Protein AF-A0A951N8J8-F1 (afdb_monomer)

Solvent-accessible surface area (backbone atoms only — not comparable to full-atom values): 27375 Å² total; per-residue (Å²): 126,59,82,72,48,49,43,48,33,58,54,64,23,37,66,74,44,54,70,71,58,37,61,46,38,42,56,28,39,54,52,36,52,40,22,69,39,29,88,88,44,70,65,50,82,37,54,64,36,30,44,45,44,85,24,53,39,34,51,39,41,39,31,43,36,29,41,50,53,42,40,62,42,36,43,91,79,78,55,55,78,62,47,24,60,42,37,82,68,40,83,57,74,88,42,54,49,52,88,62,60,23,30,59,71,38,16,52,12,35,42,14,47,45,28,62,72,37,48,82,67,36,45,62,50,37,34,74,71,74,40,73,82,64,57,61,74,52,67,76,58,68,58,77,31,88,39,71,33,82,80,66,74,79,65,51,57,51,37,59,66,73,58,35,32,48,39,58,66,37,96,69,74,52,63,29,31,52,56,43,26,50,37,37,53,72,57,35,16,31,40,35,17,24,39,90,91,62,45,46,70,57,24,53,54,43,18,36,39,31,18,45,25,22,21,42,34,33,25,64,71,29,35,61,82,59,62,85,72,67,89,69,90,64,78,73,60,44,91,63,76,85,80,74,89,81,78,74,70,95,62,84,81,79,54,76,71,35,50,51,38,26,52,55,53,46,49,80,68,47,58,39,53,41,29,38,88,45,56,90,77,61,73,82,73,92,74,64,51,34,31,38,36,31,44,53,48,84,72,49,50,71,68,42,34,48,49,48,43,54,52,37,51,76,56,73,54,44,24,42,37,39,29,24,57,60,33,27,74,68,52,42,53,52,50,33,64,54,54,64,60,60,86,51,47,68,22,18,51,57,82,70,68,80,49,36,65,49,56,41,65,34,89,35,75,69,51,42,52,52,51,51,48,49,53,42,70,75,30,62,36,18,38,35,37,20,69,35,60,71,53,11,46,53,49,19,52,52,32,36,75,71,73,41,48,39,35,46,36,58,88,62,94,86,56,66,65,59,30,50,49,36,52,50,34,46,63,66,65,68,37,39,30,44,19,17,20,59,98,59,81,76,92,71,68,95,65,51,34,44,20,33,36,33,46,39,48,89,40,62,65,60,47,54,53,48,52,71,71,54,52,25,66,28,30,37,38,37,21,40,81,84,32,42,68,70,43,36,55,42,21,70,38,63,93,47,26,56,52,53,52,29,33,54,46,21,28,66,42,94,85,60,132

Mean predicted aligned error: 8.65 Å

pLDDT: mean 87.98, std 10.36, range [35.69, 98.44]

Structure (mmCIF, N/CA/C/O backbone):
data_AF-A0A951N8J8-F1
#
_entry.id   AF-A0A951N8J8-F1
#
loop_
_atom_site.group_PDB
_atom_site.id
_atom_site.type_symbol
_atom_site.label_atom_id
_atom_site.label_alt_id
_atom_site.label_comp_id
_atom_site.label_asym_id
_atom_site.label_entity_id
_atom_site.label_seq_id
_atom_site.pdbx_PDB_ins_code
_atom_site.Cartn_x
_atom_site.Cartn_y
_atom_site.Cartn_z
_atom_site.occupancy
_atom_site.B_iso_or_equiv
_atom_site.auth_seq_id
_atom_site.auth_comp_id
_atom_site.auth_asym_id
_atom_site.auth_atom_id
_atom_site.pdbx_PDB_model_num
ATOM 1 N N . MET A 1 1 ? 11.802 -16.649 -16.547 1.00 81.75 1 MET A N 1
ATOM 2 C CA . MET A 1 1 ? 11.330 -15.282 -16.800 1.00 81.75 1 MET A CA 1
ATOM 3 C C . MET A 1 1 ? 11.396 -14.520 -15.490 1.00 81.75 1 MET A C 1
ATOM 5 O O . MET A 1 1 ? 10.644 -14.844 -14.585 1.00 81.75 1 MET A O 1
ATOM 9 N N . GLN A 1 2 ? 12.324 -13.582 -15.339 1.00 91.62 2 GLN A N 1
ATOM 10 C CA . GLN A 1 2 ? 12.467 -12.747 -14.141 1.00 91.62 2 GLN A CA 1
ATOM 11 C C . GLN A 1 2 ? 13.123 -11.418 -14.530 1.00 91.62 2 GLN A C 1
ATOM 13 O O . GLN A 1 2 ? 13.825 -11.369 -15.540 1.00 91.62 2 GLN A O 1
ATOM 18 N N . THR A 1 3 ? 12.936 -10.384 -13.714 1.00 95.25 3 THR A N 1
ATOM 19 C CA . THR A 1 3 ? 13.745 -9.159 -13.766 1.00 95.25 3 THR A CA 1
ATOM 20 C C . THR A 1 3 ? 14.680 -9.071 -12.566 1.00 95.25 3 THR A C 1
ATOM 22 O O . THR A 1 3 ? 14.345 -9.562 -11.486 1.00 95.25 3 THR A O 1
ATOM 25 N N . PHE A 1 4 ? 15.846 -8.444 -12.728 1.00 95.94 4 PHE A N 1
ATOM 26 C CA . PHE A 1 4 ? 16.748 -8.134 -11.615 1.00 95.94 4 PHE A CA 1
ATOM 27 C C . PHE A 1 4 ? 16.808 -6.625 -11.381 1.00 95.94 4 PHE A C 1
ATOM 29 O O . PHE A 1 4 ? 17.313 -5.888 -12.223 1.00 95.94 4 PHE A O 1
ATOM 36 N N . LEU A 1 5 ? 16.283 -6.190 -10.232 1.00 94.12 5 LEU A N 1
ATOM 37 C CA . LEU A 1 5 ? 16.201 -4.791 -9.811 1.00 94.12 5 LEU A CA 1
ATOM 38 C C . LEU A 1 5 ? 16.826 -4.622 -8.417 1.00 94.12 5 LEU A C 1
ATOM 40 O O . LEU A 1 5 ? 16.115 -4.343 -7.456 1.00 94.12 5 LEU A O 1
ATOM 44 N N . PRO A 1 6 ? 18.133 -4.867 -8.261 1.00 92.94 6 PRO A N 1
ATOM 45 C CA . PRO A 1 6 ? 18.825 -4.724 -6.980 1.00 92.94 6 PRO A CA 1
ATOM 46 C C . PRO A 1 6 ? 18.867 -3.286 -6.435 1.00 92.94 6 PRO A C 1
ATOM 48 O O . PRO A 1 6 ? 19.178 -3.121 -5.260 1.00 92.94 6 PRO A O 1
ATOM 51 N N . TYR A 1 7 ? 18.558 -2.266 -7.248 1.00 90.00 7 TYR A N 1
ATOM 52 C CA . TYR A 1 7 ? 18.546 -0.856 -6.836 1.00 90.00 7 TYR A CA 1
ATOM 53 C C . TYR A 1 7 ? 17.370 -0.087 -7.463 1.00 90.00 7 TYR A C 1
ATOM 55 O O . TYR A 1 7 ? 16.871 -0.496 -8.519 1.00 90.00 7 TYR A O 1
ATOM 63 N N . PRO A 1 8 ? 16.948 1.044 -6.865 1.00 88.44 8 PRO A N 1
ATOM 64 C CA . PRO A 1 8 ? 15.894 1.921 -7.386 1.00 88.44 8 PRO A CA 1
ATOM 65 C C . PRO A 1 8 ? 16.388 2.806 -8.543 1.00 88.44 8 PRO A C 1
ATOM 67 O O . PRO A 1 8 ? 16.133 4.008 -8.596 1.00 88.44 8 PRO A O 1
ATOM 70 N N . ASP A 1 9 ? 17.124 2.199 -9.471 1.00 89.38 9 ASP A N 1
ATOM 71 C CA . ASP A 1 9 ? 17.640 2.809 -10.689 1.00 89.38 9 ASP A CA 1
ATOM 72 C C . ASP A 1 9 ? 17.808 1.714 -11.756 1.00 89.38 9 ASP A C 1
ATOM 74 O O . ASP A 1 9 ? 18.380 0.645 -11.498 1.00 89.38 9 ASP A O 1
ATOM 78 N N . LEU A 1 10 ? 17.252 1.953 -12.949 1.00 91.56 10 LEU A N 1
ATOM 79 C CA . LEU A 1 10 ? 17.234 0.961 -14.028 1.00 91.56 10 LEU A CA 1
ATOM 80 C C . LEU A 1 10 ? 18.646 0.670 -14.537 1.00 91.56 10 LEU A C 1
ATOM 82 O O . LEU A 1 10 ? 18.995 -0.494 -14.739 1.00 91.56 10 LEU A O 1
ATOM 86 N N . ARG A 1 11 ? 19.468 1.709 -14.695 1.00 90.81 11 ARG A N 1
ATOM 87 C CA . ARG A 1 11 ? 20.834 1.600 -15.202 1.00 90.81 11 ARG A CA 1
ATOM 88 C C . ARG A 1 11 ? 21.731 0.910 -14.186 1.00 90.81 11 ARG A C 1
ATOM 90 O O . ARG A 1 11 ? 22.385 -0.074 -14.521 1.00 90.81 11 ARG A O 1
ATOM 97 N N . ALA A 1 12 ? 21.714 1.362 -12.938 1.00 89.38 12 ALA A N 1
ATOM 98 C CA . ALA A 1 12 ? 22.452 0.775 -11.827 1.00 89.38 12 ALA A CA 1
ATOM 99 C C . ALA A 1 12 ? 22.172 -0.718 -11.703 1.00 89.38 12 ALA A C 1
ATOM 101 O O . ALA A 1 12 ? 23.101 -1.522 -11.656 1.00 89.38 12 ALA A O 1
ATOM 102 N N . SER A 1 13 ? 20.888 -1.086 -11.746 1.00 92.62 13 SER A N 1
ATOM 103 C CA . SER A 1 13 ? 20.448 -2.477 -11.700 1.00 92.62 13 SER A CA 1
ATOM 104 C C . SER A 1 13 ? 21.059 -3.332 -12.810 1.00 92.62 13 SER A C 1
ATOM 106 O O . SER A 1 13 ? 21.337 -4.504 -12.571 1.00 92.62 13 SER A O 1
ATOM 108 N N . CYS A 1 14 ? 21.307 -2.764 -13.994 1.00 92.44 14 CYS A N 1
ATOM 109 C CA . CYS A 1 14 ? 21.956 -3.455 -15.110 1.00 92.44 14 CYS A CA 1
ATOM 110 C C . CYS A 1 14 ? 23.483 -3.539 -14.944 1.00 92.44 14 CYS A C 1
ATOM 112 O O . CYS A 1 14 ? 24.065 -4.597 -15.192 1.00 92.44 14 CYS A O 1
ATOM 114 N N . LEU A 1 15 ? 24.134 -2.455 -14.499 1.00 90.25 15 LEU A N 1
ATOM 115 C CA . LEU A 1 15 ? 25.600 -2.344 -14.407 1.00 90.25 15 LEU A CA 1
ATOM 116 C C . LEU A 1 15 ? 26.248 -3.448 -13.556 1.00 90.25 15 LEU A C 1
ATOM 118 O O . LEU A 1 15 ? 27.342 -3.910 -13.867 1.00 90.25 15 LEU A O 1
ATOM 122 N N . MET A 1 16 ? 25.569 -3.894 -12.505 1.00 89.12 16 MET A N 1
ATOM 123 C CA . MET A 1 16 ? 26.074 -4.891 -11.550 1.00 89.12 16 MET A CA 1
ATOM 124 C C . MET A 1 16 ? 25.822 -6.351 -11.916 1.00 89.12 16 MET A C 1
ATOM 126 O O . MET A 1 16 ? 26.342 -7.254 -11.255 1.00 89.12 16 MET A O 1
ATOM 130 N N . LEU A 1 17 ? 25.002 -6.617 -12.932 1.00 93.44 17 LEU A N 1
ATOM 131 C CA . LEU A 1 17 ? 24.747 -7.992 -13.343 1.00 93.44 17 LEU A CA 1
ATOM 132 C C . LEU A 1 17 ? 26.021 -8.596 -13.931 1.00 93.44 17 LEU A C 1
ATOM 134 O O . LEU A 1 17 ? 26.706 -7.942 -14.717 1.00 93.44 17 LEU A O 1
ATOM 138 N N . ASP A 1 18 ? 26.332 -9.851 -13.613 1.00 93.25 18 ASP A N 1
ATOM 139 C CA . ASP A 1 18 ? 27.325 -10.583 -14.398 1.00 93.25 18 ASP A CA 1
ATOM 140 C C . ASP A 1 18 ? 26.808 -10.837 -15.825 1.00 93.25 18 ASP A C 1
ATOM 142 O O . ASP A 1 18 ? 25.608 -10.748 -16.111 1.00 93.25 18 ASP A O 1
ATOM 146 N N . ASP A 1 19 ? 27.724 -11.174 -16.733 1.00 92.38 19 ASP A N 1
ATOM 147 C CA . ASP A 1 19 ? 27.430 -11.343 -18.160 1.00 92.38 19 ASP A CA 1
ATOM 148 C C . ASP A 1 19 ? 26.305 -12.356 -18.427 1.00 92.38 19 ASP A C 1
ATOM 150 O O . ASP A 1 19 ? 25.488 -12.159 -19.331 1.00 92.38 19 ASP A O 1
ATOM 154 N N . ARG A 1 20 ? 26.213 -13.429 -17.627 1.00 93.75 20 ARG A N 1
ATOM 155 C CA . ARG A 1 20 ? 25.197 -14.471 -17.811 1.00 93.75 20 ARG A CA 1
ATOM 156 C C . ARG A 1 20 ? 23.808 -13.941 -17.475 1.00 93.75 20 ARG A C 1
ATOM 158 O O . ARG A 1 20 ? 22.870 -14.184 -18.241 1.00 93.75 20 ARG A O 1
ATOM 165 N N . ARG A 1 21 ? 23.639 -13.252 -16.338 1.00 95.94 21 ARG A N 1
ATOM 166 C CA . ARG A 1 21 ? 22.327 -12.679 -15.980 1.00 95.94 21 ARG A CA 1
ATOM 167 C C . ARG A 1 21 ? 21.988 -11.488 -16.877 1.00 95.94 21 ARG A C 1
ATOM 169 O O . ARG A 1 21 ? 20.854 -11.446 -17.346 1.00 95.94 21 ARG A O 1
ATOM 176 N N . LEU A 1 22 ? 22.942 -10.615 -17.204 1.00 95.12 22 LEU A N 1
ATOM 177 C CA . LEU A 1 22 ? 22.738 -9.480 -18.115 1.00 95.12 22 LEU A CA 1
ATOM 178 C C . LEU A 1 22 ? 22.261 -9.931 -19.505 1.00 95.12 22 LEU A C 1
ATOM 180 O O . LEU A 1 22 ? 21.227 -9.475 -19.998 1.00 95.12 22 LEU A O 1
ATOM 184 N N . GLY A 1 23 ? 22.959 -10.891 -20.121 1.00 93.12 23 GLY A N 1
ATOM 185 C CA . GLY A 1 23 ? 22.579 -11.425 -21.429 1.00 93.12 23 GLY A CA 1
ATOM 186 C C . GLY A 1 23 ? 21.170 -12.029 -21.423 1.00 93.12 23 GLY A C 1
ATOM 187 O O . GLY A 1 23 ? 20.410 -11.847 -22.379 1.00 93.12 23 GLY A O 1
ATOM 188 N N . LYS A 1 24 ? 20.792 -12.684 -20.315 1.00 94.56 24 LYS A N 1
ATOM 189 C CA . LYS A 1 24 ? 19.453 -13.246 -20.108 1.00 94.56 24 LYS A CA 1
ATOM 190 C C . LYS A 1 24 ? 18.380 -12.172 -19.897 1.00 94.56 24 LYS A C 1
ATOM 192 O O . LYS A 1 24 ? 17.275 -12.346 -20.406 1.00 94.56 24 LYS A O 1
ATOM 197 N N . GLN A 1 25 ? 18.689 -11.068 -19.210 1.00 96.62 25 GLN A N 1
ATOM 198 C CA . GLN A 1 25 ? 17.737 -9.979 -18.966 1.00 96.62 25 GLN A CA 1
ATOM 199 C C . GLN A 1 25 ? 17.222 -9.334 -20.254 1.00 96.62 25 GLN A C 1
ATOM 201 O O . GLN A 1 25 ? 16.037 -9.014 -20.321 1.00 96.62 25 GLN A O 1
ATOM 206 N N . ARG A 1 26 ? 18.035 -9.242 -21.315 1.00 94.44 26 ARG A N 1
ATOM 207 C CA . ARG A 1 26 ? 17.566 -8.769 -22.634 1.00 94.44 26 ARG A CA 1
ATOM 208 C C . ARG A 1 26 ? 16.419 -9.628 -23.181 1.00 94.44 26 ARG A C 1
ATOM 210 O O . ARG A 1 26 ? 15.376 -9.115 -23.580 1.00 94.44 26 ARG A O 1
ATOM 217 N N . VAL A 1 27 ? 16.597 -10.952 -23.157 1.00 91.75 27 VAL A N 1
ATOM 218 C CA . VAL A 1 27 ? 15.611 -11.914 -23.677 1.00 91.75 27 VAL A CA 1
ATOM 219 C C . VAL A 1 27 ? 14.394 -12.010 -22.755 1.00 91.75 27 VAL A C 1
ATOM 221 O O . VAL A 1 27 ? 13.264 -12.008 -23.236 1.00 91.75 27 VAL A O 1
ATOM 224 N N . GLU A 1 28 ? 14.592 -12.071 -21.436 1.00 95.81 28 GLU A N 1
ATOM 225 C CA . GLU A 1 28 ? 13.482 -12.149 -20.479 1.00 95.81 28 GLU A CA 1
ATOM 226 C C . GLU A 1 28 ? 12.638 -10.868 -20.478 1.00 95.81 28 GLU A C 1
ATOM 228 O O . GLU A 1 28 ? 11.415 -10.972 -20.428 1.00 95.81 28 GLU A O 1
ATOM 233 N N . THR A 1 29 ? 13.247 -9.688 -20.635 1.00 96.81 29 THR A N 1
ATOM 234 C CA . THR A 1 29 ? 12.519 -8.415 -20.792 1.00 96.81 29 THR A CA 1
ATOM 235 C C . THR A 1 29 ? 11.613 -8.444 -22.018 1.00 96.81 29 THR A C 1
ATOM 237 O O . THR A 1 29 ? 10.419 -8.165 -21.917 1.00 96.81 29 THR A O 1
ATOM 240 N N . PHE A 1 30 ? 12.141 -8.874 -23.166 1.00 94.75 30 PHE A N 1
ATOM 241 C CA . PHE A 1 30 ? 11.359 -9.027 -24.392 1.00 94.75 30 PHE A CA 1
ATOM 242 C C . PHE A 1 30 ? 10.196 -10.023 -24.230 1.00 94.75 30 PHE A C 1
ATOM 244 O O . PHE A 1 30 ? 9.076 -9.771 -24.677 1.00 94.75 30 PHE A O 1
ATOM 251 N N . GLN A 1 31 ? 10.421 -11.145 -23.541 1.00 94.75 31 GLN A N 1
ATOM 252 C CA . GLN A 1 31 ? 9.361 -12.114 -23.253 1.00 94.75 31 GLN A CA 1
ATOM 253 C C . GLN A 1 31 ? 8.296 -11.566 -22.292 1.00 94.75 31 GLN A C 1
ATOM 255 O O . GLN A 1 31 ? 7.118 -11.874 -22.472 1.00 94.75 31 GLN A O 1
ATOM 260 N N . ILE A 1 32 ? 8.683 -10.764 -21.292 1.00 95.88 32 ILE A N 1
ATOM 261 C CA . ILE A 1 32 ? 7.736 -10.107 -20.382 1.00 95.88 32 ILE A CA 1
ATOM 262 C C . ILE A 1 32 ? 6.897 -9.083 -21.150 1.00 95.88 32 ILE A C 1
ATOM 264 O O . ILE A 1 32 ? 5.681 -9.085 -20.995 1.00 95.88 32 ILE A O 1
ATOM 268 N N . LEU A 1 33 ? 7.495 -8.269 -22.026 1.00 94.69 33 LEU A N 1
ATOM 269 C CA . LEU A 1 33 ? 6.757 -7.309 -22.862 1.00 94.69 33 LEU A CA 1
ATOM 270 C C . LEU A 1 33 ? 5.698 -7.996 -23.735 1.00 94.69 33 LEU A C 1
ATOM 272 O O . LEU A 1 33 ? 4.564 -7.521 -23.834 1.00 94.69 33 LEU A O 1
ATOM 276 N N . ARG A 1 34 ? 6.018 -9.165 -24.301 1.00 93.69 34 ARG A N 1
ATOM 277 C CA . ARG A 1 34 ? 5.032 -10.007 -24.998 1.00 93.69 34 ARG A CA 1
ATOM 278 C C . ARG A 1 34 ? 3.947 -10.528 -24.065 1.00 93.69 34 ARG A C 1
ATOM 280 O O . ARG A 1 34 ? 2.776 -10.423 -24.397 1.00 93.69 34 ARG A O 1
ATOM 287 N N . ALA A 1 35 ? 4.311 -11.051 -22.896 1.00 93.44 35 ALA A N 1
ATOM 288 C CA . ALA A 1 35 ? 3.339 -11.551 -21.922 1.00 93.44 35 ALA A CA 1
ATOM 289 C C . ALA A 1 35 ? 2.404 -10.459 -21.387 1.00 93.44 35 ALA A C 1
ATOM 291 O O . ALA A 1 35 ? 1.246 -10.747 -21.081 1.00 93.44 35 ALA A O 1
ATOM 292 N N . LEU A 1 36 ? 2.891 -9.221 -21.298 1.00 91.56 36 LEU A N 1
ATOM 293 C CA . LEU A 1 36 ? 2.074 -8.053 -21.007 1.00 91.56 36 LEU A CA 1
ATOM 294 C C . LEU A 1 36 ? 1.121 -7.784 -22.170 1.00 91.56 36 LEU A C 1
ATOM 296 O O . LEU A 1 36 ? -0.083 -7.849 -21.985 1.00 91.56 36 LEU A O 1
ATOM 300 N N . THR A 1 37 ? 1.648 -7.559 -23.372 1.00 90.56 37 THR A N 1
ATOM 301 C CA . THR A 1 37 ? 0.882 -6.931 -24.462 1.00 90.56 37 THR A CA 1
ATOM 302 C C . THR A 1 37 ? 0.140 -7.874 -25.399 1.00 90.56 37 THR A C 1
ATOM 304 O O . THR A 1 37 ? -0.958 -7.550 -25.843 1.00 90.56 37 THR A O 1
ATOM 307 N N . TRP A 1 38 ? 0.695 -9.038 -25.723 1.00 91.44 38 TRP A N 1
ATOM 308 C CA . TRP A 1 38 ? 0.137 -9.907 -26.757 1.00 91.44 38 TRP A CA 1
ATOM 309 C C . TRP A 1 38 ? -1.063 -10.697 -26.204 1.00 91.44 38 TRP A C 1
ATOM 311 O O . TRP A 1 38 ? -0.909 -11.376 -25.183 1.00 91.44 38 TRP A O 1
ATOM 321 N N . PRO A 1 39 ? -2.260 -10.640 -26.828 1.00 87.12 39 PRO A N 1
ATOM 322 C CA . PRO A 1 39 ? -3.488 -11.248 -26.295 1.00 87.12 39 PRO A CA 1
ATOM 323 C C . PRO A 1 39 ? -3.380 -12.738 -25.942 1.00 87.12 39 PRO A C 1
ATOM 325 O O . PRO A 1 39 ? -3.782 -13.116 -24.841 1.00 87.12 39 PRO A O 1
ATOM 328 N N . ASP A 1 40 ? -2.726 -13.536 -26.786 1.00 86.56 40 ASP A N 1
ATOM 329 C CA . ASP A 1 40 ? -2.677 -15.001 -26.651 1.00 86.56 40 ASP A CA 1
ATOM 330 C C . ASP A 1 40 ? -1.301 -15.536 -26.217 1.00 86.56 40 ASP A C 1
ATOM 332 O O . ASP A 1 40 ? -0.973 -16.707 -26.406 1.00 86.56 40 ASP A O 1
ATOM 336 N N . TYR A 1 41 ? -0.452 -14.685 -25.632 1.00 89.81 41 TYR A N 1
ATOM 337 C CA . TYR A 1 41 ? 0.867 -15.111 -25.164 1.00 89.81 41 TYR A CA 1
ATOM 338 C C . TYR A 1 41 ? 0.803 -15.792 -23.790 1.00 89.81 41 TYR A C 1
ATOM 340 O O . TYR A 1 41 ? 0.046 -15.388 -22.908 1.00 89.81 41 TYR A O 1
ATOM 348 N N . ALA A 1 42 ? 1.632 -16.819 -23.590 1.00 88.94 42 ALA A N 1
ATOM 349 C CA . ALA A 1 42 ? 1.728 -17.550 -22.327 1.00 88.94 42 ALA A CA 1
ATOM 350 C C . ALA A 1 42 ? 2.304 -16.687 -21.178 1.00 88.94 42 ALA A C 1
ATOM 352 O O . ALA A 1 42 ? 2.803 -15.584 -21.382 1.00 88.94 42 ALA A O 1
ATOM 353 N N . TRP A 1 43 ? 2.283 -17.208 -19.945 1.00 90.06 43 TRP A N 1
ATOM 354 C CA . TRP A 1 43 ? 2.936 -16.606 -18.762 1.00 90.06 43 TRP A CA 1
ATOM 355 C C . TRP A 1 43 ? 2.354 -15.281 -18.248 1.00 90.06 43 TRP A C 1
ATOM 357 O O . TRP A 1 43 ? 2.943 -14.667 -17.360 1.00 90.06 43 TRP A O 1
ATOM 367 N N . LYS A 1 44 ? 1.161 -14.870 -18.697 1.00 89.62 44 LYS A N 1
ATOM 368 C CA . LYS A 1 44 ? 0.510 -13.620 -18.254 1.00 89.62 44 LYS A CA 1
ATOM 369 C C . LYS A 1 44 ? 0.370 -13.473 -16.739 1.00 89.62 44 LYS A C 1
ATOM 371 O O . LYS A 1 44 ? 0.366 -12.355 -16.230 1.00 89.62 44 LYS A O 1
ATOM 376 N N . ASN A 1 45 ? 0.233 -14.588 -16.020 1.00 89.81 45 ASN A N 1
ATOM 377 C CA . ASN A 1 45 ? 0.049 -14.625 -14.565 1.00 89.81 45 ASN A CA 1
ATOM 378 C C . ASN A 1 45 ? 1.354 -14.813 -13.778 1.00 89.81 45 ASN A C 1
ATOM 380 O O . ASN A 1 45 ? 1.313 -14.885 -12.549 1.00 89.81 45 ASN A O 1
ATOM 384 N N . HIS A 1 46 ? 2.504 -14.873 -14.455 1.00 93.00 46 HIS A N 1
ATOM 385 C CA . HIS A 1 46 ? 3.799 -14.990 -13.795 1.00 93.00 46 HIS A CA 1
ATOM 386 C C . HIS A 1 46 ? 4.058 -13.763 -12.893 1.00 93.00 46 HIS A C 1
ATOM 388 O O . HIS A 1 46 ? 3.813 -12.641 -13.342 1.00 93.00 46 HIS A O 1
ATOM 394 N N . PRO A 1 47 ? 4.573 -13.915 -11.655 1.00 93.62 47 PRO A N 1
ATOM 395 C CA . PRO A 1 47 ? 4.783 -12.790 -10.732 1.00 93.62 47 PRO A CA 1
ATOM 396 C C . PRO A 1 47 ? 5.617 -11.646 -11.328 1.00 93.62 47 PRO A C 1
ATOM 398 O O . PRO A 1 47 ? 5.185 -10.496 -11.304 1.00 93.62 47 PRO A O 1
ATOM 401 N N . ALA A 1 48 ? 6.735 -11.978 -11.985 1.00 93.00 48 ALA A N 1
ATOM 402 C CA . ALA A 1 48 ? 7.565 -10.996 -12.686 1.00 93.00 48 ALA A CA 1
ATOM 403 C C . ALA A 1 48 ? 6.852 -10.308 -13.865 1.00 93.00 48 ALA A C 1
ATOM 405 O O . ALA A 1 48 ? 7.239 -9.215 -14.230 1.00 93.00 48 ALA A O 1
ATOM 406 N N . VAL A 1 49 ? 5.812 -10.901 -14.465 1.00 93.94 49 VAL A N 1
ATOM 407 C CA . VAL A 1 49 ? 4.996 -10.216 -15.489 1.00 93.94 49 VAL A CA 1
ATOM 408 C C . VAL A 1 49 ? 3.992 -9.288 -14.815 1.00 93.94 49 VAL A C 1
ATOM 410 O O . VAL A 1 49 ? 3.840 -8.134 -15.203 1.00 93.94 49 VAL A O 1
ATOM 413 N N . ARG A 1 50 ? 3.318 -9.777 -13.769 1.00 92.81 50 ARG A N 1
ATOM 414 C CA . ARG A 1 50 ? 2.271 -9.041 -13.051 1.00 92.81 50 ARG A CA 1
ATOM 415 C C . ARG A 1 50 ? 2.773 -7.714 -12.486 1.00 92.81 50 ARG A C 1
ATOM 417 O O . ARG A 1 50 ? 2.066 -6.723 -12.629 1.00 92.81 50 ARG A O 1
ATOM 424 N N . MET A 1 51 ? 3.974 -7.675 -11.906 1.00 92.50 51 MET A N 1
ATOM 425 C CA . MET A 1 51 ? 4.512 -6.449 -11.298 1.00 92.50 51 MET A CA 1
ATOM 426 C C . MET A 1 51 ? 4.678 -5.288 -12.299 1.00 92.50 51 MET A C 1
ATOM 428 O O . MET A 1 51 ? 4.593 -4.134 -11.895 1.00 92.50 51 MET A O 1
ATOM 432 N N . TRP A 1 52 ? 4.868 -5.576 -13.594 1.00 93.00 52 TRP A N 1
ATOM 433 C CA . TRP A 1 52 ? 5.086 -4.571 -14.647 1.00 93.00 52 TRP A CA 1
ATOM 434 C C . TRP A 1 52 ? 3.809 -4.145 -15.391 1.00 93.00 52 TRP A C 1
ATOM 436 O O . TRP A 1 52 ? 3.871 -3.307 -16.292 1.00 93.00 52 TRP A O 1
ATOM 446 N N . ARG A 1 53 ? 2.637 -4.701 -15.054 1.00 89.81 53 ARG A N 1
ATOM 447 C CA . ARG A 1 53 ? 1.374 -4.354 -15.732 1.00 89.81 53 ARG A CA 1
ATOM 448 C C . ARG A 1 53 ? 1.053 -2.866 -15.586 1.00 89.81 53 ARG A C 1
ATOM 450 O O . ARG A 1 53 ? 1.019 -2.354 -14.472 1.00 89.81 53 ARG A O 1
ATOM 457 N N . GLY A 1 54 ? 0.784 -2.203 -16.713 1.00 86.69 54 GLY A N 1
ATOM 458 C CA . GLY A 1 54 ? 0.535 -0.760 -16.784 1.00 86.69 54 GLY A CA 1
ATOM 459 C C . GLY A 1 54 ? 1.801 0.105 -16.857 1.00 86.69 54 GLY A C 1
ATOM 460 O O . GLY A 1 54 ? 1.691 1.330 -16.869 1.00 86.69 54 GLY A O 1
ATOM 461 N N . PHE A 1 55 ? 2.990 -0.504 -16.930 1.00 90.44 55 PHE A N 1
ATOM 462 C CA . PHE A 1 55 ? 4.285 0.190 -16.949 1.00 90.44 55 PHE A CA 1
ATOM 463 C C . PHE A 1 55 ? 5.194 -0.316 -18.079 1.00 90.44 55 PHE A C 1
ATOM 465 O O . PHE A 1 55 ? 6.407 -0.454 -17.913 1.00 90.44 55 PHE A O 1
ATOM 472 N N . VAL A 1 56 ? 4.603 -0.597 -19.247 1.00 92.50 56 VAL A N 1
ATOM 473 C CA . VAL A 1 56 ? 5.321 -1.053 -20.450 1.00 92.50 56 VAL A CA 1
ATOM 474 C C . VAL A 1 56 ? 6.489 -0.124 -20.823 1.00 92.50 56 VAL A C 1
ATOM 476 O O . VAL A 1 56 ? 7.592 -0.649 -20.986 1.00 92.50 56 VAL A O 1
ATOM 479 N N . PRO A 1 57 ? 6.340 1.220 -20.865 1.00 91.75 57 PRO A N 1
ATOM 480 C CA . PRO A 1 57 ? 7.465 2.111 -21.165 1.00 91.75 57 PRO A CA 1
ATOM 481 C C . PRO A 1 57 ? 8.638 1.988 -20.180 1.00 91.75 57 PRO A C 1
ATOM 483 O O . PRO A 1 57 ? 9.793 2.010 -20.596 1.00 91.75 57 PRO A O 1
ATOM 486 N N . ALA A 1 58 ? 8.375 1.785 -18.885 1.00 92.69 58 ALA A N 1
ATOM 487 C CA . ALA A 1 58 ? 9.437 1.592 -17.895 1.00 92.69 58 ALA A CA 1
ATOM 488 C C . ALA A 1 58 ? 10.203 0.280 -18.116 1.00 92.69 58 ALA A C 1
ATOM 490 O O . ALA A 1 58 ? 11.428 0.247 -18.007 1.00 92.69 58 ALA A O 1
ATOM 491 N N . LEU A 1 59 ? 9.498 -0.794 -18.485 1.00 95.38 59 LEU A N 1
ATOM 492 C CA . LEU A 1 59 ? 10.131 -2.068 -18.820 1.00 95.38 59 LEU A CA 1
ATOM 493 C C . LEU A 1 59 ? 10.926 -1.996 -20.137 1.00 95.38 59 LEU A C 1
ATOM 495 O O . LEU A 1 59 ? 11.972 -2.635 -20.252 1.00 95.38 59 LEU A O 1
ATOM 499 N N . VAL A 1 60 ? 10.473 -1.199 -21.112 1.00 95.62 60 VAL A N 1
ATOM 500 C CA . VAL A 1 60 ? 11.268 -0.885 -22.312 1.00 95.62 60 VAL A CA 1
ATOM 501 C C . VAL A 1 60 ? 12.560 -0.172 -21.911 1.00 95.62 60 VAL A C 1
ATOM 503 O O . VAL A 1 60 ? 13.629 -0.631 -22.306 1.00 95.62 60 VAL A O 1
ATOM 506 N N . GLY A 1 61 ? 12.486 0.867 -21.070 1.00 95.44 61 GLY A N 1
ATOM 507 C CA . GLY A 1 61 ? 13.665 1.563 -20.541 1.00 95.44 61 GLY A CA 1
ATOM 508 C C . GLY A 1 61 ? 14.642 0.616 -19.834 1.00 95.44 61 GLY A C 1
ATOM 509 O O . GLY A 1 61 ? 15.834 0.615 -20.134 1.00 95.44 61 GLY A O 1
ATOM 510 N N . TYR A 1 62 ? 14.135 -0.287 -18.987 1.00 96.56 62 TYR A N 1
ATOM 511 C CA . TYR A 1 62 ? 14.945 -1.336 -18.357 1.00 96.56 62 TYR A CA 1
ATOM 512 C C . TYR A 1 62 ? 15.656 -2.219 -19.392 1.00 96.56 62 TYR A C 1
ATOM 514 O O . TYR A 1 62 ? 16.850 -2.499 -19.282 1.00 96.56 62 TYR A O 1
ATOM 522 N N . GLY A 1 63 ? 14.937 -2.667 -20.421 1.00 96.88 63 GLY A N 1
ATOM 523 C CA . GLY A 1 63 ? 15.507 -3.489 -21.486 1.00 96.88 63 GLY A CA 1
ATOM 524 C C . GLY A 1 63 ? 16.581 -2.760 -22.295 1.00 96.88 63 GLY A C 1
ATOM 525 O O . GLY A 1 63 ? 17.600 -3.366 -22.628 1.00 96.88 63 GLY A O 1
ATOM 526 N N . LEU A 1 64 ? 16.390 -1.468 -22.572 1.00 96.81 64 LEU A N 1
ATOM 527 C CA . LEU A 1 64 ? 17.369 -0.639 -23.275 1.00 96.81 64 LEU A CA 1
ATOM 528 C C . LEU A 1 64 ? 18.643 -0.440 -22.442 1.00 96.81 64 LEU A C 1
ATOM 530 O O . LEU A 1 64 ? 19.733 -0.590 -22.991 1.00 96.81 64 LEU A O 1
ATOM 534 N N . GLU A 1 65 ? 18.538 -0.232 -21.126 1.00 96.00 65 GLU A N 1
ATOM 535 C CA . GLU A 1 65 ? 19.705 -0.189 -20.227 1.00 96.00 65 GLU A CA 1
ATOM 536 C C . GLU A 1 65 ? 20.487 -1.512 -20.212 1.00 96.00 65 GLU A C 1
ATOM 538 O O . GLU A 1 65 ? 21.719 -1.514 -20.282 1.00 96.00 65 GLU A O 1
ATOM 543 N N . ASN A 1 66 ? 19.792 -2.656 -20.231 1.00 96.12 66 ASN A N 1
ATOM 544 C CA . ASN A 1 66 ? 20.451 -3.958 -20.367 1.00 96.12 66 ASN A CA 1
ATOM 545 C C . ASN A 1 66 ? 21.205 -4.079 -21.701 1.00 96.12 66 ASN A C 1
ATOM 547 O O . ASN A 1 66 ? 22.323 -4.594 -21.737 1.00 96.12 66 ASN A O 1
ATOM 551 N N . CYS A 1 67 ? 20.609 -3.618 -22.805 1.00 95.75 67 CYS A N 1
ATOM 552 C CA . CYS A 1 67 ? 21.238 -3.663 -24.127 1.00 95.75 67 CYS A CA 1
ATOM 553 C C . CYS A 1 67 ? 22.452 -2.726 -24.212 1.00 95.75 67 CYS A C 1
ATOM 555 O O . CYS A 1 67 ? 23.491 -3.122 -24.738 1.00 95.75 67 CYS A O 1
ATOM 557 N N . ARG A 1 68 ? 22.362 -1.522 -23.633 1.00 94.38 68 ARG A N 1
ATOM 558 C CA . ARG A 1 68 ? 23.485 -0.578 -23.526 1.00 94.38 68 ARG A CA 1
ATOM 559 C C . ARG A 1 68 ? 24.664 -1.186 -22.796 1.00 94.38 68 ARG A C 1
ATOM 561 O O . ARG A 1 68 ? 25.781 -1.149 -23.306 1.00 94.38 68 ARG A O 1
ATOM 568 N N . GLU A 1 69 ? 24.419 -1.756 -21.619 1.00 93.62 69 GLU A N 1
ATOM 569 C CA . GLU A 1 69 ? 25.484 -2.360 -20.825 1.00 93.62 69 GLU A CA 1
ATOM 570 C C . GLU A 1 69 ? 26.081 -3.584 -21.533 1.00 93.62 69 GLU A C 1
ATOM 572 O O . GLU A 1 69 ? 27.297 -3.773 -21.535 1.00 93.62 69 GLU A O 1
ATOM 577 N N . TRP A 1 70 ? 25.252 -4.372 -22.219 1.00 93.44 70 TRP A N 1
ATOM 578 C CA . TRP A 1 70 ? 25.699 -5.497 -23.038 1.00 93.44 70 TRP A CA 1
ATOM 579 C C . TRP A 1 70 ? 26.647 -5.057 -24.165 1.00 93.44 70 TRP A C 1
ATOM 581 O O . TRP A 1 70 ? 27.739 -5.611 -24.311 1.00 93.44 70 TRP A O 1
ATOM 591 N N . THR A 1 71 ? 26.284 -4.014 -24.914 1.00 92.69 71 THR A N 1
ATOM 592 C CA . THR A 1 71 ? 27.142 -3.456 -25.969 1.00 92.69 71 THR A CA 1
ATOM 593 C C . THR A 1 71 ? 28.393 -2.791 -25.405 1.00 92.69 71 THR A C 1
ATOM 595 O O . THR A 1 71 ? 29.479 -3.001 -25.943 1.00 92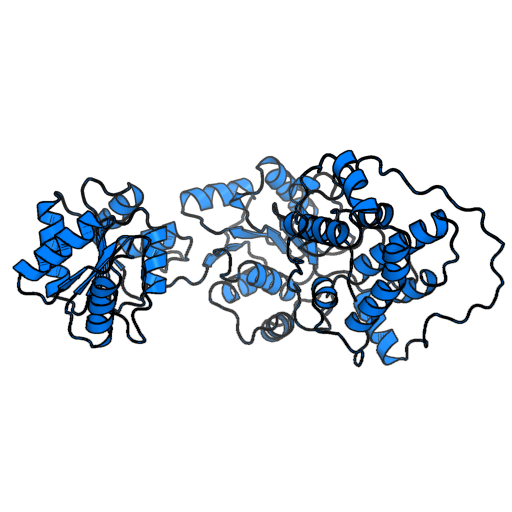.69 71 THR A O 1
ATOM 598 N N . ARG A 1 72 ? 28.297 -2.073 -24.278 1.00 90.94 72 ARG A N 1
ATOM 599 C CA . ARG A 1 72 ? 29.457 -1.472 -23.596 1.00 90.94 72 ARG A CA 1
ATOM 600 C C . ARG A 1 72 ? 30.500 -2.523 -23.197 1.00 90.94 72 ARG A C 1
ATOM 602 O O . ARG A 1 72 ? 31.698 -2.250 -23.251 1.00 90.94 72 ARG A O 1
ATOM 609 N N . ARG A 1 73 ? 30.065 -3.731 -22.819 1.00 89.56 73 ARG A N 1
ATOM 610 C CA . ARG A 1 73 ? 30.953 -4.868 -22.501 1.00 89.56 73 ARG A CA 1
ATOM 611 C C . ARG A 1 73 ? 31.585 -5.530 -23.729 1.00 89.56 73 ARG A C 1
ATOM 613 O O . ARG A 1 73 ? 32.471 -6.367 -23.570 1.00 89.56 73 ARG A O 1
ATOM 620 N N . GLY A 1 74 ? 31.184 -5.125 -24.931 1.00 88.44 74 GLY A N 1
ATOM 621 C CA . GLY A 1 74 ? 31.749 -5.586 -26.194 1.00 88.44 74 GLY A CA 1
ATOM 622 C C . GLY A 1 74 ? 30.949 -6.691 -26.884 1.00 88.44 74 GLY A C 1
ATOM 623 O O . GLY A 1 74 ? 31.471 -7.379 -27.759 1.00 88.44 74 GLY A O 1
ATOM 624 N N . TYR A 1 75 ? 29.689 -6.893 -26.499 1.00 88.88 75 TYR A N 1
ATOM 625 C CA . TYR A 1 75 ? 28.833 -7.892 -27.124 1.00 88.88 75 TYR A CA 1
ATOM 626 C C . TYR A 1 75 ? 27.893 -7.286 -28.177 1.00 88.88 75 TYR A C 1
ATOM 628 O O . TYR A 1 75 ? 27.421 -6.156 -28.052 1.00 88.88 75 TYR A O 1
ATOM 636 N N . ALA A 1 76 ? 27.553 -8.073 -29.200 1.00 87.94 76 ALA A N 1
ATOM 637 C CA . ALA A 1 76 ? 26.578 -7.678 -30.214 1.00 87.94 76 ALA A CA 1
ATOM 638 C C . ALA A 1 76 ? 25.143 -7.664 -29.655 1.00 87.94 76 ALA A C 1
ATOM 640 O O . ALA A 1 76 ? 24.727 -8.586 -28.936 1.00 87.94 76 ALA A O 1
ATOM 641 N N . ASP A 1 77 ? 24.369 -6.643 -30.026 1.00 88.19 77 ASP A N 1
ATOM 642 C CA . ASP A 1 77 ? 22.958 -6.517 -29.668 1.00 88.19 77 ASP A CA 1
ATOM 643 C C . ASP A 1 77 ? 22.042 -6.529 -30.896 1.00 88.19 77 ASP A C 1
ATOM 645 O O . ASP A 1 77 ? 22.314 -5.885 -31.905 1.00 88.19 77 ASP A O 1
ATOM 649 N N . THR A 1 78 ? 20.946 -7.280 -30.791 1.00 88.50 78 THR A N 1
ATOM 650 C CA . THR A 1 78 ? 19.866 -7.340 -31.789 1.00 88.50 78 THR A CA 1
ATOM 651 C C . THR A 1 78 ? 18.491 -7.116 -31.156 1.00 88.50 78 THR A C 1
ATOM 653 O O . THR A 1 78 ? 17.464 -7.233 -31.828 1.00 88.50 78 THR A O 1
ATOM 656 N N . VAL A 1 79 ? 18.444 -6.836 -29.849 1.00 91.69 79 VAL A N 1
ATOM 657 C CA . VAL A 1 79 ? 17.207 -6.799 -29.063 1.00 91.69 79 VAL A CA 1
ATOM 658 C C . VAL A 1 79 ? 16.694 -5.369 -28.931 1.00 91.69 79 VAL A C 1
ATOM 660 O O . VAL A 1 79 ? 15.489 -5.165 -29.066 1.00 91.69 79 VAL A O 1
ATOM 663 N N . ALA A 1 80 ? 17.574 -4.377 -28.761 1.00 92.50 80 ALA A N 1
ATOM 664 C CA . ALA A 1 80 ? 17.189 -2.979 -28.570 1.00 92.50 80 ALA A CA 1
ATOM 665 C C . ALA A 1 80 ? 16.242 -2.439 -29.662 1.00 92.50 80 ALA A C 1
ATOM 667 O O . ALA A 1 80 ? 15.202 -1.888 -29.294 1.00 92.50 80 ALA A O 1
ATOM 668 N N . PRO A 1 81 ? 16.477 -2.666 -30.975 1.00 90.94 81 PRO A N 1
ATOM 669 C CA . PRO A 1 81 ? 15.552 -2.193 -32.009 1.00 90.94 81 PRO A CA 1
ATOM 670 C C . PRO A 1 81 ? 14.150 -2.808 -31.898 1.00 90.94 81 PRO A C 1
ATOM 672 O O . PRO A 1 81 ? 13.161 -2.167 -32.237 1.00 90.94 81 PRO A O 1
ATOM 675 N N . GLN A 1 82 ? 14.048 -4.047 -31.404 1.00 91.31 82 GLN A N 1
ATOM 676 C CA . GLN A 1 82 ? 12.762 -4.725 -31.229 1.00 91.31 82 GLN A CA 1
ATOM 677 C C . GLN A 1 82 ? 11.993 -4.178 -30.018 1.00 91.31 82 GLN A C 1
ATOM 679 O O . GLN A 1 82 ? 10.767 -4.093 -30.066 1.00 91.31 82 GLN A O 1
ATOM 684 N N . LEU A 1 83 ? 12.691 -3.789 -28.943 1.00 93.25 83 LEU A N 1
ATOM 685 C CA . LEU A 1 83 ? 12.075 -3.223 -27.736 1.00 93.25 83 LEU A CA 1
ATOM 686 C C . LEU A 1 83 ? 11.362 -1.895 -28.014 1.00 93.25 83 LEU A C 1
ATOM 688 O O . LEU A 1 83 ? 10.283 -1.662 -27.472 1.00 93.25 83 LEU A O 1
ATOM 692 N N . LEU A 1 84 ? 11.912 -1.070 -28.909 1.00 91.81 84 LEU A N 1
ATOM 693 C CA . LEU A 1 84 ? 11.328 0.221 -29.293 1.00 91.81 84 LEU A CA 1
ATOM 694 C C . LEU A 1 84 ? 9.929 0.095 -29.917 1.00 91.81 84 LEU A C 1
ATOM 696 O O . LEU A 1 84 ? 9.148 1.044 -29.884 1.00 91.81 84 LEU A O 1
ATOM 700 N N . GLY A 1 85 ? 9.554 -1.085 -30.426 1.00 89.44 85 GLY A N 1
ATOM 701 C CA . GLY A 1 85 ? 8.200 -1.338 -30.927 1.00 89.44 85 GLY A CA 1
ATOM 702 C C . GLY A 1 85 ? 7.099 -1.157 -29.870 1.00 89.44 85 GLY A C 1
ATOM 703 O O . GLY A 1 85 ? 5.956 -0.885 -30.228 1.00 89.44 85 GLY A O 1
ATOM 704 N N . TRP A 1 86 ? 7.429 -1.270 -28.579 1.00 90.75 86 TRP A N 1
ATOM 705 C CA . TRP A 1 86 ? 6.502 -1.055 -27.458 1.00 90.75 86 TRP A CA 1
ATOM 706 C C . TRP A 1 86 ? 6.405 0.400 -26.986 1.00 90.75 86 TRP A C 1
ATOM 708 O O . TRP A 1 86 ? 5.600 0.706 -26.110 1.00 90.75 86 TRP A O 1
ATOM 718 N N . SER A 1 87 ? 7.208 1.297 -27.553 1.00 87.94 87 SER A N 1
ATOM 719 C CA . SER A 1 87 ? 7.283 2.711 -27.173 1.00 87.94 87 SER A CA 1
ATOM 720 C C . SER A 1 87 ? 7.153 3.636 -28.386 1.00 87.94 87 SER A C 1
ATOM 722 O O . SER A 1 87 ? 7.772 4.697 -28.450 1.00 87.94 87 SER A O 1
ATOM 724 N N . GLY A 1 88 ? 6.381 3.209 -29.391 1.00 84.62 88 GLY A N 1
ATOM 725 C CA . GLY A 1 88 ? 6.137 3.995 -30.605 1.00 84.62 88 GLY A CA 1
ATOM 726 C C . GLY A 1 88 ? 7.376 4.200 -31.485 1.00 84.62 88 GLY A C 1
ATOM 727 O O . GLY A 1 88 ? 7.388 5.098 -32.318 1.00 84.62 88 GLY A O 1
ATOM 728 N N . GLY A 1 89 ? 8.424 3.391 -31.305 1.00 86.81 89 GLY A N 1
ATOM 729 C CA . GLY A 1 89 ? 9.702 3.534 -32.005 1.00 86.81 89 GLY A CA 1
ATOM 730 C C . GLY A 1 89 ? 10.680 4.503 -31.337 1.00 86.81 89 GLY A C 1
ATOM 731 O O . GLY A 1 89 ? 11.811 4.627 -31.798 1.00 86.81 89 GLY A O 1
ATOM 732 N N . THR A 1 90 ? 10.280 5.161 -30.249 1.00 87.75 90 THR A N 1
ATOM 733 C CA . THR A 1 90 ? 11.105 6.136 -29.523 1.00 87.75 90 THR A CA 1
ATOM 734 C C . THR A 1 90 ? 11.531 5.602 -28.173 1.00 87.75 90 THR A C 1
ATOM 736 O O . THR A 1 90 ? 10.808 4.834 -27.543 1.00 87.75 90 THR A O 1
ATOM 739 N N . GLU A 1 91 ? 12.704 6.000 -27.703 1.00 90.69 91 GLU A N 1
ATOM 740 C CA . GLU A 1 91 ? 13.124 5.652 -26.356 1.00 90.69 91 GLU A CA 1
ATOM 741 C C . GLU A 1 91 ? 12.274 6.384 -25.301 1.00 90.69 91 GLU A C 1
ATOM 743 O O . GLU A 1 91 ? 12.117 7.603 -25.394 1.00 90.69 91 GLU A O 1
ATOM 748 N N . PRO A 1 92 ? 11.746 5.677 -24.284 1.00 87.88 92 PRO A N 1
ATOM 749 C CA . PRO A 1 92 ? 11.057 6.320 -23.174 1.00 87.88 92 PRO A CA 1
ATOM 750 C C . PRO A 1 92 ? 12.023 7.171 -22.342 1.00 87.88 92 PRO A C 1
ATOM 752 O O . PRO A 1 92 ? 12.926 6.638 -21.700 1.00 87.88 92 PRO A O 1
ATOM 755 N N . VAL A 1 93 ? 11.794 8.482 -22.311 1.00 83.00 93 VAL A N 1
ATOM 756 C CA . VAL A 1 93 ? 12.480 9.414 -21.405 1.00 83.00 93 VAL A CA 1
ATOM 757 C C . VAL A 1 93 ? 11.645 9.549 -20.134 1.00 83.00 93 VAL A C 1
ATOM 759 O O . VAL A 1 93 ? 10.445 9.804 -20.224 1.00 83.00 93 VAL A O 1
ATOM 762 N N . ASP A 1 94 ? 12.263 9.319 -18.973 1.00 79.75 94 ASP A N 1
ATOM 763 C CA . ASP A 1 94 ? 11.630 9.355 -17.644 1.00 79.75 94 ASP A CA 1
ATOM 764 C C . ASP A 1 94 ? 10.246 8.676 -17.581 1.00 79.75 94 ASP A C 1
ATOM 766 O O . ASP A 1 94 ? 9.250 9.287 -17.170 1.00 79.75 94 ASP A O 1
ATOM 770 N N . PRO A 1 95 ? 10.142 7.396 -17.999 1.00 87.12 95 PRO A N 1
ATOM 771 C CA . PRO A 1 95 ? 8.860 6.716 -18.057 1.00 87.12 95 PRO A CA 1
ATOM 772 C C . PRO A 1 95 ? 8.216 6.629 -16.664 1.00 87.12 95 PRO A C 1
ATOM 774 O O . PRO A 1 95 ? 8.918 6.444 -15.667 1.00 87.12 95 PRO A O 1
ATOM 777 N N . PRO A 1 96 ? 6.874 6.674 -16.572 1.00 86.19 96 PRO A N 1
ATOM 778 C CA . PRO A 1 96 ? 6.163 6.411 -15.329 1.00 86.19 96 PRO A CA 1
ATOM 779 C C . PRO A 1 96 ? 6.597 5.073 -14.735 1.00 86.19 96 PRO A C 1
ATOM 781 O O . PRO A 1 96 ? 6.512 4.033 -15.394 1.00 86.19 96 PRO A O 1
ATOM 784 N N . LEU A 1 97 ? 7.074 5.113 -13.494 1.00 89.00 97 LEU A N 1
ATOM 785 C CA . LEU A 1 97 ? 7.579 3.942 -12.793 1.00 89.00 97 LEU A CA 1
ATOM 786 C C . LEU A 1 97 ? 6.468 3.288 -11.958 1.00 89.00 97 LEU A C 1
ATOM 788 O O . LEU A 1 97 ? 5.571 3.983 -11.471 1.00 89.00 97 LEU A O 1
ATOM 792 N N . PRO A 1 98 ? 6.518 1.958 -11.776 1.00 89.75 98 PRO A N 1
ATOM 793 C CA . PRO A 1 98 ? 5.594 1.253 -10.901 1.00 89.75 98 PRO A CA 1
ATOM 794 C C . PRO A 1 98 ? 5.632 1.752 -9.455 1.00 89.75 98 PRO A C 1
ATOM 796 O O . PRO A 1 98 ? 6.692 2.090 -8.940 1.00 89.75 98 PRO A O 1
ATOM 799 N N . GLN A 1 99 ? 4.500 1.654 -8.756 1.00 85.94 99 GLN A N 1
ATOM 800 C CA . GLN A 1 99 ? 4.338 2.029 -7.339 1.00 85.94 99 GLN A CA 1
ATOM 801 C C . GLN A 1 99 ? 5.194 1.229 -6.331 1.00 85.94 99 GLN A C 1
ATOM 803 O O . GLN A 1 99 ? 5.054 1.387 -5.126 1.00 85.94 99 GLN A O 1
ATOM 808 N N . TRP A 1 100 ? 6.006 0.286 -6.801 1.00 88.25 100 TRP A N 1
ATOM 809 C CA . TRP A 1 100 ? 6.935 -0.491 -5.978 1.00 88.25 100 TRP A CA 1
ATOM 810 C C . TRP A 1 100 ? 8.396 -0.127 -6.254 1.00 88.25 100 TRP A C 1
ATOM 812 O O . TRP A 1 100 ? 9.289 -0.627 -5.575 1.00 88.25 100 TRP A O 1
ATOM 822 N N . PHE A 1 101 ? 8.662 0.694 -7.269 1.00 88.81 101 PHE A N 1
ATOM 823 C CA . PHE A 1 101 ? 10.011 1.103 -7.626 1.00 88.81 101 PHE A CA 1
ATOM 824 C C . PHE A 1 101 ? 10.516 2.105 -6.583 1.00 88.81 101 PHE A C 1
ATOM 826 O O . PHE A 1 101 ? 9.869 3.126 -6.371 1.00 88.81 101 PHE A O 1
ATOM 833 N N . GLY A 1 102 ? 11.623 1.798 -5.902 1.00 86.12 102 GLY A N 1
ATOM 834 C CA . GLY A 1 102 ? 12.029 2.517 -4.687 1.00 86.12 102 GLY A CA 1
ATOM 835 C C . GLY A 1 102 ? 11.783 1.738 -3.394 1.00 86.12 102 GLY A C 1
ATOM 836 O O . GLY A 1 102 ? 12.331 2.105 -2.361 1.00 86.12 102 GLY A O 1
ATOM 837 N N . LEU A 1 103 ? 10.989 0.660 -3.415 1.00 87.56 103 LEU A N 1
ATOM 838 C CA . LEU A 1 103 ? 10.713 -0.122 -2.210 1.00 87.56 103 LEU A CA 1
ATOM 839 C C . LEU A 1 103 ? 11.937 -0.961 -1.826 1.00 87.56 103 LEU A C 1
ATOM 841 O O . LEU A 1 103 ? 12.224 -1.980 -2.454 1.00 87.56 103 LEU A O 1
ATOM 845 N N . GLU A 1 104 ? 12.618 -0.580 -0.749 1.00 89.06 104 GLU A N 1
ATOM 846 C CA . GLU A 1 104 ? 13.871 -1.224 -0.337 1.00 89.06 104 GLU A CA 1
ATOM 847 C C . GLU A 1 104 ? 13.730 -2.737 -0.107 1.00 89.06 104 GLU A C 1
ATOM 849 O O . GLU A 1 104 ? 14.566 -3.513 -0.556 1.00 89.06 104 GLU A O 1
ATOM 854 N N . ALA A 1 105 ? 12.618 -3.198 0.476 1.00 91.00 105 ALA A N 1
ATOM 855 C CA . ALA A 1 105 ? 12.366 -4.630 0.664 1.00 91.00 105 ALA A CA 1
ATOM 856 C C . ALA A 1 105 ? 12.366 -5.428 -0.660 1.00 91.00 105 ALA A C 1
ATOM 858 O O . ALA A 1 105 ? 12.773 -6.593 -0.687 1.00 91.00 105 ALA A O 1
ATOM 859 N N . LEU A 1 106 ? 11.935 -4.810 -1.767 1.00 93.25 106 LEU A N 1
ATOM 860 C CA . LEU A 1 106 ? 12.044 -5.405 -3.097 1.00 93.25 106 LEU A CA 1
ATOM 861 C C . LEU A 1 106 ? 13.505 -5.489 -3.514 1.00 93.25 106 LEU A C 1
ATOM 863 O O . LEU A 1 106 ? 13.992 -6.582 -3.799 1.00 93.25 106 LEU A O 1
ATOM 867 N N . HIS A 1 107 ? 14.198 -4.354 -3.516 1.00 92.75 107 HIS A N 1
ATOM 868 C CA . HIS A 1 107 ? 15.581 -4.247 -3.969 1.00 92.75 107 HIS A CA 1
ATOM 869 C C . HIS A 1 107 ? 16.508 -5.195 -3.192 1.00 92.75 107 HIS A C 1
ATOM 871 O O . HIS A 1 107 ? 17.240 -5.980 -3.803 1.00 92.75 107 HIS A O 1
ATOM 877 N N . LEU A 1 108 ? 16.354 -5.251 -1.868 1.00 94.06 108 LEU A N 1
ATOM 878 C CA . LEU A 1 108 ? 17.044 -6.177 -0.976 1.00 94.06 108 LEU A CA 1
ATOM 879 C C . LEU A 1 108 ? 16.784 -7.650 -1.333 1.00 94.06 108 LEU A C 1
ATOM 881 O O . LEU A 1 108 ? 17.722 -8.445 -1.419 1.00 94.06 108 LEU A O 1
ATOM 885 N N . SER A 1 109 ? 15.530 -8.033 -1.607 1.00 96.50 109 SER A N 1
ATOM 886 C CA . SER A 1 109 ? 15.213 -9.414 -2.008 1.00 96.50 109 SER A CA 1
ATOM 887 C C . SER A 1 109 ? 15.870 -9.808 -3.340 1.00 96.50 109 SER A C 1
ATOM 889 O O . SER A 1 109 ? 16.276 -10.959 -3.524 1.00 96.50 109 SER A O 1
ATOM 891 N N . HIS A 1 110 ? 16.037 -8.850 -4.261 1.00 96.44 110 HIS A N 1
ATOM 892 C CA . HIS A 1 110 ? 16.738 -9.068 -5.524 1.00 96.44 110 HIS A CA 1
ATOM 893 C C . HIS A 1 110 ? 18.259 -9.157 -5.321 1.00 96.44 110 HIS A C 1
ATOM 895 O O . HIS A 1 110 ? 18.873 -10.040 -5.924 1.00 96.44 110 HIS A O 1
ATOM 901 N N . ARG A 1 111 ? 18.863 -8.332 -4.449 1.00 95.81 111 ARG A N 1
ATOM 902 C CA . ARG A 1 111 ? 20.284 -8.458 -4.059 1.00 95.81 111 ARG A CA 1
ATOM 903 C C . ARG A 1 111 ? 20.566 -9.818 -3.412 1.00 95.81 111 ARG A C 1
ATOM 905 O O . ARG A 1 111 ? 21.451 -10.536 -3.873 1.00 95.81 111 ARG A O 1
ATOM 912 N N . SER A 1 112 ? 19.736 -10.240 -2.456 1.00 97.44 112 SER A N 1
ATOM 913 C CA . SER A 1 112 ? 19.811 -11.566 -1.818 1.00 97.44 112 SER A CA 1
ATOM 914 C C . SER A 1 112 ? 19.736 -12.718 -2.832 1.00 97.44 112 SER A C 1
ATOM 916 O O . SER A 1 112 ? 20.494 -13.692 -2.778 1.00 97.44 112 SER A O 1
ATOM 918 N N . ALA A 1 113 ? 18.845 -12.607 -3.823 1.00 97.00 113 ALA A N 1
ATOM 919 C CA . ALA A 1 113 ? 18.721 -13.608 -4.875 1.00 97.00 113 ALA A CA 1
ATOM 920 C C . ALA A 1 113 ? 19.916 -13.638 -5.840 1.00 97.00 113 ALA A C 1
ATOM 922 O O . ALA A 1 113 ? 20.260 -14.717 -6.327 1.00 97.00 113 ALA A O 1
ATOM 923 N N . LEU A 1 114 ? 20.530 -12.490 -6.136 1.00 96.75 114 LEU A N 1
ATOM 924 C CA . LEU A 1 114 ? 21.765 -12.422 -6.916 1.00 96.75 114 LEU A CA 1
ATOM 925 C C . LEU A 1 114 ? 22.922 -13.067 -6.149 1.00 96.75 114 LEU A C 1
ATOM 927 O O . LEU A 1 114 ? 23.563 -13.962 -6.699 1.00 96.75 114 LEU A O 1
ATOM 931 N N . LEU A 1 115 ? 23.088 -12.733 -4.864 1.00 96.81 115 LEU A N 1
ATOM 932 C CA . LEU A 1 115 ? 24.110 -13.321 -3.996 1.00 96.81 115 LEU A CA 1
ATOM 933 C C . LEU A 1 115 ? 24.035 -14.854 -3.967 1.00 96.81 115 LEU A C 1
ATOM 935 O O . LEU A 1 115 ? 25.038 -15.518 -4.192 1.00 96.81 115 LEU A O 1
ATOM 939 N N . ARG A 1 116 ? 22.838 -15.440 -3.823 1.00 96.38 116 ARG A N 1
ATOM 940 C CA . ARG A 1 116 ? 22.662 -16.905 -3.929 1.00 96.38 116 ARG A CA 1
ATOM 941 C C . ARG A 1 116 ? 23.057 -17.493 -5.269 1.00 96.38 116 ARG A C 1
ATOM 943 O O . ARG A 1 116 ? 23.443 -18.656 -5.348 1.00 96.38 116 ARG A O 1
ATOM 950 N N . LYS A 1 117 ? 22.812 -16.752 -6.347 1.00 95.88 117 LYS A N 1
ATOM 951 C CA . LYS A 1 117 ? 23.043 -17.251 -7.700 1.00 95.88 117 LYS A CA 1
ATOM 952 C C . LYS A 1 117 ? 24.525 -17.281 -8.024 1.00 95.88 117 LYS A C 1
ATOM 954 O O . LYS A 1 117 ? 24.892 -18.117 -8.843 1.00 95.88 117 LYS A O 1
ATOM 959 N N . ASP A 1 118 ? 25.307 -16.350 -7.489 1.00 95.88 118 ASP A N 1
ATOM 960 C CA . ASP A 1 118 ? 26.737 -16.223 -7.771 1.00 95.88 118 ASP A CA 1
ATOM 961 C C . ASP A 1 118 ? 27.489 -15.579 -6.589 1.00 95.88 118 ASP A C 1
ATOM 963 O O . ASP A 1 118 ? 27.779 -14.379 -6.618 1.00 95.88 118 ASP A O 1
ATOM 967 N N . PRO A 1 119 ? 27.759 -16.335 -5.510 1.00 95.69 119 PRO A N 1
ATOM 968 C CA . PRO A 1 119 ? 28.391 -15.780 -4.315 1.00 95.69 119 PRO A CA 1
ATOM 969 C C . PRO A 1 119 ? 29.752 -15.131 -4.591 1.00 95.69 119 PRO A C 1
ATOM 971 O O . PRO A 1 119 ? 30.054 -14.087 -4.020 1.00 95.69 119 PRO A O 1
ATOM 974 N N . ASP A 1 120 ? 30.536 -15.702 -5.508 1.00 93.94 120 ASP A N 1
ATOM 975 C CA . ASP A 1 120 ? 31.889 -15.233 -5.825 1.00 93.94 120 ASP A CA 1
ATOM 976 C C . ASP A 1 120 ? 31.886 -13.895 -6.575 1.00 93.94 120 ASP A C 1
ATOM 978 O O . ASP A 1 120 ? 32.765 -13.061 -6.367 1.00 93.94 120 ASP A O 1
ATOM 982 N N . TRP A 1 121 ? 30.885 -13.663 -7.432 1.00 91.50 121 TRP A N 1
ATOM 983 C CA . TRP A 1 121 ? 30.711 -12.380 -8.115 1.00 91.50 121 TRP A CA 1
ATOM 984 C C . TRP A 1 121 ? 30.073 -11.331 -7.199 1.00 91.50 121 TRP A C 1
ATOM 986 O O . TRP A 1 121 ? 30.565 -10.209 -7.077 1.00 91.50 121 TRP A O 1
ATOM 996 N N . TYR A 1 122 ? 28.954 -11.684 -6.562 1.00 93.00 122 TYR A N 1
ATOM 997 C CA . TYR A 1 122 ? 28.111 -10.723 -5.852 1.00 93.00 122 TYR A CA 1
ATOM 998 C C . TYR A 1 122 ? 28.563 -10.450 -4.416 1.00 93.00 122 TYR A C 1
ATOM 1000 O O . TYR A 1 122 ? 28.330 -9.350 -3.929 1.00 93.00 122 TYR A O 1
ATOM 1008 N N . GLY A 1 123 ? 29.218 -11.399 -3.743 1.00 93.81 123 GLY A N 1
ATOM 1009 C CA . GLY A 1 123 ? 29.702 -11.230 -2.370 1.00 93.81 123 GLY A CA 1
ATOM 1010 C C . GLY A 1 123 ? 30.705 -10.079 -2.241 1.00 93.81 123 GLY A C 1
ATOM 1011 O O . GLY A 1 123 ? 30.412 -9.107 -1.544 1.00 93.81 123 GLY A O 1
ATOM 1012 N N . PRO A 1 124 ? 31.847 -10.116 -2.958 1.00 91.56 124 PRO A N 1
ATOM 1013 C CA . PRO A 1 124 ? 32.818 -9.022 -2.948 1.00 91.56 124 PRO A CA 1
ATOM 1014 C C . PRO A 1 124 ? 32.223 -7.702 -3.443 1.00 91.56 124 PRO A C 1
ATOM 1016 O O . PRO A 1 124 ? 32.543 -6.640 -2.908 1.00 91.56 124 PRO A O 1
ATOM 1019 N N . LEU A 1 125 ? 31.334 -7.767 -4.441 1.00 89.25 125 LEU A N 1
ATOM 1020 C CA . LEU A 1 125 ? 30.656 -6.591 -4.970 1.00 89.25 125 LEU A CA 1
ATOM 1021 C C . LEU A 1 125 ? 29.803 -5.913 -3.893 1.00 89.25 125 LEU A C 1
ATOM 1023 O O . LEU A 1 125 ? 30.048 -4.752 -3.590 1.00 89.25 125 LEU A O 1
ATOM 1027 N N . PHE A 1 126 ? 28.845 -6.610 -3.281 1.00 90.75 126 PHE A N 1
ATOM 1028 C CA . PHE A 1 126 ? 27.972 -6.009 -2.269 1.00 90.75 126 PHE A CA 1
ATOM 1029 C C . PHE A 1 126 ? 28.740 -5.592 -1.011 1.00 90.75 126 PHE A C 1
ATOM 1031 O O . PHE A 1 126 ? 28.482 -4.510 -0.486 1.00 90.75 126 PHE A O 1
ATOM 1038 N N . ALA A 1 127 ? 29.766 -6.346 -0.604 1.00 90.31 127 ALA A N 1
ATOM 1039 C CA . ALA A 1 127 ? 30.667 -5.924 0.468 1.00 90.31 127 ALA A CA 1
ATOM 1040 C C . ALA A 1 127 ? 31.361 -4.585 0.152 1.00 90.31 127 ALA A C 1
ATOM 1042 O O . ALA A 1 127 ? 31.415 -3.704 1.008 1.00 90.31 127 ALA A O 1
ATOM 1043 N N . SER A 1 128 ? 31.828 -4.384 -1.089 1.00 87.06 128 SER A N 1
ATOM 1044 C CA . SER A 1 128 ? 32.442 -3.116 -1.520 1.00 87.06 128 SER A CA 1
ATOM 1045 C C . SER A 1 128 ? 31.461 -1.937 -1.572 1.00 87.06 128 SER A C 1
ATOM 1047 O O . SER A 1 128 ? 31.878 -0.787 -1.459 1.00 87.06 128 SER A O 1
ATOM 1049 N N . LEU A 1 129 ? 30.162 -2.221 -1.709 1.00 85.56 129 LEU A N 1
ATOM 1050 C CA . LEU A 1 129 ? 29.082 -1.232 -1.695 1.00 85.56 129 LEU A CA 1
ATOM 1051 C C . LEU A 1 129 ? 28.545 -0.963 -0.273 1.00 85.56 129 LEU A C 1
ATOM 1053 O O . LEU A 1 129 ? 27.578 -0.221 -0.128 1.00 85.56 129 LEU A O 1
ATOM 1057 N N . GLY A 1 130 ? 29.167 -1.533 0.768 1.00 87.50 130 GLY A N 1
ATOM 1058 C CA . GLY A 1 130 ? 28.783 -1.326 2.169 1.00 87.50 130 GLY A CA 1
ATOM 1059 C C . GLY A 1 130 ? 27.770 -2.333 2.723 1.00 87.50 130 GLY A C 1
ATOM 1060 O O . GLY A 1 130 ? 27.238 -2.113 3.806 1.00 87.50 130 GLY A O 1
ATOM 1061 N N . GLU A 1 131 ? 27.520 -3.445 2.025 1.00 88.94 131 GLU A N 1
ATOM 1062 C CA . GLU A 1 131 ? 26.593 -4.512 2.435 1.00 88.94 131 GLU A CA 1
ATOM 1063 C C . GLU A 1 131 ? 27.331 -5.863 2.644 1.00 88.94 131 GLU A C 1
ATOM 1065 O O . GLU A 1 131 ? 27.043 -6.831 1.935 1.00 88.94 131 GLU A O 1
ATOM 1070 N N . PRO A 1 132 ? 28.305 -5.973 3.578 1.00 90.06 132 PRO A N 1
ATOM 1071 C CA . PRO A 1 132 ? 29.087 -7.204 3.772 1.00 90.06 132 PRO A CA 1
ATOM 1072 C C . PRO A 1 132 ? 28.262 -8.367 4.341 1.00 90.06 132 PRO A C 1
ATOM 1074 O O . PRO A 1 132 ? 28.534 -9.523 4.025 1.00 90.06 132 PRO A O 1
ATOM 1077 N N . ASP A 1 133 ? 27.229 -8.057 5.126 1.00 92.88 133 ASP A N 1
ATOM 1078 C CA . ASP A 1 133 ? 26.369 -9.030 5.807 1.00 92.88 133 ASP A CA 1
ATOM 1079 C C . ASP A 1 133 ? 25.021 -9.221 5.088 1.00 92.88 133 ASP A C 1
ATOM 1081 O O . ASP A 1 133 ? 24.006 -9.545 5.709 1.00 92.88 133 ASP A O 1
ATOM 1085 N N . LEU A 1 134 ? 24.982 -8.979 3.770 1.00 93.38 134 LEU A N 1
ATOM 1086 C CA . LEU A 1 134 ? 23.769 -9.138 2.972 1.00 93.38 134 LEU A CA 1
ATOM 1087 C C . LEU A 1 134 ? 23.225 -10.578 3.118 1.00 93.38 134 LEU A C 1
ATOM 1089 O O . LEU A 1 134 ? 23.915 -11.534 2.747 1.00 93.38 134 LEU A O 1
ATOM 1093 N N . PRO A 1 135 ? 21.979 -10.772 3.591 1.00 94.12 135 PRO A N 1
ATOM 1094 C CA . PRO A 1 135 ? 21.417 -12.106 3.752 1.00 94.12 135 PRO A CA 1
ATOM 1095 C C . PRO A 1 135 ? 21.255 -12.793 2.396 1.00 94.12 135 PRO A C 1
ATOM 1097 O O . PRO A 1 135 ? 20.696 -12.230 1.452 1.00 94.12 135 PRO A O 1
ATOM 1100 N N . ALA A 1 136 ? 21.694 -14.046 2.299 1.00 94.12 136 ALA A N 1
ATOM 1101 C CA . ALA A 1 136 ? 21.613 -14.860 1.088 1.00 94.12 136 ALA A CA 1
ATOM 1102 C C . ALA A 1 136 ? 20.421 -15.835 1.105 1.00 94.12 136 ALA A C 1
ATOM 1104 O O . ALA A 1 136 ? 20.458 -16.859 0.438 1.00 94.12 136 ALA A O 1
ATOM 1105 N N . ASP A 1 137 ? 19.369 -15.591 1.879 1.00 95.06 137 ASP A N 1
ATOM 1106 C CA . ASP A 1 137 ? 18.256 -16.537 2.052 1.00 95.06 137 ASP A CA 1
ATOM 1107 C C . ASP A 1 137 ? 16.868 -15.896 1.929 1.00 95.06 137 ASP A C 1
ATOM 1109 O O . ASP A 1 137 ? 15.855 -16.597 2.010 1.00 95.06 137 ASP A O 1
ATOM 1113 N N . LEU A 1 138 ? 16.797 -14.595 1.631 1.00 96.56 138 LEU A N 1
ATOM 1114 C CA . LEU A 1 138 ? 15.518 -13.912 1.494 1.00 96.56 138 LEU A CA 1
ATOM 1115 C C . LEU A 1 138 ? 14.728 -14.463 0.289 1.00 96.56 138 LEU A C 1
ATOM 1117 O O . LEU A 1 138 ? 15.279 -14.663 -0.810 1.00 96.56 138 LEU A O 1
ATOM 1121 N N . PRO A 1 139 ? 13.415 -14.713 0.452 1.00 95.44 139 PRO A N 1
ATOM 1122 C CA . PRO A 1 139 ? 12.548 -15.037 -0.670 1.00 95.44 139 PRO A CA 1
ATOM 1123 C C . PRO A 1 139 ? 12.414 -13.819 -1.591 1.00 95.44 139 PRO A C 1
ATOM 1125 O O . PRO A 1 139 ? 12.436 -12.680 -1.131 1.00 95.44 139 PRO A O 1
ATOM 1128 N N . TYR A 1 140 ? 12.227 -14.053 -2.894 1.00 93.12 140 TYR A N 1
ATOM 1129 C CA . TYR A 1 140 ? 11.896 -12.962 -3.812 1.00 93.12 140 TYR A CA 1
ATOM 1130 C C . TYR A 1 140 ? 10.616 -12.259 -3.363 1.00 93.12 140 TYR A C 1
ATOM 1132 O O . TYR A 1 140 ? 9.578 -12.906 -3.191 1.00 93.12 140 TYR A O 1
ATOM 1140 N N . LEU A 1 141 ? 10.671 -10.935 -3.280 1.00 94.25 141 LEU A N 1
ATOM 1141 C CA . LEU A 1 141 ? 9.488 -10.108 -3.149 1.00 94.25 141 LEU A CA 1
ATOM 1142 C C . LEU A 1 141 ? 9.020 -9.711 -4.551 1.00 94.25 141 LEU A C 1
ATOM 1144 O O . LEU A 1 141 ? 9.640 -8.893 -5.222 1.00 94.25 141 LEU A O 1
ATOM 1148 N N . TRP A 1 142 ? 7.902 -10.292 -4.989 1.00 92.94 142 TRP A N 1
ATOM 1149 C CA . TRP A 1 142 ? 7.220 -9.906 -6.225 1.00 92.94 142 TRP A CA 1
ATOM 1150 C C . TRP A 1 142 ? 5.964 -9.098 -5.882 1.00 92.94 142 TRP A C 1
ATOM 1152 O O . TRP A 1 142 ? 4.993 -9.686 -5.394 1.00 92.94 142 TRP A O 1
ATOM 1162 N N . PRO A 1 143 ? 5.942 -7.776 -6.124 1.00 89.69 143 PRO A N 1
ATOM 1163 C CA . PRO A 1 143 ? 4.785 -6.953 -5.808 1.00 89.69 143 PRO A CA 1
ATOM 1164 C C . PRO A 1 143 ? 3.548 -7.398 -6.587 1.00 89.69 143 PRO A C 1
ATOM 1166 O O . PRO A 1 143 ? 3.652 -7.783 -7.760 1.00 89.69 143 PRO A O 1
ATOM 1169 N N . PRO A 1 144 ? 2.354 -7.314 -5.981 1.00 86.75 144 PRO A N 1
ATOM 1170 C CA . PRO A 1 144 ? 1.127 -7.461 -6.740 1.00 86.75 144 PRO A CA 1
ATOM 1171 C C . PRO A 1 144 ? 1.039 -6.359 -7.804 1.00 86.75 144 PRO A C 1
ATOM 1173 O O . PRO A 1 144 ? 1.513 -5.239 -7.617 1.00 86.75 144 PRO A O 1
ATOM 1176 N N . ALA A 1 145 ? 0.401 -6.683 -8.927 1.00 85.69 145 ALA A N 1
ATOM 1177 C CA . ALA A 1 145 ? 0.080 -5.688 -9.941 1.00 85.69 145 ALA A CA 1
ATOM 1178 C C . ALA A 1 145 ? -0.843 -4.619 -9.340 1.00 85.69 145 ALA A C 1
ATOM 1180 O O . ALA A 1 145 ? -1.859 -4.982 -8.746 1.00 85.69 145 ALA A O 1
ATOM 1181 N N . ALA A 1 146 ? -0.545 -3.335 -9.568 1.00 82.12 146 ALA A N 1
ATOM 1182 C CA . ALA A 1 146 ? -1.506 -2.257 -9.310 1.00 82.12 146 ALA A CA 1
ATOM 1183 C C . ALA A 1 146 ? -2.811 -2.497 -10.093 1.00 82.12 146 ALA A C 1
ATOM 1185 O O . ALA A 1 146 ? -3.907 -2.268 -9.592 1.00 82.12 146 ALA A O 1
ATOM 1186 N N . PHE A 1 147 ? -2.676 -3.070 -11.294 1.00 83.81 147 PHE A N 1
ATOM 1187 C CA . PHE A 1 147 ? -3.774 -3.420 -12.184 1.00 83.81 147 PHE A CA 1
ATOM 1188 C C . PHE A 1 147 ? -3.789 -4.940 -12.428 1.00 83.81 147 PHE A C 1
ATOM 1190 O O . PHE A 1 147 ? -2.996 -5.475 -13.217 1.00 83.81 147 PHE A O 1
ATOM 1197 N N . PRO A 1 148 ? -4.642 -5.694 -11.714 1.00 82.12 148 PRO A N 1
ATOM 1198 C CA . PRO A 1 148 ? -4.665 -7.148 -11.802 1.00 82.12 148 PRO A CA 1
ATOM 1199 C C . PRO A 1 148 ? -5.318 -7.666 -13.086 1.00 82.12 148 PRO A C 1
ATOM 1201 O O . PRO A 1 148 ? -5.070 -8.822 -13.439 1.00 82.12 148 PRO A O 1
ATOM 1204 N N . ARG A 1 149 ? -6.109 -6.856 -13.801 1.00 80.81 149 ARG A N 1
ATOM 1205 C CA . ARG A 1 149 ? -6.644 -7.214 -15.120 1.00 80.81 149 ARG A CA 1
ATOM 1206 C C . ARG A 1 149 ? -5.928 -6.449 -16.234 1.00 80.81 149 ARG A C 1
ATOM 1208 O O . ARG A 1 149 ? -5.457 -5.335 -16.039 1.00 80.81 149 ARG A O 1
ATOM 1215 N N . TRP A 1 150 ? -5.810 -7.112 -17.379 1.00 68.31 150 TRP A N 1
ATOM 1216 C CA . TRP A 1 150 ? -5.196 -6.603 -18.604 1.00 68.31 150 TRP A CA 1
ATOM 1217 C C . TRP A 1 150 ? -6.247 -6.567 -19.725 1.00 68.31 150 TRP A C 1
ATOM 1219 O O . TRP A 1 150 ? -7.047 -7.508 -19.775 1.00 68.31 150 TRP A O 1
ATOM 1229 N N . PRO A 1 151 ? -6.215 -5.589 -20.655 1.00 67.12 151 PRO A N 1
ATOM 1230 C CA . PRO A 1 151 ? -5.333 -4.413 -20.706 1.00 67.12 151 PRO A CA 1
ATOM 1231 C C . PRO A 1 151 ? -5.667 -3.378 -19.632 1.00 67.12 151 PRO A C 1
ATOM 1233 O O . PRO A 1 151 ? -6.790 -3.325 -19.134 1.00 67.12 151 PRO A O 1
ATOM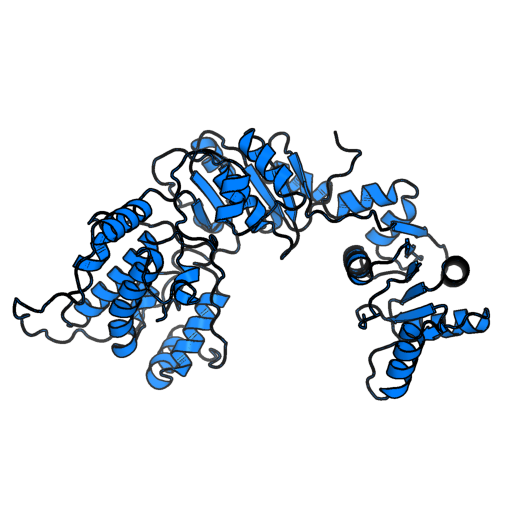 1236 N N . VAL A 1 152 ? -4.661 -2.594 -19.246 1.00 67.19 152 VAL A N 1
ATOM 1237 C CA . VAL A 1 152 ? -4.804 -1.588 -18.184 1.00 67.19 152 VAL A CA 1
ATOM 1238 C C . VAL A 1 152 ? -5.325 -0.270 -18.756 1.00 67.19 152 VAL A C 1
ATOM 1240 O O . VAL A 1 152 ? -6.191 0.370 -18.155 1.00 67.19 152 VAL A O 1
ATOM 1243 N N . ARG A 1 153 ? -4.811 0.125 -19.927 1.00 73.44 153 ARG A N 1
ATOM 1244 C CA . ARG A 1 153 ? -5.047 1.444 -20.522 1.00 73.44 153 ARG A CA 1
ATOM 1245 C C . ARG A 1 153 ? -6.468 1.609 -21.056 1.00 73.44 153 ARG A C 1
ATOM 1247 O O . ARG A 1 153 ? -6.990 0.737 -21.744 1.00 73.44 153 ARG A O 1
ATOM 1254 N N . GLY A 1 154 ? -7.076 2.747 -20.740 1.00 70.12 154 GLY A N 1
ATOM 1255 C CA . GLY A 1 154 ? -8.385 3.181 -21.246 1.00 70.12 154 GLY A CA 1
ATOM 1256 C C . GLY A 1 154 ? -8.416 4.647 -21.675 1.00 70.12 154 GLY A C 1
ATOM 1257 O O . GLY A 1 154 ? -9.475 5.140 -22.049 1.00 70.12 154 GLY A O 1
ATOM 1258 N N . GLY A 1 155 ? -7.263 5.325 -21.645 1.00 80.19 155 GLY A N 1
ATOM 1259 C CA . GLY A 1 155 ? -7.130 6.748 -21.951 1.00 80.19 155 GLY A CA 1
ATOM 1260 C C . GLY A 1 155 ? -7.343 7.636 -20.724 1.00 80.19 155 GLY A C 1
ATOM 1261 O O . GLY A 1 155 ? -7.575 7.151 -19.624 1.00 80.19 155 GLY A O 1
ATOM 1262 N N . LEU A 1 156 ? -7.262 8.955 -20.918 1.00 86.06 156 LEU A N 1
ATOM 1263 C CA . LEU A 1 156 ? -7.402 9.958 -19.848 1.00 86.06 156 LEU A CA 1
ATOM 1264 C C . LEU A 1 156 ? -8.865 10.357 -19.566 1.00 86.06 156 LEU A C 1
ATOM 1266 O O . LEU A 1 156 ? -9.117 11.373 -18.923 1.00 86.06 156 LEU A O 1
ATOM 1270 N N . GLY A 1 157 ? -9.838 9.609 -20.089 1.00 89.94 157 GLY A N 1
ATOM 1271 C CA . GLY A 1 157 ? -11.258 9.838 -19.827 1.00 89.94 157 GLY A CA 1
ATOM 1272 C C . GLY A 1 157 ? -11.706 9.181 -18.522 1.00 89.94 157 GLY A C 1
ATOM 1273 O O . GLY A 1 157 ? -11.229 8.104 -18.172 1.00 89.94 157 GLY A O 1
ATOM 1274 N N . ALA A 1 158 ? -12.664 9.804 -17.834 1.00 92.62 158 ALA A N 1
ATOM 1275 C CA . ALA A 1 158 ? -13.315 9.199 -16.675 1.00 92.62 158 ALA A CA 1
ATOM 1276 C C . ALA A 1 158 ? -14.040 7.903 -17.072 1.00 92.62 158 ALA A C 1
ATOM 1278 O O . ALA A 1 158 ? -14.769 7.865 -18.068 1.00 92.62 158 ALA A O 1
ATOM 1279 N N . ARG A 1 159 ? -13.875 6.842 -16.277 1.00 92.38 159 ARG A N 1
ATOM 1280 C CA . ARG A 1 159 ? -14.595 5.574 -16.458 1.00 92.38 159 ARG A CA 1
ATOM 1281 C C . ARG A 1 159 ? -15.825 5.507 -15.563 1.00 92.38 159 ARG A C 1
ATOM 1283 O O . ARG A 1 159 ? -15.845 6.052 -14.463 1.00 92.38 159 ARG A O 1
ATOM 1290 N N . ALA A 1 160 ? -16.826 4.740 -15.986 1.00 92.56 160 ALA A N 1
ATOM 1291 C CA . ALA A 1 160 ? -17.908 4.357 -15.090 1.00 92.56 160 ALA A CA 1
ATOM 1292 C C . ALA A 1 160 ? -17.367 3.475 -13.947 1.00 92.56 160 ALA A C 1
ATOM 1294 O O . ALA A 1 160 ? -16.513 2.611 -14.164 1.00 92.56 160 ALA A O 1
ATOM 1295 N N . VAL A 1 161 ? -17.904 3.643 -12.733 1.00 92.38 161 VAL A N 1
ATOM 1296 C CA . VAL A 1 161 ? -17.478 2.888 -11.536 1.00 92.38 161 VAL A CA 1
ATOM 1297 C C . VAL A 1 161 ? -17.443 1.362 -11.765 1.00 92.38 161 VAL A C 1
ATOM 1299 O O . VAL A 1 161 ? -16.440 0.748 -11.394 1.00 92.38 161 VAL A O 1
ATOM 1302 N N . PRO A 1 162 ? -18.446 0.716 -12.406 1.00 92.31 162 PRO A N 1
ATOM 1303 C CA . PRO A 1 162 ? -18.395 -0.726 -12.665 1.00 92.31 162 PRO A CA 1
ATOM 1304 C C . PRO A 1 162 ? -17.224 -1.152 -13.563 1.00 92.31 162 PRO A C 1
ATOM 1306 O O . PRO A 1 162 ? -16.653 -2.225 -13.370 1.00 92.31 162 PRO A O 1
ATOM 1309 N N . ASP A 1 163 ? -16.837 -0.316 -14.529 1.00 90.44 163 ASP A N 1
ATOM 1310 C CA . ASP A 1 163 ? -15.717 -0.600 -15.427 1.00 90.44 163 ASP A CA 1
ATOM 1311 C C . ASP A 1 163 ? -14.378 -0.437 -14.709 1.00 90.44 163 ASP A C 1
ATOM 1313 O O . ASP A 1 163 ? -13.501 -1.294 -14.838 1.00 90.44 163 ASP A O 1
ATOM 1317 N N . ALA A 1 164 ? -14.242 0.613 -13.894 1.00 91.81 164 ALA A N 1
ATOM 1318 C CA . ALA A 1 164 ? -13.068 0.828 -13.056 1.00 91.81 164 ALA A CA 1
ATOM 1319 C C . ALA A 1 164 ? -12.861 -0.327 -12.057 1.00 91.81 164 ALA A C 1
ATOM 1321 O O . ALA A 1 164 ? -11.766 -0.884 -11.967 1.00 91.81 164 ALA A O 1
ATOM 1322 N N . LEU A 1 165 ? -13.922 -0.774 -11.374 1.00 92.00 165 LEU A N 1
ATOM 1323 C CA . LEU A 1 165 ? -13.876 -1.946 -10.491 1.00 92.00 165 LEU A CA 1
ATOM 1324 C C . LEU A 1 165 ? -13.460 -3.215 -11.245 1.00 92.00 165 LEU A C 1
ATOM 1326 O O . LEU A 1 165 ? -12.613 -3.972 -10.763 1.00 92.00 165 LEU A O 1
ATOM 1330 N N . ARG A 1 166 ? -13.971 -3.415 -12.468 1.00 89.56 166 ARG A N 1
ATOM 1331 C CA . ARG A 1 166 ? -13.588 -4.555 -13.308 1.00 89.56 166 ARG A CA 1
ATOM 1332 C C . ARG A 1 166 ? -12.093 -4.544 -13.621 1.00 89.56 166 ARG A C 1
ATOM 1334 O O . ARG A 1 166 ? -11.479 -5.607 -13.530 1.00 89.56 166 ARG A O 1
ATOM 1341 N N . VAL A 1 167 ? -11.504 -3.392 -13.949 1.00 87.25 167 VAL A N 1
ATOM 1342 C CA . VAL A 1 167 ? -10.051 -3.240 -14.186 1.00 87.25 167 VAL A CA 1
ATOM 1343 C C . VAL A 1 167 ? -9.247 -3.588 -12.931 1.00 87.25 167 VAL A C 1
ATOM 1345 O O . VAL A 1 167 ? -8.252 -4.314 -13.003 1.00 87.25 167 VAL A O 1
ATOM 1348 N N . LEU A 1 168 ? -9.723 -3.142 -11.768 1.00 89.88 168 LEU A N 1
ATOM 1349 C CA . LEU A 1 168 ? -9.110 -3.427 -10.470 1.00 89.88 168 LEU A CA 1
ATOM 1350 C C . LEU A 1 168 ? -9.370 -4.853 -9.959 1.00 89.88 168 LEU A C 1
ATOM 1352 O O . LEU A 1 168 ? -8.825 -5.246 -8.932 1.00 89.88 168 LEU A O 1
ATOM 1356 N N . GLY A 1 169 ? -10.150 -5.658 -10.684 1.00 89.88 169 GLY A N 1
ATOM 1357 C CA . GLY A 1 169 ? -10.440 -7.041 -10.315 1.00 89.88 169 GLY A CA 1
ATOM 1358 C C . GLY A 1 169 ? -11.413 -7.183 -9.143 1.00 89.88 169 GLY A C 1
ATOM 1359 O O . GLY A 1 169 ? -11.381 -8.210 -8.470 1.00 89.88 169 GLY A O 1
ATOM 1360 N N . PHE A 1 170 ? -12.262 -6.181 -8.911 1.00 90.31 170 PHE A N 1
ATOM 1361 C CA . PHE A 1 170 ? -13.288 -6.185 -7.871 1.00 90.31 170 PHE A CA 1
ATOM 1362 C C . PHE A 1 170 ? -14.689 -6.252 -8.484 1.00 90.31 170 PHE A C 1
ATOM 1364 O O . PHE A 1 170 ? -14.945 -5.650 -9.525 1.00 90.31 170 PHE A O 1
ATOM 1371 N N . ASP A 1 171 ? -15.600 -6.963 -7.820 1.00 89.94 171 ASP A N 1
ATOM 1372 C CA . ASP A 1 171 ? -17.008 -7.045 -8.237 1.00 89.94 171 ASP A CA 1
ATOM 1373 C C . ASP A 1 171 ? -17.839 -5.879 -7.678 1.00 89.94 171 ASP A C 1
ATOM 1375 O O . ASP A 1 171 ? -18.804 -5.436 -8.295 1.00 89.94 171 ASP A O 1
ATOM 1379 N N . ALA A 1 172 ? -17.441 -5.355 -6.516 1.00 91.19 172 ALA A N 1
ATOM 1380 C CA . ALA A 1 172 ? -18.075 -4.225 -5.851 1.00 91.19 172 ALA A CA 1
ATOM 1381 C C . ALA A 1 172 ? -17.046 -3.409 -5.057 1.00 91.19 172 ALA A C 1
ATOM 1383 O O . ALA A 1 172 ? -16.069 -3.952 -4.532 1.00 91.19 172 ALA A O 1
ATOM 1384 N N . ALA A 1 173 ? -17.289 -2.104 -4.947 1.00 89.25 173 ALA A N 1
ATOM 1385 C CA . ALA A 1 173 ? -16.547 -1.228 -4.050 1.00 89.25 173 ALA A CA 1
ATOM 1386 C C . ALA A 1 173 ? -16.918 -1.530 -2.589 1.00 89.25 173 ALA A C 1
ATOM 1388 O O . ALA A 1 173 ? -18.092 -1.716 -2.262 1.00 89.25 173 ALA A O 1
ATOM 1389 N N . ARG A 1 174 ? -15.925 -1.539 -1.696 1.00 86.31 174 ARG A N 1
ATOM 1390 C CA . ARG A 1 174 ? -16.167 -1.561 -0.245 1.00 86.31 174 ARG A CA 1
ATOM 1391 C C . ARG A 1 174 ? -16.704 -0.207 0.231 1.00 86.31 174 ARG A C 1
ATOM 1393 O O . ARG A 1 174 ? -16.608 0.804 -0.471 1.00 86.31 174 ARG A O 1
ATOM 1400 N N . ARG A 1 175 ? -17.222 -0.178 1.463 1.00 78.31 175 ARG A N 1
ATOM 1401 C CA . ARG A 1 175 ? -17.502 1.077 2.178 1.00 78.31 175 ARG A CA 1
ATOM 1402 C C . ARG A 1 175 ? -16.233 1.944 2.225 1.00 78.31 175 ARG A C 1
ATOM 1404 O O . ARG A 1 175 ? -15.129 1.401 2.239 1.00 78.31 175 ARG A O 1
ATOM 1411 N N . GLY A 1 176 ? -16.387 3.262 2.125 1.00 85.56 176 GLY A N 1
ATOM 1412 C CA . GLY A 1 176 ? -15.281 4.201 1.918 1.00 85.56 176 GLY A CA 1
ATOM 1413 C C . GLY A 1 176 ? -14.803 4.296 0.467 1.00 85.56 176 GLY A C 1
ATOM 1414 O O . GLY A 1 176 ? -14.705 5.392 -0.068 1.00 85.56 176 GLY A O 1
ATOM 1415 N N . GLN A 1 177 ? -14.585 3.175 -0.234 1.00 91.69 177 GLN A N 1
ATOM 1416 C CA . GLN A 1 177 ? -14.125 3.206 -1.636 1.00 91.69 177 GLN A CA 1
ATOM 1417 C C . GLN A 1 177 ? -15.149 3.859 -2.574 1.00 91.69 177 GLN A C 1
ATOM 1419 O O . GLN A 1 177 ? -14.779 4.649 -3.438 1.00 91.69 177 GLN A O 1
ATOM 1424 N N . ALA A 1 178 ? -16.438 3.549 -2.399 1.00 89.81 178 ALA A N 1
ATOM 1425 C CA . ALA A 1 178 ? -17.507 4.157 -3.192 1.00 89.81 178 ALA A CA 1
ATOM 1426 C C . ALA A 1 178 ? -17.683 5.658 -2.900 1.00 89.81 178 ALA A C 1
ATOM 1428 O O . ALA A 1 178 ? -17.964 6.428 -3.814 1.00 89.81 178 ALA A O 1
ATOM 1429 N N . GLU A 1 179 ? -17.521 6.066 -1.639 1.00 92.00 179 GLU A N 1
ATOM 1430 C CA . GLU A 1 179 ? -17.601 7.469 -1.203 1.00 92.00 179 GLU A CA 1
ATOM 1431 C C . GLU A 1 179 ? -16.445 8.277 -1.800 1.00 92.00 179 GLU A C 1
ATOM 1433 O O . GLU A 1 179 ? -16.678 9.297 -2.442 1.00 92.00 179 GLU A O 1
ATOM 1438 N N . VAL A 1 180 ? -15.221 7.751 -1.689 1.00 95.50 180 VAL A N 1
ATOM 1439 C CA . VAL A 1 180 ? -14.007 8.312 -2.297 1.00 95.50 180 VAL A CA 1
ATOM 1440 C C . VAL A 1 180 ? -14.167 8.466 -3.810 1.00 95.50 180 VAL A C 1
ATOM 1442 O O . VAL A 1 180 ? -13.865 9.526 -4.349 1.00 95.50 180 VAL A O 1
ATOM 1445 N N . ALA A 1 181 ? -14.664 7.434 -4.500 1.00 94.81 181 ALA A N 1
ATOM 1446 C CA . ALA A 1 181 ? -14.840 7.461 -5.950 1.00 94.81 181 ALA A CA 1
ATOM 1447 C C . ALA A 1 181 ? -15.837 8.540 -6.402 1.00 94.81 181 ALA A C 1
ATOM 1449 O O . ALA A 1 181 ? -15.566 9.253 -7.362 1.00 94.81 181 ALA A O 1
ATOM 1450 N N . ARG A 1 182 ? -16.973 8.681 -5.703 1.00 94.31 182 ARG A N 1
ATOM 1451 C CA . ARG A 1 182 ? -17.964 9.729 -6.001 1.00 94.31 182 ARG A CA 1
ATOM 1452 C C . ARG A 1 182 ? -17.395 11.118 -5.744 1.00 94.31 182 ARG A C 1
ATOM 1454 O O . ARG A 1 182 ? -17.417 11.946 -6.641 1.00 94.31 182 ARG A O 1
ATOM 1461 N N . ALA A 1 183 ? -16.808 11.338 -4.569 1.00 95.62 183 ALA A N 1
ATOM 1462 C CA . ALA A 1 183 ? -16.232 12.629 -4.213 1.00 95.62 183 ALA A CA 1
ATOM 1463 C C . ALA A 1 183 ? -15.125 13.063 -5.193 1.00 95.62 183 ALA A C 1
ATOM 1465 O O . ALA A 1 183 ? -15.099 14.216 -5.617 1.00 95.62 183 ALA A O 1
ATOM 1466 N N . ALA A 1 184 ? -14.259 12.136 -5.616 1.00 94.75 184 ALA A N 1
ATOM 1467 C CA . ALA A 1 184 ? -13.231 12.414 -6.617 1.00 94.75 184 ALA A CA 1
ATOM 1468 C C . ALA A 1 184 ? -13.817 12.735 -8.004 1.00 94.75 184 ALA A C 1
ATOM 1470 O O . ALA A 1 184 ? -13.313 13.630 -8.684 1.00 94.75 184 ALA A O 1
ATOM 1471 N N . ALA A 1 185 ? -14.882 12.041 -8.424 1.00 93.75 185 ALA A N 1
ATOM 1472 C CA . ALA A 1 185 ? -15.593 12.345 -9.668 1.00 93.75 185 ALA A CA 1
ATOM 1473 C C . ALA A 1 185 ? -16.289 13.720 -9.620 1.00 93.75 185 ALA A C 1
ATOM 1475 O O . ALA A 1 185 ? -16.309 14.429 -10.624 1.00 93.75 185 ALA A O 1
ATOM 1476 N N . ASP A 1 186 ? -16.774 14.124 -8.444 1.00 95.50 186 ASP A N 1
ATOM 1477 C CA . ASP A 1 186 ? -17.404 15.426 -8.192 1.00 95.50 186 ASP A CA 1
ATOM 1478 C C . ASP A 1 186 ? -16.380 16.563 -7.974 1.00 95.50 186 ASP A C 1
ATOM 1480 O O . ASP A 1 186 ? -16.756 17.703 -7.694 1.00 95.50 186 ASP A O 1
ATOM 1484 N N . GLY A 1 187 ? -15.075 16.280 -8.080 1.00 95.88 187 GLY A N 1
ATOM 1485 C CA . GLY A 1 187 ? -14.012 17.278 -7.926 1.00 95.88 187 GLY A CA 1
ATOM 1486 C C . GLY A 1 187 ? -13.781 17.748 -6.485 1.00 95.88 187 GLY A C 1
ATOM 1487 O O . GLY A 1 187 ? -13.249 18.839 -6.270 1.00 95.88 187 GLY A O 1
ATOM 1488 N N . ARG A 1 188 ? -14.176 16.947 -5.489 1.00 97.62 188 ARG A N 1
ATOM 1489 C CA . ARG A 1 188 ? -14.041 17.252 -4.057 1.00 97.62 188 ARG A CA 1
ATOM 1490 C C . ARG A 1 188 ? -12.736 16.700 -3.483 1.00 97.62 188 ARG A C 1
ATOM 1492 O O . ARG A 1 188 ? -12.274 15.630 -3.878 1.00 97.62 188 ARG A O 1
ATOM 1499 N N . ASP A 1 189 ? -12.178 17.408 -2.501 1.00 98.19 189 ASP A N 1
ATOM 1500 C CA . ASP A 1 189 ? -11.098 16.866 -1.673 1.00 98.19 189 ASP A CA 1
ATOM 1501 C C . ASP A 1 189 ? -11.647 15.756 -0.767 1.00 98.19 189 ASP A C 1
ATOM 1503 O O . ASP A 1 189 ? -12.826 15.754 -0.407 1.00 98.19 189 ASP A O 1
ATOM 1507 N N . VAL A 1 190 ? -10.799 14.798 -0.401 1.00 97.44 190 VAL A N 1
ATOM 1508 C CA . VAL A 1 190 ? -11.194 13.621 0.375 1.00 97.44 190 VAL A CA 1
ATOM 1509 C C . VAL A 1 190 ? -10.124 13.286 1.405 1.00 97.44 190 VAL A C 1
ATOM 1511 O O . VAL A 1 190 ? -8.934 13.248 1.091 1.00 97.44 190 VAL A O 1
ATOM 1514 N N . LEU A 1 191 ? -10.551 12.970 2.625 1.00 96.38 191 LEU A N 1
ATOM 1515 C CA . LEU A 1 191 ? -9.737 12.254 3.601 1.00 96.38 191 LEU A CA 1
ATOM 1516 C C . LEU A 1 191 ? -10.280 10.833 3.735 1.00 96.38 191 LEU A C 1
ATOM 1518 O O . LEU A 1 191 ? -11.392 10.635 4.219 1.00 96.38 191 LEU A O 1
ATOM 1522 N N . LEU A 1 192 ? -9.478 9.850 3.337 1.00 95.81 192 LEU A N 1
ATOM 1523 C CA . LEU A 1 192 ? -9.741 8.438 3.563 1.00 95.81 192 LEU A CA 1
ATOM 1524 C C . LEU A 1 192 ? -8.906 7.927 4.737 1.00 95.81 192 LEU A C 1
ATOM 1526 O O . LEU A 1 192 ? -7.678 7.866 4.651 1.00 95.81 192 LEU A O 1
ATOM 1530 N N . VAL A 1 193 ? -9.571 7.469 5.796 1.00 92.69 193 VAL A N 1
ATOM 1531 C CA . VAL A 1 193 ? -8.909 6.764 6.898 1.00 92.69 193 VAL A CA 1
ATOM 1532 C C . VAL A 1 193 ? -9.061 5.259 6.706 1.00 92.69 193 VAL A C 1
ATOM 1534 O O . VAL A 1 193 ? -10.082 4.669 7.037 1.00 92.69 193 VAL A O 1
ATOM 1537 N N . ALA A 1 194 ? -8.041 4.625 6.138 1.00 89.31 194 ALA A N 1
ATOM 1538 C CA . ALA A 1 194 ? -8.000 3.208 5.815 1.00 89.31 194 ALA A CA 1
ATOM 1539 C C . ALA A 1 194 ? -6.711 2.567 6.347 1.00 89.31 194 ALA A C 1
ATOM 1541 O O . ALA A 1 194 ? -5.607 2.853 5.885 1.00 89.31 194 ALA A O 1
ATOM 1542 N N . ARG A 1 195 ? -6.853 1.614 7.274 1.00 84.88 195 ARG A N 1
ATOM 1543 C CA . ARG A 1 195 ? -5.721 0.825 7.782 1.00 84.88 195 ARG A CA 1
ATOM 1544 C C . ARG A 1 195 ? -5.010 0.036 6.675 1.00 84.88 195 ARG A C 1
ATOM 1546 O O . ARG A 1 195 ? -5.666 -0.377 5.706 1.00 84.88 195 ARG A O 1
ATOM 1553 N N . PRO A 1 196 ? -3.723 -0.309 6.854 1.00 81.12 196 PRO A N 1
ATOM 1554 C CA . PRO A 1 196 ? -3.041 -1.256 5.980 1.00 81.12 196 PRO A CA 1
ATOM 1555 C C . PRO A 1 196 ? -3.872 -2.531 5.761 1.00 81.12 196 PRO A C 1
ATOM 1557 O O . PRO A 1 196 ? -4.441 -3.096 6.693 1.00 81.12 196 PRO A O 1
ATOM 1560 N N . GLY A 1 197 ? -4.000 -2.956 4.502 1.00 78.62 197 GLY A N 1
ATOM 1561 C CA . GLY A 1 197 ? -4.781 -4.141 4.118 1.00 78.62 197 GLY A CA 1
ATOM 1562 C C . GLY A 1 197 ? -6.301 -3.943 3.995 1.00 78.62 197 GLY A C 1
ATOM 1563 O O . GLY A 1 197 ? -6.980 -4.823 3.466 1.00 78.62 197 GLY A O 1
ATOM 1564 N N . THR A 1 198 ? -6.860 -2.794 4.392 1.00 81.06 198 THR A N 1
ATOM 1565 C CA . THR A 1 198 ? -8.316 -2.542 4.270 1.00 81.06 198 THR A CA 1
ATOM 1566 C C . THR A 1 198 ? -8.750 -2.069 2.881 1.00 81.06 198 THR A C 1
ATOM 1568 O O . THR A 1 198 ? -9.930 -2.164 2.541 1.00 81.06 198 THR A O 1
ATOM 1571 N N . GLY A 1 199 ? -7.796 -1.684 2.027 1.00 85.38 199 GLY A N 1
ATOM 1572 C CA . GLY A 1 199 ? -8.048 -1.321 0.631 1.00 85.38 199 GLY A CA 1
ATOM 1573 C C . GLY A 1 199 ? -7.915 0.169 0.317 1.00 85.38 199 GLY A C 1
ATOM 1574 O O . GLY A 1 199 ? -8.493 0.604 -0.676 1.00 85.38 199 GLY A O 1
ATOM 1575 N N . GLY A 1 200 ? -7.152 0.933 1.111 1.00 89.94 200 GLY A N 1
ATOM 1576 C CA . GLY A 1 200 ? -6.865 2.351 0.849 1.00 89.94 200 GLY A CA 1
ATOM 1577 C C . GLY A 1 200 ? -6.237 2.601 -0.527 1.00 89.94 200 GLY A C 1
ATOM 1578 O O . GLY A 1 200 ? -6.739 3.420 -1.290 1.00 89.94 200 GLY A O 1
ATOM 1579 N N . SER A 1 201 ? -5.226 1.815 -0.919 1.00 89.94 201 SER A N 1
ATOM 1580 C CA . SER A 1 201 ? -4.624 1.936 -2.258 1.00 89.94 201 SER A CA 1
ATOM 1581 C C . SER A 1 201 ? -5.626 1.634 -3.378 1.00 89.94 201 SER A C 1
ATOM 1583 O O . SER A 1 201 ? -5.663 2.324 -4.390 1.00 89.94 201 SER A O 1
ATOM 1585 N N . ALA A 1 202 ? -6.494 0.636 -3.183 1.00 91.56 202 ALA A N 1
ATOM 1586 C CA . ALA A 1 202 ? -7.558 0.327 -4.137 1.00 91.56 202 ALA A CA 1
ATOM 1587 C C . ALA A 1 202 ? -8.591 1.464 -4.245 1.00 91.56 202 ALA A C 1
ATOM 1589 O O . ALA A 1 202 ? -9.104 1.698 -5.333 1.00 91.56 202 ALA A O 1
ATOM 1590 N N . ALA A 1 203 ? -8.861 2.190 -3.153 1.00 94.06 203 ALA A N 1
ATOM 1591 C CA . ALA A 1 203 ? -9.721 3.372 -3.170 1.00 94.06 203 ALA A CA 1
ATOM 1592 C C . ALA A 1 203 ? -9.113 4.502 -4.013 1.00 94.06 203 ALA A C 1
ATOM 1594 O O . ALA A 1 203 ? -9.807 5.073 -4.846 1.00 94.06 203 ALA A O 1
ATOM 1595 N N . GLY A 1 204 ? -7.814 4.780 -3.847 1.00 94.94 204 GLY A N 1
ATOM 1596 C CA . GLY A 1 204 ? -7.118 5.791 -4.648 1.00 94.94 204 GLY A CA 1
ATOM 1597 C C . GLY A 1 204 ? -7.025 5.421 -6.129 1.00 94.94 204 GLY A C 1
ATOM 1598 O O . GLY A 1 204 ? -7.231 6.271 -6.990 1.00 94.94 204 GLY A O 1
ATOM 1599 N N . LEU A 1 205 ? -6.773 4.145 -6.448 1.00 94.38 205 LEU A N 1
ATOM 1600 C CA . LEU A 1 205 ? -6.776 3.670 -7.836 1.00 94.38 205 LEU A CA 1
ATOM 1601 C C . LEU A 1 205 ? -8.175 3.769 -8.455 1.00 94.38 205 LEU A C 1
ATOM 1603 O O . LEU A 1 205 ? -8.309 4.165 -9.609 1.00 94.38 205 LEU A O 1
ATOM 1607 N N . LEU A 1 206 ? -9.219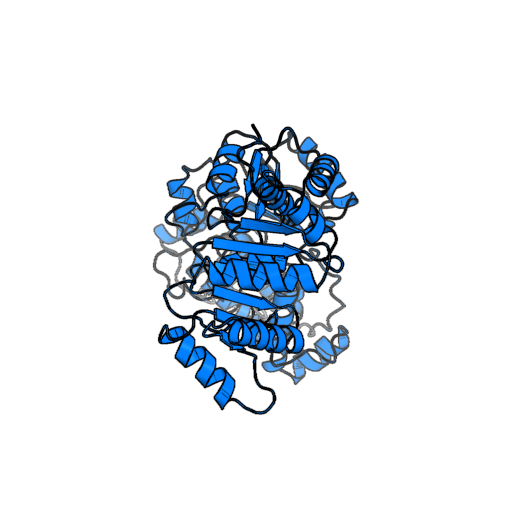 3.432 -7.689 1.00 95.25 206 LEU A N 1
ATOM 1608 C CA . LEU A 1 206 ? -10.602 3.581 -8.130 1.00 95.25 206 LEU A CA 1
ATOM 1609 C C . LEU A 1 206 ? -10.932 5.051 -8.398 1.00 95.25 206 LEU A C 1
ATOM 1611 O O . LEU A 1 206 ? -11.460 5.339 -9.465 1.00 95.25 206 LEU A O 1
ATOM 1615 N N . ALA A 1 207 ? -10.576 5.954 -7.479 1.00 96.81 207 ALA A N 1
ATOM 1616 C CA . ALA A 1 207 ? -10.736 7.398 -7.643 1.00 96.81 207 ALA A CA 1
ATOM 1617 C C . ALA A 1 207 ? -10.068 7.889 -8.931 1.00 96.81 207 ALA A C 1
ATOM 1619 O O . ALA A 1 207 ? -10.712 8.517 -9.761 1.00 96.81 207 ALA A O 1
ATOM 1620 N N . GLY A 1 208 ? -8.806 7.512 -9.148 1.00 95.56 208 GLY A N 1
ATOM 1621 C CA . GLY A 1 208 ? -8.073 7.919 -10.340 1.00 95.56 208 GLY A CA 1
ATOM 1622 C C . GLY A 1 208 ? -8.676 7.417 -11.653 1.00 95.56 208 GLY A C 1
ATOM 1623 O O . GLY A 1 208 ? -8.654 8.135 -12.642 1.00 95.56 208 GLY A O 1
ATOM 1624 N N . LEU A 1 209 ? -9.258 6.211 -11.671 1.00 94.06 209 LEU A N 1
ATOM 1625 C CA . LEU A 1 209 ? -9.905 5.655 -12.868 1.00 94.06 209 LEU A CA 1
ATOM 1626 C C . LEU A 1 209 ? -11.257 6.310 -13.194 1.00 94.06 209 LEU A C 1
ATOM 1628 O O . LEU A 1 209 ? -11.701 6.240 -14.340 1.00 94.06 209 LEU A O 1
ATOM 1632 N N . VAL A 1 210 ? -11.943 6.890 -12.207 1.00 95.25 210 VAL A N 1
ATOM 1633 C CA . VAL A 1 210 ? -13.252 7.543 -12.400 1.00 95.25 210 VAL A CA 1
ATOM 1634 C C . VAL A 1 210 ? -13.145 9.061 -12.543 1.00 95.25 210 VAL A C 1
ATOM 1636 O O . VAL A 1 210 ? -14.147 9.717 -12.816 1.00 95.25 210 VAL A O 1
ATOM 1639 N N . THR A 1 211 ? -11.943 9.620 -12.409 1.00 96.06 211 THR A N 1
ATOM 1640 C CA . THR A 1 211 ? -11.656 11.040 -12.619 1.00 96.06 211 THR A CA 1
ATOM 1641 C C . THR A 1 211 ? -10.965 11.232 -13.970 1.00 96.06 211 THR A C 1
ATOM 1643 O O . THR A 1 211 ? -10.044 10.502 -14.319 1.00 96.06 211 THR A O 1
ATOM 1646 N N . ALA A 1 212 ? -11.412 12.211 -14.760 1.00 94.19 212 ALA A N 1
ATOM 1647 C CA . ALA A 1 212 ? -10.779 12.521 -16.041 1.00 94.19 212 ALA A CA 1
ATOM 1648 C C . ALA A 1 212 ? -9.419 13.210 -15.834 1.00 94.19 212 ALA A C 1
ATOM 1650 O O . ALA A 1 212 ? -9.281 14.061 -14.962 1.00 94.19 212 ALA A O 1
ATOM 1651 N N . GLY A 1 213 ? -8.437 12.898 -16.677 1.00 93.31 213 GLY A N 1
ATOM 1652 C CA . GLY A 1 213 ? -7.051 13.352 -16.550 1.00 93.31 213 GLY A CA 1
ATOM 1653 C C . GLY A 1 213 ? -6.154 12.329 -15.852 1.00 93.31 213 GLY A C 1
ATOM 1654 O O . GLY A 1 213 ? -6.563 11.218 -15.532 1.00 93.31 213 GLY A O 1
ATOM 1655 N N . ARG A 1 214 ? -4.884 12.685 -15.646 1.00 93.94 214 ARG A N 1
ATOM 1656 C CA . ARG A 1 214 ? -3.937 11.827 -14.923 1.00 93.94 214 ARG A CA 1
ATOM 1657 C C . ARG A 1 214 ? -4.147 11.909 -13.419 1.00 93.94 214 ARG A C 1
ATOM 1659 O O . ARG A 1 214 ? -4.512 12.957 -12.891 1.00 93.94 214 ARG A O 1
ATOM 1666 N N . THR A 1 215 ? -3.800 10.832 -12.735 1.00 95.69 215 THR A N 1
ATOM 1667 C CA . THR A 1 215 ? -3.663 10.798 -11.282 1.00 95.69 215 THR A CA 1
ATOM 1668 C C . THR A 1 215 ? -2.195 10.926 -10.899 1.00 95.69 215 THR A C 1
ATOM 1670 O O . THR A 1 215 ? -1.382 10.065 -11.243 1.00 95.69 215 THR A O 1
ATOM 1673 N N . LEU A 1 216 ? -1.854 11.990 -10.173 1.00 96.25 216 LEU A N 1
ATOM 1674 C CA . LEU A 1 216 ? -0.556 12.132 -9.519 1.00 96.25 216 LEU A CA 1
ATOM 1675 C C . LEU A 1 216 ? -0.624 11.461 -8.146 1.00 96.25 216 LEU A C 1
ATOM 1677 O O . LEU A 1 216 ? -1.352 11.915 -7.271 1.00 96.25 216 LEU A O 1
ATOM 1681 N N . TRP A 1 217 ? 0.129 10.386 -7.957 1.00 96.00 217 TRP A N 1
ATOM 1682 C CA . TRP A 1 217 ? 0.195 9.625 -6.717 1.00 96.00 217 TRP A CA 1
ATOM 1683 C C . TRP A 1 217 ? 1.506 9.906 -5.992 1.00 96.00 217 TRP A C 1
ATOM 1685 O O . TRP A 1 217 ? 2.573 9.512 -6.458 1.00 96.00 217 TRP A O 1
ATOM 1695 N N . VAL A 1 218 ? 1.426 10.548 -4.835 1.00 95.25 218 VAL A N 1
ATOM 1696 C CA . VAL A 1 218 ? 2.561 10.878 -3.975 1.00 95.25 218 VAL A CA 1
ATOM 1697 C C . VAL A 1 218 ? 2.613 9.899 -2.809 1.00 95.25 218 VAL A C 1
ATOM 1699 O O . VAL A 1 218 ? 1.593 9.643 -2.171 1.00 95.25 218 VAL A O 1
ATOM 1702 N N . SER A 1 219 ? 3.795 9.357 -2.525 1.00 91.88 219 SER A N 1
ATOM 1703 C CA . SER A 1 219 ? 3.989 8.404 -1.431 1.00 91.88 219 SER A CA 1
ATOM 1704 C C . SER A 1 219 ? 5.318 8.612 -0.709 1.00 91.88 219 SER A C 1
ATOM 1706 O O . SER A 1 219 ? 6.334 8.790 -1.383 1.00 91.88 219 SER A O 1
ATOM 1708 N N . PRO A 1 220 ? 5.362 8.523 0.634 1.00 87.25 220 PRO A N 1
ATOM 1709 C CA . PRO A 1 220 ? 6.617 8.480 1.383 1.00 87.25 220 PRO A CA 1
ATOM 1710 C C . PRO A 1 220 ? 7.288 7.093 1.359 1.00 87.25 220 PRO A C 1
ATOM 1712 O O . PRO A 1 220 ? 8.432 6.961 1.774 1.00 87.25 220 PRO A O 1
ATOM 1715 N N . MET A 1 221 ? 6.596 6.044 0.891 1.00 77.56 221 MET A N 1
ATOM 1716 C CA . MET A 1 221 ? 7.127 4.671 0.839 1.00 77.56 221 MET A CA 1
ATOM 1717 C C . MET A 1 221 ? 7.917 4.373 -0.437 1.00 77.56 221 MET A C 1
ATOM 1719 O O . MET A 1 221 ? 8.618 3.361 -0.517 1.00 77.56 221 MET A O 1
ATOM 1723 N N . LEU A 1 222 ? 7.765 5.218 -1.453 1.00 71.25 222 LEU A N 1
ATOM 1724 C CA . LEU A 1 222 ? 8.595 5.161 -2.643 1.00 71.25 222 LEU A CA 1
ATOM 1725 C C . LEU A 1 222 ? 9.951 5.749 -2.255 1.00 71.25 222 LEU A C 1
ATOM 1727 O O . LEU A 1 222 ? 10.030 6.925 -1.925 1.00 71.25 222 LEU A O 1
ATOM 1731 N N . GLY A 1 223 ? 10.998 4.923 -2.235 1.00 57.81 223 GLY A N 1
ATOM 1732 C CA . GLY A 1 223 ? 12.353 5.406 -1.988 1.00 57.81 223 GLY A CA 1
ATOM 1733 C C . GLY A 1 223 ? 12.808 6.419 -3.049 1.00 57.81 223 GLY A C 1
ATOM 1734 O O . GLY A 1 223 ? 12.221 6.480 -4.138 1.00 57.81 223 GLY A O 1
ATOM 1735 N N . PRO A 1 224 ? 13.872 7.188 -2.764 1.00 54.34 224 PRO A N 1
ATOM 1736 C CA . PRO A 1 224 ? 14.368 8.217 -3.665 1.00 54.34 224 PRO A CA 1
ATOM 1737 C C . PRO A 1 224 ? 14.699 7.622 -5.037 1.00 54.34 224 PRO A C 1
ATOM 1739 O O . PRO A 1 224 ? 15.362 6.584 -5.152 1.00 54.34 224 PRO A O 1
ATOM 1742 N N . ARG A 1 225 ? 14.251 8.300 -6.100 1.00 52.97 225 ARG A N 1
ATOM 1743 C CA . ARG A 1 225 ? 14.703 7.996 -7.463 1.00 52.97 225 ARG A CA 1
ATOM 1744 C C . ARG A 1 225 ? 16.189 8.343 -7.534 1.00 52.97 225 ARG A C 1
ATOM 1746 O O . ARG A 1 225 ? 16.549 9.491 -7.298 1.00 52.97 225 ARG A O 1
ATOM 1753 N N . ALA A 1 226 ? 17.019 7.349 -7.846 1.00 51.66 226 ALA A N 1
ATOM 1754 C CA . ALA A 1 226 ? 18.478 7.443 -7.841 1.00 51.66 226 ALA A CA 1
ATOM 1755 C C . ALA A 1 226 ? 19.098 7.645 -6.443 1.00 51.66 226 ALA A C 1
ATOM 1757 O O . ALA A 1 226 ? 19.742 8.656 -6.161 1.00 51.66 226 ALA A O 1
ATOM 1758 N N . ALA A 1 227 ? 18.994 6.628 -5.579 1.00 51.81 227 ALA A N 1
ATOM 1759 C CA . ALA A 1 227 ? 20.005 6.458 -4.534 1.00 51.81 227 ALA A CA 1
ATOM 1760 C C . ALA A 1 227 ? 21.396 6.509 -5.191 1.00 51.81 227 ALA A C 1
ATOM 1762 O O . ALA A 1 227 ? 21.590 5.896 -6.244 1.00 51.81 227 ALA A O 1
ATOM 1763 N N . ALA A 1 228 ? 22.337 7.259 -4.606 1.00 52.41 228 ALA A N 1
ATOM 1764 C CA . ALA A 1 228 ? 23.694 7.368 -5.128 1.00 52.41 228 ALA A CA 1
ATOM 1765 C C . ALA A 1 228 ? 24.266 5.960 -5.320 1.00 52.41 228 ALA A C 1
ATOM 1767 O O . ALA A 1 228 ? 24.543 5.248 -4.357 1.00 52.41 228 ALA A O 1
ATOM 1768 N N . VAL A 1 229 ? 24.381 5.542 -6.578 1.00 55.03 229 VAL A N 1
ATOM 1769 C CA . VAL A 1 229 ? 24.936 4.242 -6.933 1.00 55.03 229 VAL A CA 1
ATOM 1770 C C . VAL A 1 229 ? 26.419 4.345 -6.625 1.00 55.03 229 VAL A C 1
ATOM 1772 O O . VAL A 1 229 ? 27.100 5.162 -7.259 1.00 55.03 229 VAL A O 1
ATOM 1775 N N . PRO A 1 230 ? 26.948 3.576 -5.663 1.00 56.06 230 PRO A N 1
ATOM 1776 C CA . PRO A 1 230 ? 28.371 3.627 -5.410 1.00 56.06 230 PRO A CA 1
ATOM 1777 C C . PRO A 1 230 ? 29.085 3.134 -6.678 1.00 56.06 230 PRO A C 1
ATOM 1779 O O . PRO A 1 230 ? 28.529 2.307 -7.409 1.00 56.06 230 PRO A O 1
ATOM 1782 N N . PRO A 1 231 ? 30.278 3.656 -7.003 1.00 62.03 231 PRO A N 1
ATOM 1783 C CA . PRO A 1 231 ? 30.987 3.278 -8.218 1.00 62.03 231 PRO A CA 1
ATOM 1784 C C . PRO A 1 231 ? 31.195 1.759 -8.253 1.00 62.03 231 PRO A C 1
ATOM 1786 O O . PRO A 1 231 ? 32.014 1.208 -7.523 1.00 62.03 231 PRO A O 1
ATOM 1789 N N . VAL A 1 232 ? 30.428 1.077 -9.105 1.00 65.06 232 VAL A N 1
ATOM 1790 C CA . VAL A 1 232 ? 30.538 -0.368 -9.307 1.00 65.06 232 VAL A CA 1
ATOM 1791 C C . VAL A 1 232 ? 31.831 -0.635 -10.080 1.00 65.06 232 VAL A C 1
ATOM 1793 O O . VAL A 1 232 ? 32.052 0.018 -11.106 1.00 65.06 232 VAL A O 1
ATOM 1796 N N . PRO A 1 233 ? 32.680 -1.592 -9.663 1.00 66.06 233 PRO A N 1
ATOM 1797 C CA . PRO A 1 233 ? 33.798 -2.050 -10.477 1.00 66.06 233 PRO A CA 1
ATOM 1798 C C . PRO A 1 233 ? 33.252 -2.651 -11.778 1.00 66.06 233 PRO A C 1
ATOM 1800 O O . PRO A 1 233 ? 32.787 -3.789 -11.817 1.00 66.06 233 PRO A O 1
ATOM 1803 N N . LEU A 1 234 ? 33.236 -1.860 -12.851 1.00 67.38 234 LEU A N 1
ATOM 1804 C CA . LEU A 1 234 ? 32.657 -2.302 -14.113 1.00 67.38 234 LEU A CA 1
ATOM 1805 C C . LEU A 1 234 ? 33.589 -3.316 -14.788 1.00 67.38 234 LEU A C 1
ATOM 1807 O O . LEU A 1 234 ? 34.793 -3.055 -14.898 1.00 67.38 234 LEU A O 1
ATOM 1811 N N . PRO A 1 235 ? 33.062 -4.436 -15.321 1.00 68.44 235 PRO A N 1
ATOM 1812 C CA . PRO A 1 235 ? 33.861 -5.307 -16.164 1.00 68.44 235 PRO A CA 1
ATOM 1813 C C . PRO A 1 235 ? 34.429 -4.507 -17.343 1.00 68.44 235 PRO A C 1
ATOM 1815 O O . PRO A 1 235 ? 33.734 -3.684 -17.965 1.00 68.44 235 PRO A O 1
ATOM 1818 N N . LYS A 1 236 ? 35.722 -4.732 -17.615 1.00 73.38 236 LYS A N 1
ATOM 1819 C CA . LYS A 1 236 ? 36.445 -4.058 -18.696 1.00 73.38 236 LYS A CA 1
ATOM 1820 C C . LYS A 1 236 ? 35.791 -4.396 -20.043 1.00 73.38 236 LYS A C 1
ATOM 1822 O O . LYS A 1 236 ? 35.462 -5.566 -20.261 1.00 73.38 236 LYS A O 1
ATOM 1827 N N . PRO A 1 237 ? 35.624 -3.413 -20.948 1.00 72.38 237 PRO A N 1
ATOM 1828 C CA . PRO A 1 237 ? 35.178 -3.681 -22.310 1.00 72.38 237 PRO A CA 1
ATOM 1829 C C . PRO A 1 237 ? 36.078 -4.726 -22.970 1.00 72.38 237 PRO A C 1
ATOM 1831 O O . PRO A 1 237 ? 37.304 -4.653 -22.847 1.00 72.38 237 PRO A O 1
ATOM 1834 N N . ARG A 1 238 ? 35.484 -5.692 -23.672 1.00 76.12 238 ARG A N 1
ATOM 1835 C CA . ARG A 1 238 ? 36.239 -6.616 -24.524 1.00 76.12 238 ARG A CA 1
ATOM 1836 C C . ARG A 1 238 ? 36.366 -6.026 -25.936 1.00 76.12 238 ARG A C 1
ATOM 1838 O O . ARG A 1 238 ? 35.415 -5.396 -26.399 1.00 76.12 238 ARG A O 1
ATOM 1845 N N . PRO A 1 239 ? 37.499 -6.222 -26.635 1.00 66.44 239 PRO A N 1
ATOM 1846 C CA . PRO A 1 239 ? 37.618 -5.861 -28.045 1.00 66.44 239 PRO A CA 1
ATOM 1847 C C . PRO A 1 239 ? 36.540 -6.574 -28.868 1.00 66.44 239 PRO A C 1
ATOM 1849 O O . PRO A 1 239 ? 36.378 -7.790 -28.757 1.00 66.44 239 PRO A O 1
ATOM 1852 N N . VAL A 1 240 ? 35.803 -5.818 -29.680 1.00 58.91 240 VAL A N 1
ATOM 1853 C CA . VAL A 1 240 ? 34.688 -6.338 -30.482 1.00 58.91 240 VAL A CA 1
ATOM 1854 C C . VAL A 1 240 ? 35.186 -6.640 -31.890 1.00 58.91 240 VAL A C 1
ATOM 1856 O O . VAL A 1 240 ? 35.733 -5.759 -32.551 1.00 58.91 240 VAL A O 1
ATOM 1859 N N . ALA A 1 241 ? 34.984 -7.868 -32.371 1.00 57.62 241 ALA A N 1
ATOM 1860 C CA . ALA A 1 241 ? 35.091 -8.151 -33.800 1.00 57.62 241 ALA A CA 1
ATOM 1861 C C . ALA A 1 241 ? 33.881 -7.520 -34.519 1.00 57.62 241 ALA A C 1
ATOM 1863 O O . ALA A 1 241 ? 32.767 -7.644 -34.004 1.00 57.62 241 ALA A O 1
ATOM 1864 N N . PRO A 1 242 ? 34.055 -6.847 -35.672 1.00 55.72 242 PRO A N 1
ATOM 1865 C CA . PRO A 1 242 ? 32.946 -6.222 -36.389 1.00 55.72 242 PRO A CA 1
ATOM 1866 C C . PRO A 1 242 ? 31.811 -7.225 -36.619 1.00 55.72 242 PRO A C 1
ATOM 1868 O O . PRO A 1 242 ? 32.032 -8.360 -37.045 1.00 55.72 242 PRO A O 1
ATOM 1871 N N . THR A 1 243 ? 30.590 -6.812 -36.288 1.00 54.22 243 THR A N 1
ATOM 1872 C CA . THR A 1 243 ? 29.397 -7.643 -36.421 1.00 54.22 243 THR A CA 1
ATOM 1873 C C . THR A 1 243 ? 29.114 -7.936 -37.890 1.00 54.22 243 THR A C 1
ATOM 1875 O O . THR A 1 243 ? 29.079 -7.037 -38.726 1.00 54.22 243 THR A O 1
ATOM 1878 N N . THR A 1 244 ? 28.879 -9.206 -38.216 1.00 50.00 244 THR A N 1
ATOM 1879 C CA . THR A 1 244 ? 28.421 -9.604 -39.549 1.00 50.00 244 THR A CA 1
ATOM 1880 C C . THR A 1 244 ? 26.959 -9.165 -39.726 1.00 50.00 244 THR A C 1
ATOM 1882 O O . THR A 1 244 ? 26.120 -9.540 -38.899 1.00 50.00 244 THR A O 1
ATOM 1885 N N . PRO A 1 245 ? 26.608 -8.385 -40.765 1.00 52.44 245 PRO A N 1
ATOM 1886 C CA . PRO A 1 245 ? 25.211 -8.099 -41.081 1.00 52.44 245 PRO A CA 1
ATOM 1887 C C . PRO A 1 245 ? 24.470 -9.407 -41.398 1.00 52.44 245 PRO A C 1
ATOM 1889 O O . PRO A 1 245 ? 24.983 -10.220 -42.163 1.00 52.44 245 PRO A O 1
ATOM 1892 N N . GLY A 1 246 ? 23.274 -9.615 -40.832 1.00 58.34 246 GLY A N 1
ATOM 1893 C CA . GLY A 1 246 ? 22.406 -10.747 -41.203 1.00 58.34 246 GLY A CA 1
ATOM 1894 C C . GLY A 1 246 ? 21.981 -11.709 -40.088 1.00 58.34 246 GLY A C 1
ATOM 1895 O O . GLY A 1 246 ? 21.437 -12.766 -40.396 1.00 58.34 246 GLY A O 1
ATOM 1896 N N . VAL A 1 247 ? 22.181 -11.383 -38.805 1.00 58.19 247 VAL A N 1
ATOM 1897 C CA . VAL A 1 247 ? 21.605 -12.195 -37.715 1.00 58.19 247 VAL A CA 1
ATOM 1898 C C . VAL A 1 247 ? 20.072 -12.079 -37.755 1.00 58.19 247 VAL A C 1
ATOM 1900 O O . VAL A 1 247 ? 19.556 -10.961 -37.667 1.00 58.19 247 VAL A O 1
ATOM 1903 N N . PRO A 1 248 ? 19.327 -13.193 -37.885 1.00 59.06 248 PRO A N 1
ATOM 1904 C CA . PRO A 1 248 ? 17.872 -13.154 -37.925 1.00 59.06 248 PRO A CA 1
ATOM 1905 C C . PRO A 1 248 ? 17.296 -12.608 -36.607 1.00 59.06 248 PRO A C 1
ATOM 1907 O O . PRO A 1 248 ? 17.899 -12.789 -35.543 1.00 59.06 248 PRO A O 1
ATOM 1910 N N . PRO A 1 249 ? 16.133 -11.932 -36.652 1.00 62.53 249 PRO A N 1
ATOM 1911 C CA . PRO A 1 249 ? 15.503 -11.384 -35.459 1.00 62.53 249 PRO A CA 1
ATOM 1912 C C . PRO A 1 249 ? 15.239 -12.483 -34.425 1.00 62.53 249 PRO A C 1
ATOM 1914 O O . PRO A 1 249 ? 14.937 -13.626 -34.769 1.00 62.53 249 PRO A O 1
ATOM 1917 N N . LEU A 1 250 ? 15.318 -12.108 -33.144 1.00 66.50 250 LEU A N 1
ATOM 1918 C CA . LEU A 1 250 ? 15.169 -13.014 -31.994 1.00 66.50 250 LEU A CA 1
ATOM 1919 C C . LEU A 1 250 ? 13.876 -13.847 -32.052 1.00 66.50 250 LEU A C 1
ATOM 1921 O O . LEU A 1 250 ? 13.802 -14.923 -31.460 1.00 66.50 250 LEU A O 1
ATOM 1925 N N . ALA A 1 251 ? 12.841 -13.343 -32.725 1.00 73.25 251 ALA A N 1
ATOM 1926 C CA . ALA A 1 251 ? 11.570 -14.027 -32.855 1.00 73.25 251 ALA A CA 1
ATOM 1927 C C . ALA A 1 251 ? 10.735 -13.521 -34.041 1.00 73.25 251 ALA A C 1
ATOM 1929 O O . ALA A 1 251 ? 11.062 -12.518 -34.673 1.00 73.25 251 ALA A O 1
ATOM 1930 N N . ARG A 1 252 ? 9.602 -14.202 -34.290 1.00 87.38 252 ARG A N 1
ATOM 1931 C CA . ARG A 1 252 ? 8.611 -13.787 -35.294 1.00 87.38 252 ARG A CA 1
ATOM 1932 C C . ARG A 1 252 ? 8.144 -12.337 -35.083 1.00 87.38 252 ARG A C 1
ATOM 1934 O O . ARG A 1 252 ? 8.021 -11.921 -33.921 1.00 87.38 252 ARG A O 1
ATOM 1941 N N . PRO A 1 253 ? 7.819 -11.611 -36.167 1.00 84.38 253 PRO A N 1
ATOM 1942 C CA . PRO A 1 253 ? 7.218 -10.288 -36.069 1.00 84.38 253 PRO A CA 1
ATOM 1943 C C . PRO A 1 253 ? 5.809 -10.349 -35.442 1.00 84.38 253 PRO A C 1
ATOM 1945 O O . PRO A 1 253 ? 5.152 -11.401 -35.493 1.00 84.38 253 PRO A O 1
ATOM 1948 N N . PRO A 1 254 ? 5.347 -9.244 -34.830 1.00 89.31 254 PRO A N 1
ATOM 1949 C CA . PRO A 1 254 ? 3.991 -9.140 -34.308 1.00 89.31 254 PRO A CA 1
ATOM 1950 C C . PRO A 1 254 ? 2.951 -9.091 -35.439 1.00 89.31 254 PRO A C 1
ATOM 1952 O O . PRO A 1 254 ? 3.170 -8.461 -36.472 1.00 89.31 254 PRO A O 1
ATOM 1955 N N . GLY A 1 255 ? 1.804 -9.736 -35.233 1.00 92.69 255 GLY A N 1
ATOM 1956 C CA . GLY A 1 255 ? 0.631 -9.629 -36.100 1.00 92.69 255 GLY A CA 1
ATOM 1957 C C . GLY A 1 255 ? -0.204 -8.365 -35.825 1.00 92.69 255 GLY A C 1
ATOM 1958 O O . GLY A 1 255 ? 0.082 -7.619 -34.885 1.00 92.69 255 GLY A O 1
ATOM 1959 N N . PRO A 1 256 ? -1.283 -8.119 -36.593 1.00 91.88 256 PRO A N 1
ATOM 1960 C CA . PRO A 1 256 ? -2.086 -6.896 -36.473 1.00 91.88 256 PRO A CA 1
ATOM 1961 C C . PRO A 1 256 ? -2.692 -6.654 -35.081 1.00 91.88 256 PRO A C 1
ATOM 1963 O O . PRO A 1 256 ? -2.636 -5.533 -34.576 1.00 91.88 256 PRO A O 1
ATOM 1966 N N . ALA A 1 257 ? -3.229 -7.697 -34.436 1.00 90.81 257 ALA A N 1
ATOM 1967 C CA . ALA A 1 257 ? -3.807 -7.598 -33.091 1.00 90.81 257 ALA A CA 1
ATOM 1968 C C . ALA A 1 257 ? -2.745 -7.287 -32.021 1.00 90.81 257 ALA A C 1
ATOM 1970 O O . ALA A 1 257 ? -2.984 -6.507 -31.102 1.00 90.81 257 ALA A O 1
ATOM 1971 N N . GLU A 1 258 ? -1.549 -7.856 -32.173 1.00 92.50 258 GLU A N 1
ATOM 1972 C CA . GLU A 1 258 ? -0.412 -7.619 -31.280 1.00 92.50 258 GLU A CA 1
ATOM 1973 C C . GLU A 1 258 ? 0.099 -6.186 -31.434 1.00 92.50 258 GLU A C 1
ATOM 1975 O O . GLU A 1 258 ? 0.294 -5.504 -30.435 1.00 92.50 258 GLU A O 1
ATOM 1980 N N . LEU A 1 259 ? 0.218 -5.690 -32.669 1.00 90.81 259 LEU A N 1
ATOM 1981 C CA . LEU A 1 259 ? 0.571 -4.295 -32.943 1.00 90.81 259 LEU A CA 1
ATOM 1982 C C . LEU A 1 259 ? -0.450 -3.309 -32.362 1.00 90.81 259 LEU A C 1
ATOM 1984 O O . LEU A 1 259 ? -0.062 -2.279 -31.816 1.00 90.81 259 LEU A O 1
ATOM 1988 N N . ALA A 1 260 ? -1.748 -3.610 -32.457 1.00 88.44 260 ALA A N 1
ATOM 1989 C CA . ALA A 1 260 ? -2.788 -2.783 -31.849 1.00 88.44 260 ALA A CA 1
AT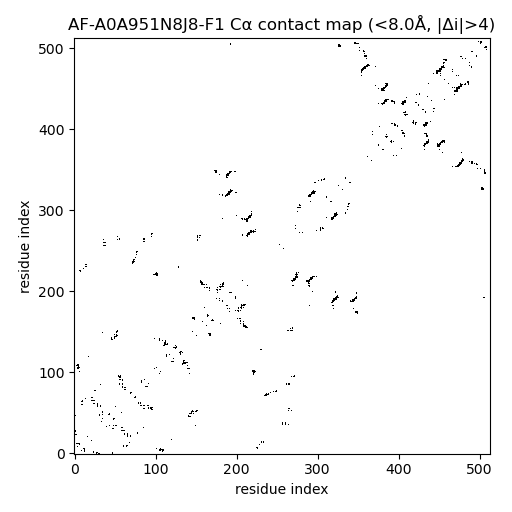OM 1990 C C . ALA A 1 260 ? -2.656 -2.740 -30.316 1.00 88.44 260 ALA A C 1
ATOM 1992 O O . ALA A 1 260 ? -2.700 -1.658 -29.734 1.00 88.44 260 ALA A O 1
ATOM 1993 N N . ALA A 1 261 ? -2.419 -3.888 -29.674 1.00 88.25 261 ALA A N 1
ATOM 1994 C CA . ALA A 1 261 ? -2.219 -3.965 -28.228 1.00 88.25 261 ALA A CA 1
ATOM 1995 C C . ALA A 1 261 ? -0.917 -3.283 -27.766 1.00 88.25 261 ALA A C 1
ATOM 1997 O O . ALA A 1 261 ? -0.897 -2.635 -26.724 1.00 88.25 261 ALA A O 1
ATOM 1998 N N . MET A 1 262 ? 0.159 -3.387 -28.552 1.00 89.75 262 MET A N 1
ATOM 1999 C CA . MET A 1 262 ? 1.418 -2.679 -28.302 1.00 89.75 262 MET A CA 1
ATOM 2000 C C . MET A 1 262 ? 1.225 -1.159 -28.358 1.00 89.75 262 MET A C 1
ATOM 2002 O O . MET A 1 262 ? 1.686 -0.461 -27.459 1.00 89.75 262 MET A O 1
ATOM 2006 N N . ARG A 1 263 ? 0.496 -0.647 -29.362 1.00 85.25 263 ARG A N 1
ATOM 2007 C CA . ARG A 1 263 ? 0.179 0.788 -29.473 1.00 85.25 263 ARG A CA 1
ATOM 2008 C C . ARG A 1 263 ? -0.653 1.294 -28.296 1.00 85.25 263 ARG A C 1
ATOM 2010 O O . ARG A 1 263 ? -0.323 2.335 -27.741 1.00 85.25 263 ARG A O 1
ATOM 2017 N N . ALA A 1 264 ? -1.665 0.538 -27.870 1.00 82.88 264 ALA A N 1
ATOM 2018 C CA . ALA A 1 264 ? -2.508 0.921 -26.734 1.00 82.88 264 ALA A CA 1
ATOM 2019 C C . ALA A 1 264 ? -1.711 1.138 -25.431 1.00 82.88 264 ALA A C 1
ATOM 2021 O O . ALA A 1 264 ? -2.095 1.945 -24.593 1.00 82.88 264 ALA A O 1
ATOM 2022 N N . GLU A 1 265 ? -0.582 0.447 -25.263 1.00 82.94 265 GLU A N 1
ATOM 2023 C CA . GLU A 1 265 ? 0.279 0.564 -24.079 1.00 82.94 265 GLU A CA 1
ATOM 2024 C C . GLU A 1 265 ? 1.363 1.643 -24.202 1.00 82.94 265 GLU A C 1
ATOM 2026 O O . GLU A 1 265 ? 2.003 1.981 -23.204 1.00 82.94 265 GLU A O 1
ATOM 2031 N N . SER A 1 266 ? 1.537 2.207 -25.402 1.00 77.12 266 SER A N 1
ATOM 2032 C CA . SER A 1 266 ? 2.373 3.390 -25.639 1.00 77.12 266 SER A CA 1
ATOM 2033 C C . SER A 1 266 ? 1.647 4.713 -25.359 1.00 77.12 266 SER A C 1
ATOM 2035 O O . SER A 1 266 ? 2.288 5.761 -25.322 1.00 77.12 266 SER A O 1
ATOM 2037 N N . GLU A 1 267 ? 0.332 4.666 -25.118 1.00 77.62 267 GLU A N 1
ATOM 2038 C CA . GLU A 1 267 ? -0.468 5.823 -24.708 1.00 77.62 267 GLU A CA 1
ATOM 2039 C C . GLU A 1 267 ? -0.003 6.397 -23.353 1.00 77.62 267 GLU A C 1
ATOM 2041 O O . GLU A 1 267 ? 0.517 5.655 -22.503 1.00 77.62 267 GLU A O 1
ATOM 2046 N N . PRO A 1 268 ? -0.210 7.707 -23.100 1.00 77.69 268 PRO A N 1
ATOM 2047 C CA . PRO A 1 268 ? 0.211 8.338 -21.857 1.00 77.69 268 PRO A CA 1
ATOM 2048 C C . PRO A 1 268 ? -0.344 7.635 -20.616 1.00 77.69 268 PRO A C 1
ATOM 2050 O O . PRO A 1 268 ? -1.512 7.250 -20.563 1.00 77.69 268 PRO A O 1
ATOM 2053 N N . ALA A 1 269 ? 0.482 7.502 -19.577 1.00 82.50 269 ALA A N 1
ATOM 2054 C CA . ALA A 1 269 ? 0.046 6.834 -18.359 1.00 82.50 269 ALA A CA 1
ATOM 2055 C C . ALA A 1 269 ? -1.047 7.621 -17.625 1.00 82.50 269 ALA A C 1
ATOM 2057 O O . ALA A 1 269 ? -0.896 8.813 -17.360 1.00 82.50 269 ALA A O 1
ATOM 2058 N N . GLU A 1 270 ? -2.105 6.906 -17.241 1.00 87.69 270 GLU A N 1
ATOM 2059 C CA . GLU A 1 270 ? -3.197 7.395 -16.385 1.00 87.69 270 GLU A CA 1
ATOM 2060 C C . GLU A 1 270 ? -2.718 7.706 -14.953 1.00 87.69 270 GLU A C 1
ATOM 2062 O O . GLU A 1 270 ? -3.295 8.555 -14.284 1.00 87.69 270 GLU A O 1
ATOM 2067 N N . PHE A 1 271 ? -1.640 7.060 -14.492 1.00 91.38 271 PHE A N 1
ATOM 2068 C CA . PHE A 1 271 ? -1.113 7.185 -13.130 1.00 91.38 271 PHE A CA 1
ATOM 2069 C C . PHE A 1 271 ? 0.379 7.517 -13.135 1.00 91.38 271 PHE A C 1
ATOM 2071 O O . PHE A 1 271 ? 1.163 6.883 -13.847 1.00 91.38 271 PHE A O 1
ATOM 2078 N N . LEU A 1 272 ? 0.766 8.475 -12.295 1.00 92.12 272 LEU A N 1
ATOM 2079 C CA . LEU A 1 272 ? 2.143 8.903 -12.073 1.00 92.12 272 LEU A CA 1
ATOM 2080 C C . LEU A 1 272 ? 2.495 8.692 -10.600 1.00 92.12 272 LEU A C 1
ATOM 2082 O O . LEU A 1 272 ? 1.993 9.417 -9.752 1.00 92.12 272 LEU A O 1
ATOM 2086 N N . PHE A 1 273 ? 3.350 7.717 -10.293 1.00 91.81 273 PHE A N 1
ATOM 2087 C CA . PHE A 1 273 ? 3.798 7.444 -8.923 1.00 91.81 273 PHE A CA 1
ATOM 2088 C C . PHE A 1 273 ? 5.101 8.188 -8.622 1.00 91.81 273 PHE A C 1
ATOM 2090 O O . PHE A 1 273 ? 6.095 8.037 -9.344 1.00 91.81 273 PHE A O 1
ATOM 2097 N N . VAL A 1 274 ? 5.089 8.997 -7.565 1.00 90.94 274 VAL A N 1
ATOM 2098 C CA . VAL A 1 274 ? 6.148 9.945 -7.208 1.00 90.94 274 VAL A CA 1
ATOM 2099 C C . VAL A 1 274 ? 6.479 9.817 -5.724 1.00 90.94 274 VAL A C 1
ATOM 2101 O O . VAL A 1 274 ? 5.590 9.810 -4.874 1.00 90.94 274 VAL A O 1
ATOM 2104 N N . ALA A 1 275 ? 7.770 9.714 -5.420 1.00 89.69 275 ALA A N 1
ATOM 2105 C CA . ALA A 1 275 ? 8.260 9.741 -4.050 1.00 89.69 275 ALA A CA 1
ATOM 2106 C C . ALA A 1 275 ? 8.142 11.159 -3.483 1.00 89.69 275 ALA A C 1
ATOM 2108 O O . ALA A 1 275 ? 8.494 12.124 -4.167 1.00 89.69 275 ALA A O 1
ATOM 2109 N N . ALA A 1 276 ? 7.628 11.293 -2.261 1.00 91.44 276 ALA A N 1
ATOM 2110 C CA . ALA A 1 276 ? 7.371 12.596 -1.647 1.00 91.44 276 ALA A CA 1
ATOM 2111 C C . ALA A 1 276 ? 8.633 13.479 -1.574 1.00 91.44 276 ALA A C 1
ATOM 2113 O O . ALA A 1 276 ? 8.572 14.662 -1.903 1.00 91.44 276 ALA A O 1
ATOM 2114 N N . ASP A 1 277 ? 9.782 12.884 -1.258 1.00 87.12 277 ASP A N 1
ATOM 2115 C CA . ASP A 1 277 ? 11.085 13.558 -1.165 1.00 87.12 277 ASP A CA 1
ATOM 2116 C C . ASP A 1 277 ? 11.636 14.044 -2.525 1.00 87.12 277 ASP A C 1
ATOM 2118 O O . ASP A 1 277 ? 12.500 14.920 -2.582 1.00 87.12 277 ASP A O 1
ATOM 2122 N N . THR A 1 278 ? 11.106 13.536 -3.644 1.00 87.56 278 THR A N 1
ATOM 2123 C CA . THR A 1 278 ? 11.497 13.942 -5.009 1.00 87.56 278 THR A CA 1
ATOM 2124 C C . THR A 1 278 ? 10.655 15.077 -5.589 1.00 87.56 278 THR A C 1
ATOM 2126 O O . THR A 1 278 ? 10.926 15.544 -6.696 1.00 87.56 278 THR A O 1
ATOM 2129 N N . LEU A 1 279 ? 9.652 15.580 -4.859 1.00 90.94 279 LEU A N 1
ATOM 2130 C CA . LEU A 1 279 ? 8.754 16.633 -5.353 1.00 90.94 279 LEU A CA 1
ATOM 2131 C C . LEU A 1 279 ? 9.482 17.921 -5.763 1.00 90.94 279 LEU A C 1
ATOM 2133 O O . LEU A 1 279 ? 8.984 18.657 -6.607 1.00 90.94 279 LEU A O 1
ATOM 2137 N N . ALA A 1 280 ? 10.659 18.195 -5.195 1.00 87.69 280 ALA A N 1
ATOM 2138 C CA . ALA A 1 280 ? 11.454 19.373 -5.535 1.00 87.69 280 ALA A CA 1
ATOM 2139 C C . ALA A 1 280 ? 11.974 19.372 -6.985 1.00 87.69 280 ALA A C 1
ATOM 2141 O O . ALA A 1 280 ? 12.168 20.441 -7.559 1.00 87.69 280 ALA A O 1
ATOM 2142 N N . THR A 1 281 ? 12.225 18.194 -7.558 1.00 86.88 281 THR A N 1
ATOM 2143 C CA . THR A 1 281 ? 12.771 18.025 -8.916 1.00 86.88 281 THR A CA 1
ATOM 2144 C C . THR A 1 281 ? 11.771 17.391 -9.877 1.00 86.88 281 THR A C 1
ATOM 2146 O O . THR A 1 281 ? 12.032 17.319 -11.078 1.00 86.88 281 THR A O 1
ATOM 2149 N N . PHE A 1 282 ? 10.624 16.935 -9.372 1.00 88.31 282 PHE A N 1
ATOM 2150 C CA . PHE A 1 282 ? 9.585 16.320 -10.179 1.00 88.31 282 PHE A CA 1
ATOM 2151 C C . PHE A 1 282 ? 8.953 17.328 -11.144 1.00 88.31 282 PHE A C 1
ATOM 2153 O O . PHE A 1 282 ? 8.425 18.362 -10.739 1.00 88.31 282 PHE A O 1
ATOM 2160 N N . GLN A 1 283 ? 8.947 16.977 -12.428 1.00 86.12 283 GLN A N 1
ATOM 2161 C CA . GLN A 1 283 ? 8.229 17.703 -13.468 1.00 86.12 283 GLN A CA 1
ATOM 2162 C C . GLN A 1 283 ? 7.143 16.788 -14.048 1.00 86.12 283 GLN A C 1
ATOM 2164 O O . GLN A 1 283 ? 7.467 15.732 -14.599 1.00 86.12 283 GLN A O 1
ATOM 2169 N N . PRO A 1 284 ? 5.851 17.139 -13.916 1.00 84.06 284 PRO A N 1
ATOM 2170 C CA . PRO A 1 284 ? 4.784 16.336 -14.492 1.00 84.06 284 PRO A CA 1
ATOM 2171 C C . PRO A 1 284 ? 4.844 16.396 -16.031 1.00 84.06 284 PRO A C 1
ATOM 2173 O O . PRO A 1 284 ? 5.079 17.466 -16.597 1.00 84.06 284 PRO A O 1
ATOM 2176 N N . PRO A 1 285 ? 4.604 15.275 -16.736 1.00 81.31 285 PRO A N 1
ATOM 2177 C CA . PRO A 1 285 ? 4.506 15.278 -18.191 1.00 81.31 285 PRO A CA 1
ATOM 2178 C C . PRO A 1 285 ? 3.308 16.118 -18.654 1.00 81.31 285 PRO A C 1
ATOM 2180 O O . PRO A 1 285 ? 2.317 16.263 -17.936 1.00 81.31 285 PRO A O 1
ATOM 2183 N N . SER A 1 286 ? 3.362 16.615 -19.891 1.00 80.88 286 SER A N 1
ATOM 2184 C CA . SER A 1 286 ? 2.309 17.458 -20.467 1.00 80.88 286 SER A CA 1
ATOM 2185 C C . SER A 1 286 ? 0.932 16.782 -20.471 1.00 80.88 286 SER A C 1
ATOM 2187 O O . SER A 1 286 ? 0.795 15.582 -20.730 1.00 80.88 286 SER A O 1
ATOM 2189 N N . GLY A 1 287 ? -0.116 17.561 -20.196 1.00 85.44 287 GLY A N 1
ATOM 2190 C CA . GLY A 1 287 ? -1.519 17.130 -20.168 1.00 85.44 287 GLY A CA 1
ATOM 2191 C C . GLY A 1 287 ? -2.172 17.292 -18.788 1.00 85.44 287 GLY A C 1
ATOM 2192 O O . GLY A 1 287 ? -1.486 17.597 -17.815 1.00 85.44 287 GLY A O 1
ATOM 2193 N N . PRO A 1 288 ? -3.498 17.106 -18.692 1.00 92.00 288 PRO A N 1
ATOM 2194 C CA . PRO A 1 288 ? -4.246 17.421 -17.479 1.00 92.00 288 PRO A CA 1
ATOM 2195 C C . PRO A 1 288 ? -3.958 16.424 -16.351 1.00 92.00 288 PRO A C 1
ATOM 2197 O O . PRO A 1 288 ? -3.946 15.209 -16.573 1.00 92.00 288 PRO A O 1
ATOM 2200 N N . VAL A 1 289 ? -3.784 16.938 -15.132 1.00 95.62 289 VAL A N 1
ATOM 2201 C CA . VAL A 1 289 ? -3.847 16.159 -13.888 1.00 95.62 289 VAL A CA 1
ATOM 2202 C C . VAL A 1 289 ? -5.229 16.379 -13.288 1.00 95.62 289 VAL A C 1
ATOM 2204 O O . VAL A 1 289 ? -5.584 17.503 -12.950 1.00 95.62 289 VAL A O 1
ATOM 2207 N N . GLY A 1 290 ? -6.013 15.310 -13.201 1.00 96.31 290 GLY A N 1
ATOM 2208 C CA . GLY A 1 290 ? -7.381 15.341 -12.690 1.00 96.31 290 GLY A CA 1
ATOM 2209 C C . GLY A 1 290 ? -7.488 15.089 -11.194 1.00 96.31 290 GLY A C 1
ATOM 2210 O O . GLY A 1 290 ? -8.450 15.520 -10.575 1.00 96.31 290 GLY A O 1
ATOM 2211 N N . LEU A 1 291 ? -6.510 14.397 -10.608 1.00 98.06 291 LEU A N 1
ATOM 2212 C CA . LEU A 1 291 ? -6.524 14.002 -9.202 1.00 98.06 291 LEU A CA 1
ATOM 2213 C C . LEU A 1 291 ? -5.101 13.966 -8.645 1.00 98.06 291 LEU A C 1
ATOM 2215 O O . LEU A 1 291 ? -4.178 13.484 -9.305 1.00 98.06 291 LEU A O 1
ATOM 2219 N N . VAL A 1 292 ? -4.940 14.419 -7.404 1.00 98.31 292 VAL A N 1
ATOM 2220 C CA . VAL A 1 292 ? -3.740 14.168 -6.599 1.00 98.31 292 VAL A CA 1
ATOM 2221 C C . VAL A 1 292 ? -4.110 13.210 -5.474 1.00 98.31 292 VAL A C 1
ATOM 2223 O O . VAL A 1 292 ? -5.056 13.453 -4.731 1.00 98.31 292 VAL A O 1
ATOM 2226 N N . VAL A 1 293 ? -3.360 12.123 -5.338 1.00 98.12 293 VAL A N 1
ATOM 2227 C CA . VAL A 1 293 ? -3.473 11.162 -4.239 1.00 98.12 293 VAL A CA 1
ATOM 2228 C C . VAL A 1 293 ? -2.207 11.244 -3.403 1.00 98.12 293 VAL A C 1
ATOM 2230 O O . VAL A 1 293 ? -1.113 11.221 -3.955 1.00 98.12 293 VAL A O 1
ATOM 2233 N N . VAL A 1 294 ? -2.346 11.305 -2.083 1.00 97.19 294 VAL A N 1
ATOM 2234 C CA . VAL A 1 294 ? -1.231 11.171 -1.142 1.00 97.19 294 VAL A CA 1
ATOM 2235 C C . VAL A 1 294 ? -1.504 9.964 -0.269 1.00 97.19 294 VAL A C 1
ATOM 2237 O O . VAL A 1 294 ? -2.426 9.989 0.552 1.00 97.19 294 VAL A O 1
ATOM 2240 N N . ASP A 1 295 ? -0.729 8.899 -0.445 1.00 91.88 295 ASP A N 1
ATOM 2241 C CA . ASP A 1 295 ? -0.796 7.771 0.475 1.00 91.88 295 ASP A CA 1
ATOM 2242 C C . ASP A 1 295 ? 0.056 8.014 1.725 1.00 91.88 295 ASP A C 1
ATOM 2244 O O . ASP A 1 295 ? 0.986 8.820 1.724 1.00 91.88 295 ASP A O 1
ATOM 2248 N N . ARG A 1 296 ? -0.338 7.367 2.828 1.00 91.44 296 ARG A N 1
ATOM 2249 C CA . ARG A 1 296 ? 0.283 7.520 4.153 1.00 91.44 296 ARG A CA 1
ATOM 2250 C C . ARG A 1 296 ? 0.548 8.987 4.500 1.00 91.44 296 ARG A C 1
ATOM 2252 O O . ARG A 1 296 ? 1.637 9.353 4.928 1.00 91.44 296 ARG A O 1
ATOM 2259 N N . ALA A 1 297 ? -0.463 9.835 4.326 1.00 94.56 297 ALA A N 1
ATOM 2260 C CA . ALA A 1 297 ? -0.312 11.286 4.429 1.00 94.56 297 ALA A CA 1
ATOM 2261 C C . ALA A 1 297 ? 0.284 11.760 5.775 1.00 94.56 297 ALA A C 1
ATOM 2263 O O . ALA A 1 297 ? 0.930 12.805 5.825 1.00 94.56 297 ALA A O 1
ATOM 2264 N N . HIS A 1 298 ? 0.110 10.987 6.854 1.00 91.88 298 HIS A N 1
ATOM 2265 C CA . HIS A 1 298 ? 0.701 11.257 8.169 1.00 91.88 298 HIS A CA 1
ATOM 2266 C C . HIS A 1 298 ? 2.239 11.133 8.205 1.00 91.88 298 HIS A C 1
ATOM 2268 O O . HIS A 1 298 ? 2.869 11.789 9.034 1.00 91.88 298 HIS A O 1
ATOM 2274 N N . GLU A 1 299 ? 2.846 10.349 7.306 1.00 93.00 299 GLU A N 1
ATOM 2275 C CA . GLU A 1 299 ? 4.302 10.134 7.203 1.00 93.00 299 GLU A CA 1
ATOM 2276 C C . GLU A 1 299 ? 5.013 11.161 6.316 1.00 93.00 299 GLU A C 1
ATOM 2278 O O . GLU A 1 299 ? 6.233 11.294 6.383 1.00 93.00 299 GLU A O 1
ATOM 2283 N N . VAL A 1 300 ? 4.279 11.905 5.488 1.00 93.56 300 VAL A N 1
ATOM 2284 C CA . VAL A 1 300 ? 4.878 12.895 4.586 1.00 93.56 300 VAL A CA 1
ATOM 2285 C C . VAL A 1 300 ? 5.406 14.087 5.387 1.00 93.56 300 VAL A C 1
ATOM 2287 O O . VAL A 1 300 ? 4.683 14.691 6.196 1.00 93.56 300 VAL A O 1
ATOM 2290 N N . ALA A 1 301 ? 6.668 14.445 5.135 1.00 93.88 301 ALA A N 1
ATOM 2291 C CA . ALA A 1 301 ? 7.330 15.567 5.784 1.00 93.88 301 ALA A CA 1
ATOM 2292 C C . ALA A 1 301 ? 6.617 16.895 5.481 1.00 93.88 301 ALA A C 1
ATOM 2294 O O . ALA A 1 301 ? 6.020 17.091 4.421 1.00 93.88 301 ALA A O 1
ATOM 2295 N N . LYS A 1 302 ? 6.693 17.839 6.426 1.00 95.25 302 LYS A N 1
ATOM 2296 C CA . LYS A 1 302 ? 6.026 19.146 6.307 1.00 95.25 302 LYS A CA 1
ATOM 2297 C C . LYS A 1 302 ? 6.474 19.912 5.057 1.00 95.25 302 LYS A C 1
ATOM 2299 O O . LYS A 1 302 ? 5.635 20.501 4.378 1.00 95.25 302 LYS A O 1
ATOM 2304 N N . ASP A 1 303 ? 7.767 19.874 4.752 1.00 95.81 303 ASP A N 1
ATOM 2305 C CA . ASP A 1 303 ? 8.337 20.584 3.606 1.00 95.81 303 ASP A CA 1
ATOM 2306 C C . ASP A 1 303 ? 7.871 19.972 2.279 1.00 95.81 303 ASP A C 1
ATOM 2308 O O . ASP A 1 303 ? 7.511 20.704 1.358 1.00 95.81 303 ASP A O 1
ATOM 2312 N N . ASP A 1 304 ? 7.776 18.643 2.198 1.00 95.62 304 ASP A N 1
ATOM 2313 C CA . ASP A 1 304 ? 7.274 17.948 1.007 1.00 95.62 304 ASP A CA 1
ATOM 2314 C C . ASP A 1 304 ? 5.778 18.197 0.796 1.00 95.62 304 ASP A C 1
ATOM 2316 O O . ASP A 1 304 ? 5.336 18.431 -0.329 1.00 95.62 304 ASP A O 1
ATOM 2320 N N . ALA A 1 305 ? 4.989 18.253 1.874 1.00 97.00 305 ALA A N 1
ATOM 2321 C CA . ALA A 1 305 ? 3.585 18.649 1.796 1.00 97.00 305 ALA A CA 1
ATOM 2322 C C . ALA A 1 305 ? 3.420 20.101 1.307 1.00 97.00 305 ALA A C 1
ATOM 2324 O O . ALA A 1 305 ? 2.541 20.382 0.490 1.00 97.00 305 ALA A O 1
ATOM 2325 N N . ALA A 1 306 ? 4.287 21.021 1.745 1.00 97.00 306 ALA A N 1
ATOM 2326 C CA . ALA A 1 306 ? 4.296 22.396 1.251 1.00 97.00 306 ALA A CA 1
ATOM 2327 C C . ALA A 1 306 ? 4.662 22.467 -0.243 1.00 97.00 306 ALA A C 1
ATOM 2329 O O . ALA A 1 306 ? 3.996 23.169 -1.003 1.00 97.00 306 ALA A O 1
ATOM 2330 N N . ARG A 1 307 ? 5.656 21.687 -0.693 1.00 96.56 307 ARG A N 1
ATOM 2331 C CA . ARG A 1 307 ? 5.998 21.558 -2.123 1.00 96.56 307 ARG A CA 1
ATOM 2332 C C . ARG A 1 307 ? 4.828 21.015 -2.935 1.00 96.56 307 ARG A C 1
ATOM 2334 O O . ARG A 1 307 ? 4.528 21.549 -4.000 1.00 96.56 307 ARG A O 1
ATOM 2341 N N . LEU A 1 308 ? 4.135 20.001 -2.416 1.00 97.38 308 LEU A N 1
ATOM 2342 C CA . LEU A 1 308 ? 2.953 19.444 -3.065 1.00 97.38 308 LEU A CA 1
ATOM 2343 C C . LEU A 1 308 ? 1.833 20.481 -3.202 1.00 97.38 308 LEU A C 1
ATOM 2345 O O . LEU A 1 308 ? 1.165 20.505 -4.230 1.00 97.38 308 LEU A O 1
ATOM 2349 N N . ARG A 1 309 ? 1.629 21.353 -2.206 1.00 96.94 309 ARG A N 1
ATOM 2350 C CA . ARG A 1 309 ? 0.645 22.446 -2.295 1.00 96.94 309 ARG A CA 1
ATOM 2351 C C . ARG A 1 309 ? 0.962 23.406 -3.438 1.00 96.94 309 ARG A C 1
ATOM 2353 O O . ARG A 1 309 ? 0.048 23.754 -4.183 1.00 96.94 309 ARG A O 1
ATOM 2360 N N . THR A 1 310 ? 2.228 23.793 -3.596 1.00 96.25 310 THR A N 1
ATOM 2361 C CA . THR A 1 310 ? 2.674 24.635 -4.717 1.00 96.25 310 THR A CA 1
ATOM 2362 C C . THR A 1 310 ? 2.441 23.931 -6.050 1.00 96.25 310 THR A C 1
ATOM 2364 O O . THR A 1 310 ? 1.728 24.457 -6.897 1.00 96.25 310 THR A O 1
ATOM 2367 N N . LEU A 1 311 ? 2.919 22.689 -6.192 1.00 96.19 311 LEU A N 1
ATOM 2368 C CA . LEU A 1 311 ? 2.724 21.898 -7.409 1.00 96.19 311 LEU A CA 1
ATOM 2369 C C . LEU A 1 311 ? 1.235 21.721 -7.750 1.00 96.19 311 LEU A C 1
ATOM 2371 O O . LEU A 1 311 ? 0.835 21.841 -8.902 1.00 96.19 311 LEU A O 1
ATOM 2375 N N . ARG A 1 312 ? 0.388 21.457 -6.750 1.00 96.06 312 ARG A N 1
ATOM 2376 C CA . ARG A 1 312 ? -1.065 21.337 -6.924 1.00 96.06 312 ARG A CA 1
ATOM 2377 C C . ARG A 1 312 ? -1.674 22.638 -7.451 1.00 96.06 312 ARG A C 1
ATOM 2379 O O . ARG A 1 312 ? -2.567 22.571 -8.292 1.00 96.06 312 ARG A O 1
ATOM 2386 N N . ALA A 1 313 ? -1.225 23.796 -6.971 1.00 95.06 313 ALA A N 1
ATOM 2387 C CA . ALA A 1 313 ? -1.682 25.088 -7.478 1.00 95.06 313 ALA A CA 1
ATOM 2388 C C . ALA A 1 313 ? -1.259 25.296 -8.943 1.00 95.06 313 ALA A C 1
ATOM 2390 O O . ALA A 1 313 ? -2.104 25.650 -9.764 1.00 95.06 313 ALA A O 1
ATOM 2391 N N . ASP A 1 314 ? -0.008 24.974 -9.282 1.00 94.44 314 ASP A N 1
ATOM 2392 C CA . ASP A 1 314 ? 0.528 25.070 -10.650 1.00 94.44 314 ASP A CA 1
ATOM 2393 C C . ASP A 1 314 ? -0.199 24.136 -11.634 1.00 94.44 314 ASP A C 1
ATOM 2395 O O . ASP A 1 314 ? -0.365 24.453 -12.811 1.00 94.44 314 ASP A O 1
ATOM 2399 N N . LEU A 1 315 ? -0.699 22.999 -11.141 1.00 94.62 315 LEU A N 1
ATOM 2400 C CA . LEU A 1 315 ? -1.520 22.041 -11.890 1.00 94.62 315 LEU A CA 1
ATOM 2401 C C . LEU A 1 315 ? -2.990 22.473 -12.065 1.00 94.62 315 LEU A C 1
ATOM 2403 O O . LEU A 1 315 ? -3.788 21.701 -12.594 1.00 94.62 315 LEU A O 1
ATOM 2407 N N . GLY A 1 316 ? -3.374 23.673 -11.619 1.00 94.44 316 GLY A N 1
ATOM 2408 C CA . GLY A 1 316 ? -4.750 24.178 -11.717 1.00 94.44 316 GLY A CA 1
ATOM 2409 C C . GLY A 1 316 ? -5.663 23.765 -10.557 1.00 94.44 316 GLY A C 1
ATOM 2410 O O . GLY A 1 316 ? -6.881 23.904 -10.648 1.00 94.44 316 GLY A O 1
ATOM 2411 N N . GLY A 1 317 ? -5.099 23.272 -9.453 1.00 95.31 317 GLY A N 1
ATOM 2412 C CA . GLY A 1 317 ? -5.832 22.955 -8.227 1.00 95.31 317 GLY A CA 1
ATOM 2413 C C . GLY A 1 317 ? -6.742 21.718 -8.284 1.00 95.31 317 GLY A C 1
ATOM 2414 O O . GLY A 1 317 ? -7.869 21.815 -7.775 1.00 95.31 317 GLY A O 1
ATOM 2415 N N . PRO A 1 318 ? -6.293 20.564 -8.831 1.00 96.94 318 PRO A N 1
ATOM 2416 C CA . PRO A 1 318 ? -7.095 19.338 -8.874 1.00 96.94 318 PRO A CA 1
ATOM 2417 C C . PRO A 1 318 ? -7.547 18.889 -7.471 1.00 96.94 318 PRO A C 1
ATOM 2419 O O . PRO A 1 318 ? -6.916 19.271 -6.471 1.00 96.94 318 PRO A O 1
A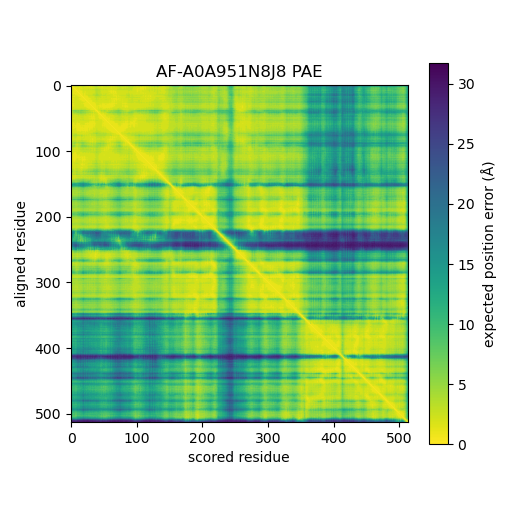TOM 2422 N N . PRO A 1 319 ? -8.625 18.089 -7.357 1.00 97.81 319 PRO A N 1
ATOM 2423 C CA . PRO A 1 319 ? -9.019 17.458 -6.099 1.00 97.81 319 PRO A CA 1
ATOM 2424 C C . PRO A 1 319 ? -7.859 16.680 -5.471 1.00 97.81 319 PRO A C 1
ATOM 2426 O O . PRO A 1 319 ? -7.012 16.109 -6.166 1.00 97.81 319 PRO A O 1
ATOM 2429 N N . LEU A 1 320 ? -7.822 16.685 -4.141 1.00 98.44 320 LEU A N 1
ATOM 2430 C CA . LEU A 1 320 ? -6.805 16.018 -3.338 1.00 98.44 320 LEU A CA 1
ATOM 2431 C C . LEU A 1 320 ? -7.432 14.924 -2.476 1.00 98.44 320 LEU A C 1
ATOM 2433 O O . LEU A 1 320 ? -8.275 15.205 -1.628 1.00 98.44 320 LEU A O 1
ATOM 2437 N N . LEU A 1 321 ? -6.966 13.692 -2.654 1.00 98.44 321 LEU A N 1
ATOM 2438 C CA . LEU A 1 321 ? -7.277 12.547 -1.808 1.00 98.44 321 LEU A CA 1
ATOM 2439 C C . LEU A 1 321 ? -6.093 12.258 -0.880 1.00 98.44 321 LEU A C 1
ATOM 2441 O O . LEU A 1 321 ? -5.028 11.849 -1.340 1.00 98.44 321 LEU A O 1
ATOM 2445 N N . LEU A 1 322 ? -6.291 12.402 0.428 1.00 97.69 322 LEU A N 1
ATOM 2446 C CA . LEU A 1 322 ? -5.356 11.905 1.435 1.00 97.69 322 LEU A CA 1
ATOM 2447 C C . LEU A 1 322 ? -5.781 10.517 1.907 1.00 97.69 322 LEU A C 1
ATOM 2449 O O . LEU A 1 322 ? -6.942 10.310 2.252 1.00 97.69 322 LEU A O 1
ATOM 2453 N N . VAL A 1 323 ? -4.834 9.585 1.989 1.00 95.62 323 VAL A N 1
ATOM 2454 C CA . VAL A 1 323 ? -5.031 8.268 2.606 1.00 95.62 323 VAL A CA 1
ATOM 2455 C C . VAL A 1 323 ? -4.151 8.161 3.849 1.00 95.62 323 VAL A C 1
ATOM 2457 O O . VAL A 1 323 ? -2.936 8.335 3.778 1.00 95.62 323 VAL A O 1
ATOM 2460 N N . THR A 1 324 ? -4.752 7.848 4.992 1.00 93.25 324 THR A N 1
ATOM 2461 C CA . THR A 1 324 ? -4.073 7.652 6.286 1.00 93.25 324 THR A CA 1
ATOM 2462 C C . THR A 1 324 ? -4.660 6.440 7.010 1.00 93.25 324 THR A C 1
ATOM 2464 O O . THR A 1 324 ? -5.715 5.956 6.621 1.00 93.25 324 THR A O 1
ATOM 2467 N N . ASP A 1 325 ? -4.001 5.905 8.033 1.00 87.69 325 ASP A N 1
ATOM 2468 C CA . ASP A 1 325 ? -4.473 4.739 8.797 1.00 87.69 325 ASP A CA 1
ATOM 2469 C C . ASP A 1 325 ? -5.223 5.107 10.088 1.00 87.69 325 ASP A C 1
ATOM 2471 O O . ASP A 1 325 ? -6.054 4.322 10.561 1.00 87.69 325 ASP A O 1
ATOM 2475 N N . ARG A 1 326 ? -4.974 6.313 10.603 1.00 80.19 326 ARG A N 1
ATOM 2476 C CA . ARG A 1 326 ? -5.720 6.995 11.660 1.00 80.19 326 ARG A CA 1
ATOM 2477 C C . ARG A 1 326 ? -5.810 8.492 11.352 1.00 80.19 326 ARG A C 1
ATOM 2479 O O . ARG A 1 326 ? -4.903 9.057 10.736 1.00 80.19 326 ARG A O 1
ATOM 2486 N N . ALA A 1 327 ? -6.926 9.101 11.742 1.00 83.25 327 ALA A N 1
ATOM 2487 C CA . ALA A 1 327 ? -7.050 10.547 11.875 1.00 83.25 327 ALA A CA 1
ATOM 2488 C C . ALA A 1 327 ? -8.186 10.873 12.852 1.00 83.25 327 ALA A C 1
ATOM 2490 O O . ALA A 1 327 ? -9.357 10.957 12.454 1.00 83.25 327 ALA A O 1
ATOM 2491 N N . ASP A 1 328 ? -7.846 11.041 14.127 1.00 85.38 328 ASP A N 1
ATOM 2492 C CA . ASP A 1 328 ? -8.745 11.661 15.099 1.00 85.38 328 ASP A CA 1
ATOM 2493 C C . ASP A 1 328 ? -9.013 13.145 14.749 1.00 85.38 328 ASP A C 1
ATOM 2495 O O . ASP A 1 328 ? -8.361 13.697 13.860 1.00 85.38 328 ASP A O 1
ATOM 2499 N N . PRO A 1 329 ? -9.981 13.833 15.385 1.00 86.31 329 PRO A N 1
ATOM 2500 C CA . PRO A 1 329 ? -10.303 15.218 15.034 1.00 86.31 329 PRO A CA 1
ATOM 2501 C C . PRO A 1 329 ? -9.109 16.189 15.063 1.00 86.31 329 PRO A C 1
ATOM 2503 O O . PRO A 1 329 ? -9.054 17.103 14.239 1.00 86.31 329 PRO A O 1
ATOM 2506 N N . GLY A 1 330 ? -8.148 15.989 15.970 1.00 88.81 330 GLY A N 1
ATOM 2507 C CA . GLY A 1 330 ? -6.934 16.802 16.041 1.00 88.81 330 GLY A CA 1
ATOM 2508 C C . GLY A 1 330 ? -5.981 16.493 14.888 1.00 88.81 330 GLY A C 1
ATOM 2509 O O . GLY A 1 330 ? -5.515 17.405 14.204 1.00 88.81 330 GLY A O 1
ATOM 2510 N N . GLU A 1 331 ? -5.749 15.210 14.612 1.00 90.94 331 GLU A N 1
ATOM 2511 C CA . GLU A 1 331 ? -4.935 14.752 13.480 1.00 90.94 331 GLU A CA 1
ATOM 2512 C C . GLU A 1 331 ? -5.521 15.205 12.132 1.00 90.94 331 GLU A C 1
ATOM 2514 O O . GLU A 1 331 ? -4.779 15.655 11.255 1.00 90.94 331 GLU A O 1
ATOM 2519 N N . ARG A 1 332 ? -6.853 15.167 11.973 1.00 92.38 332 ARG A N 1
ATOM 2520 C CA . ARG A 1 332 ? -7.563 15.679 10.785 1.00 92.38 332 ARG A CA 1
ATOM 2521 C C . ARG A 1 332 ? -7.249 17.151 10.549 1.00 92.38 332 ARG A C 1
ATOM 2523 O O . ARG A 1 332 ? -6.849 17.511 9.446 1.00 92.38 332 ARG A O 1
ATOM 2530 N N . ALA A 1 333 ? -7.378 17.987 11.581 1.00 92.12 333 ALA A N 1
ATOM 2531 C CA . ALA A 1 333 ? -7.103 19.418 11.472 1.00 92.12 333 ALA A CA 1
ATOM 2532 C C . ALA A 1 333 ? -5.652 19.690 11.038 1.00 92.12 333 ALA A C 1
ATOM 2534 O O . ALA A 1 333 ? -5.415 20.519 10.159 1.00 92.12 333 ALA A O 1
ATOM 2535 N N . VAL A 1 334 ? -4.691 18.938 11.588 1.00 94.75 334 VAL A N 1
ATOM 2536 C CA . VAL A 1 334 ? -3.277 19.025 11.189 1.00 94.75 334 VAL A CA 1
ATOM 2537 C C . VAL A 1 334 ? -3.083 18.630 9.726 1.00 94.75 334 VAL A C 1
ATOM 2539 O O . VAL A 1 334 ? -2.357 19.313 9.007 1.00 94.75 334 VAL A O 1
ATOM 2542 N N . LEU A 1 335 ? -3.714 17.547 9.263 1.00 95.50 335 LEU A N 1
ATOM 2543 C CA . LEU A 1 335 ? -3.627 17.116 7.865 1.00 95.50 335 LEU A CA 1
ATOM 2544 C C . LEU A 1 335 ? -4.259 18.139 6.912 1.00 95.50 335 LEU A C 1
ATOM 2546 O O . LEU A 1 335 ? -3.691 18.420 5.856 1.00 95.50 335 LEU A O 1
ATOM 2550 N N . PHE A 1 336 ? -5.398 18.726 7.287 1.00 95.38 336 PHE A N 1
ATOM 2551 C CA . PHE A 1 336 ? -6.091 19.722 6.468 1.00 95.38 336 PHE A CA 1
ATOM 2552 C C . PHE A 1 336 ? -5.254 20.977 6.280 1.00 95.38 336 PHE A C 1
ATOM 2554 O O . PHE A 1 336 ? -5.101 21.428 5.146 1.00 95.38 336 PHE A O 1
ATOM 2561 N N . ASP A 1 337 ? -4.655 21.491 7.354 1.00 95.44 337 ASP A N 1
ATOM 2562 C CA . ASP A 1 337 ? -3.744 22.632 7.277 1.00 95.44 337 ASP A CA 1
ATOM 2563 C C . ASP A 1 337 ? -2.469 22.286 6.492 1.00 95.44 337 ASP A C 1
ATOM 2565 O O . ASP A 1 337 ? -2.100 22.985 5.543 1.00 95.44 337 ASP A O 1
ATOM 2569 N N . ARG A 1 338 ? -1.833 21.150 6.817 1.00 96.50 338 ARG A N 1
ATOM 2570 C CA . ARG A 1 338 ? -0.568 20.718 6.202 1.00 96.50 338 ARG A CA 1
ATOM 2571 C C . ARG A 1 338 ? -0.672 20.626 4.681 1.00 96.50 338 ARG A C 1
ATOM 2573 O O . ARG A 1 338 ? 0.227 21.097 3.987 1.00 96.50 338 ARG A O 1
ATOM 2580 N N . PHE A 1 339 ? -1.759 20.054 4.167 1.00 97.38 339 PHE A N 1
ATOM 2581 C CA . PHE A 1 339 ? -1.949 19.805 2.735 1.00 97.38 339 PHE A CA 1
ATOM 2582 C C . PHE A 1 339 ? -2.907 20.784 2.037 1.00 97.38 339 PHE A C 1
ATOM 2584 O O . PHE A 1 339 ? -3.022 20.754 0.811 1.00 97.38 339 PHE A O 1
ATOM 2591 N N . GLY A 1 340 ? -3.571 21.673 2.779 1.00 95.44 340 GLY A N 1
ATOM 2592 C CA . GLY A 1 340 ? -4.513 22.651 2.232 1.00 95.44 340 GLY A CA 1
ATOM 2593 C C . GLY A 1 340 ? -5.776 22.017 1.643 1.00 95.44 340 GLY A C 1
ATOM 2594 O O . GLY A 1 340 ? -6.144 22.335 0.510 1.00 95.44 340 GLY A O 1
ATOM 2595 N N . LEU A 1 341 ? -6.412 21.092 2.371 1.00 94.81 341 LEU A N 1
ATOM 2596 C CA . LEU A 1 341 ? -7.670 20.470 1.935 1.00 94.81 341 LEU A CA 1
ATOM 2597 C C . LEU A 1 341 ? -8.821 21.481 2.009 1.00 94.81 341 LEU A C 1
ATOM 2599 O O . LEU A 1 341 ? -8.891 22.291 2.932 1.00 94.81 341 LEU A O 1
ATOM 2603 N N . ARG A 1 342 ? -9.738 21.414 1.041 1.00 92.62 342 ARG A N 1
ATOM 2604 C CA . ARG A 1 342 ? -10.895 22.314 0.921 1.00 92.62 342 ARG A CA 1
ATOM 2605 C C . ARG A 1 342 ? -12.190 21.538 1.139 1.00 92.62 342 ARG A C 1
ATOM 2607 O O . ARG A 1 342 ? -12.588 20.793 0.249 1.00 92.62 342 ARG A O 1
ATOM 2614 N N . ASP A 1 343 ? -12.825 21.732 2.297 1.00 91.06 343 ASP A N 1
ATOM 2615 C CA . ASP A 1 343 ? -14.104 21.094 2.669 1.00 91.06 343 ASP A CA 1
ATOM 2616 C C . ASP A 1 343 ? -14.146 19.589 2.302 1.00 91.06 343 ASP A C 1
ATOM 2618 O O . ASP A 1 343 ? -14.912 19.167 1.425 1.00 91.06 343 ASP A O 1
ATOM 2622 N N . PRO A 1 344 ? -13.225 18.772 2.853 1.00 94.62 344 PRO A N 1
ATOM 2623 C CA . PRO A 1 344 ? -13.028 17.425 2.350 1.00 94.62 344 PRO A CA 1
ATOM 2624 C C . PRO A 1 344 ? -14.159 16.482 2.756 1.00 94.62 344 PRO A C 1
ATOM 2626 O O . PRO A 1 344 ? -14.634 16.501 3.887 1.00 94.62 344 PRO A O 1
ATOM 2629 N N . VAL A 1 345 ? -14.527 15.574 1.854 1.00 94.94 345 VAL A N 1
ATOM 2630 C CA . VAL A 1 345 ? -15.382 14.432 2.195 1.00 94.94 345 VAL A CA 1
ATOM 2631 C C . VAL A 1 345 ? -14.595 13.484 3.099 1.00 94.94 345 VAL A C 1
ATOM 2633 O O . VAL A 1 345 ? -13.466 13.102 2.784 1.00 94.94 345 VAL A O 1
ATOM 2636 N N . HIS A 1 346 ? -15.184 13.093 4.227 1.00 92.06 346 HIS A N 1
ATOM 2637 C CA . HIS A 1 346 ? -14.580 12.129 5.145 1.00 92.06 346 HIS A CA 1
ATOM 2638 C C . HIS A 1 346 ? -15.071 10.723 4.808 1.00 92.06 346 HIS A C 1
ATOM 2640 O O . HIS A 1 346 ? -16.257 10.425 4.936 1.00 92.06 346 HIS A O 1
ATOM 2646 N N . ALA A 1 347 ? -14.149 9.854 4.409 1.00 91.62 347 ALA A N 1
ATOM 2647 C CA . ALA A 1 347 ? -14.415 8.453 4.127 1.00 91.62 347 ALA A CA 1
ATOM 2648 C C . ALA A 1 347 ? -13.621 7.562 5.089 1.00 91.62 347 ALA A C 1
ATOM 2650 O O . ALA A 1 347 ? -12.460 7.826 5.405 1.00 91.62 347 ALA A O 1
ATOM 2651 N N . GLY A 1 348 ? -14.244 6.480 5.546 1.00 86.00 348 GLY A N 1
ATOM 2652 C CA . GLY A 1 348 ? -13.638 5.544 6.492 1.00 86.00 348 GLY A CA 1
ATOM 2653 C C . GLY A 1 348 ? -13.303 4.197 5.866 1.00 86.00 348 GLY A C 1
ATOM 2654 O O . GLY A 1 348 ? -13.779 3.851 4.784 1.00 86.00 348 GLY A O 1
ATOM 2655 N N . GLY A 1 349 ? -12.505 3.400 6.571 1.00 76.25 349 GLY A N 1
ATOM 2656 C CA . GLY A 1 349 ? -12.117 2.044 6.184 1.00 76.25 349 GLY A CA 1
ATOM 2657 C C . GLY A 1 349 ? -13.262 1.035 6.280 1.00 76.25 349 GLY A C 1
ATOM 2658 O O . GLY A 1 349 ? -13.059 -0.151 6.004 1.00 76.25 349 GLY A O 1
ATOM 2659 N N . GLY A 1 350 ? -14.456 1.492 6.670 1.00 75.75 350 GLY A N 1
ATOM 2660 C CA . GLY A 1 350 ? -15.662 0.686 6.764 1.00 75.75 350 GLY A CA 1
ATOM 2661 C C . GLY A 1 350 ? -15.730 -0.112 8.057 1.00 75.75 350 GLY A C 1
ATOM 2662 O O . GLY A 1 350 ? -16.421 -1.132 8.101 1.00 75.75 350 GLY A O 1
ATOM 2663 N N . TRP A 1 351 ? -15.005 0.312 9.094 1.00 79.81 351 TRP A N 1
ATOM 2664 C CA . TRP A 1 351 ? -15.144 -0.278 10.410 1.00 79.81 351 TRP A CA 1
ATOM 2665 C C . TRP A 1 351 ? -16.495 0.120 11.008 1.00 79.81 351 TRP A C 1
ATOM 2667 O O . TRP A 1 351 ? -16.753 1.282 11.312 1.00 79.81 351 TRP A O 1
ATOM 2677 N N . ASP A 1 352 ? -17.374 -0.869 11.158 1.00 72.44 352 ASP A N 1
ATOM 2678 C CA . ASP A 1 352 ? -18.680 -0.673 11.771 1.00 72.44 352 ASP A CA 1
ATOM 2679 C C . ASP A 1 352 ? -18.635 -1.062 13.260 1.00 72.44 352 ASP A C 1
ATOM 2681 O O . ASP A 1 352 ? -18.501 -2.249 13.577 1.00 72.44 352 ASP A O 1
ATOM 2685 N N . PRO A 1 353 ? -18.793 -0.106 14.195 1.00 69.81 353 PRO A N 1
ATOM 2686 C CA . PRO A 1 353 ? -18.972 -0.401 15.617 1.00 69.81 353 PRO A CA 1
ATOM 2687 C C . PRO A 1 353 ? -20.331 -1.052 15.937 1.00 69.81 353 PRO A C 1
ATOM 2689 O O . PRO A 1 353 ? -20.631 -1.286 17.105 1.00 69.81 353 PRO A O 1
ATOM 2692 N N . GLY A 1 354 ? -21.180 -1.300 14.932 1.00 63.09 354 GLY A N 1
ATOM 2693 C CA . GLY A 1 354 ? -22.549 -1.804 15.046 1.00 63.09 354 GLY A CA 1
ATOM 2694 C C . GLY A 1 354 ? -22.711 -3.137 15.782 1.00 63.09 354 GLY A C 1
ATOM 2695 O O . GLY A 1 354 ? -23.799 -3.391 16.287 1.00 63.09 354 GLY A O 1
ATOM 2696 N N . GLY A 1 355 ? -21.638 -3.924 15.957 1.00 64.44 355 GLY A N 1
ATOM 2697 C CA . GLY A 1 355 ? -21.572 -5.107 16.844 1.00 64.44 355 GLY A CA 1
ATOM 2698 C C . GLY A 1 355 ? -21.584 -4.797 18.357 1.00 64.44 355 GLY A C 1
ATOM 2699 O O . GLY A 1 355 ? -21.032 -5.553 19.153 1.00 64.44 355 GLY A O 1
ATOM 2700 N N . VAL A 1 356 ? -22.199 -3.662 18.716 1.00 63.12 356 VAL A N 1
ATOM 2701 C CA . VAL A 1 356 ? -22.386 -3.026 20.032 1.00 63.12 356 VAL A CA 1
ATOM 2702 C C . VAL A 1 356 ? -21.094 -2.754 20.791 1.00 63.12 356 VAL A C 1
ATOM 2704 O O . VAL A 1 356 ? -20.439 -3.665 21.281 1.00 63.12 356 VAL A O 1
ATOM 2707 N N . LEU A 1 357 ? -20.776 -1.473 20.959 1.00 70.19 357 LEU A N 1
ATOM 2708 C CA . LEU A 1 357 ? -19.693 -1.003 21.808 1.00 70.19 357 LEU A CA 1
ATOM 2709 C C . LEU A 1 357 ? -20.256 -0.143 22.930 1.00 70.19 357 LEU A C 1
ATOM 2711 O O . LEU A 1 357 ? -20.673 0.987 22.698 1.00 70.19 357 LEU A O 1
ATOM 2715 N N . ASP A 1 358 ? -20.231 -0.696 24.137 1.00 81.69 358 ASP A N 1
ATOM 2716 C CA . ASP A 1 358 ? -20.526 0.010 25.378 1.00 81.69 358 ASP A CA 1
ATOM 2717 C C . ASP A 1 358 ? -19.252 0.180 26.202 1.00 81.69 358 ASP A C 1
ATOM 2719 O O . ASP A 1 358 ? -18.232 -0.488 25.978 1.00 81.69 358 ASP A O 1
ATOM 2723 N N . ALA A 1 359 ? -19.319 1.054 27.198 1.00 88.31 359 ALA A N 1
ATOM 2724 C CA . ALA A 1 359 ? -18.237 1.244 28.139 1.00 88.31 359 ALA A CA 1
ATOM 2725 C C . ALA A 1 359 ? -18.755 1.422 29.564 1.00 88.31 359 ALA A C 1
ATOM 2727 O O . ALA A 1 359 ? -19.810 2.010 29.792 1.00 88.31 359 ALA A O 1
ATOM 2728 N N . VAL A 1 360 ? -17.996 0.919 30.533 1.00 88.94 360 VAL A N 1
ATOM 2729 C CA . VAL A 1 360 ? -18.282 1.079 31.958 1.00 88.94 360 VAL A CA 1
ATOM 2730 C C . VAL A 1 360 ? -17.041 1.630 32.645 1.00 88.94 360 VAL A C 1
ATOM 2732 O O . VAL A 1 360 ? -16.009 0.961 32.704 1.00 88.94 360 VAL A O 1
ATOM 2735 N N . SER A 1 361 ? -17.151 2.839 33.190 1.00 90.50 361 SER A N 1
ATOM 2736 C CA . SER A 1 361 ? -16.127 3.414 34.064 1.00 90.50 361 SER A CA 1
ATOM 2737 C C . SER A 1 361 ? -16.340 2.950 35.506 1.00 90.50 361 SER A C 1
ATOM 2739 O O . SER A 1 361 ? -17.466 2.940 36.007 1.00 90.50 361 SER A O 1
ATOM 2741 N N . VAL A 1 362 ? -15.268 2.536 36.182 1.00 91.25 362 VAL A N 1
ATOM 2742 C CA . VAL A 1 362 ? -15.309 2.062 37.572 1.00 91.25 362 VAL A CA 1
ATOM 2743 C C . VAL A 1 362 ? -14.229 2.720 38.424 1.00 91.25 362 VAL A C 1
ATOM 2745 O O . VAL A 1 362 ? -13.112 2.962 37.981 1.00 91.25 362 VAL A O 1
ATOM 2748 N N . THR A 1 363 ? -14.540 2.952 39.698 1.00 92.12 363 THR A N 1
ATOM 2749 C CA . THR A 1 363 ? -13.684 3.719 40.623 1.00 92.12 363 THR A CA 1
ATOM 2750 C C . THR A 1 363 ? -12.645 2.880 41.367 1.00 92.12 363 THR A C 1
ATOM 2752 O O . THR A 1 363 ? -11.768 3.423 42.031 1.00 92.12 363 THR A O 1
ATOM 2755 N N . SER A 1 364 ? -12.727 1.547 41.308 1.00 91.62 364 SER A N 1
ATOM 2756 C CA . SER A 1 364 ? -11.807 0.659 42.029 1.00 91.62 364 SER A CA 1
ATOM 2757 C C . SER A 1 364 ? -11.704 -0.727 41.394 1.00 91.62 364 SER A C 1
ATOM 2759 O O . SER A 1 364 ? -12.600 -1.175 40.677 1.00 91.62 364 SER A O 1
ATOM 2761 N N . ALA A 1 365 ? -10.647 -1.471 41.736 1.00 87.56 365 ALA A N 1
ATOM 2762 C CA . ALA A 1 365 ? -10.483 -2.862 41.306 1.00 87.56 365 ALA A CA 1
ATOM 2763 C C . ALA A 1 365 ? -11.616 -3.785 41.805 1.00 87.56 365 ALA A C 1
ATOM 2765 O O . ALA A 1 365 ? -11.985 -4.746 41.125 1.00 87.56 365 ALA A O 1
ATOM 2766 N N . ARG A 1 366 ? -12.196 -3.494 42.981 1.00 90.00 366 ARG A N 1
ATOM 2767 C CA . ARG A 1 366 ? -13.357 -4.227 43.514 1.00 90.00 366 ARG A CA 1
ATOM 2768 C C . ARG A 1 366 ? -14.610 -3.955 42.683 1.00 90.00 366 ARG A C 1
ATOM 2770 O O . ARG A 1 366 ? -15.305 -4.903 42.313 1.00 90.00 366 ARG A O 1
ATOM 2777 N N . ALA A 1 367 ? -14.872 -2.687 42.365 1.00 92.06 367 ALA A N 1
ATOM 2778 C CA . ALA A 1 367 ? -15.984 -2.297 41.502 1.00 92.06 367 ALA A CA 1
ATOM 2779 C C . ALA A 1 367 ? -15.841 -2.919 40.105 1.00 92.06 367 ALA A C 1
ATOM 2781 O O . ALA A 1 367 ? -16.799 -3.495 39.598 1.00 92.06 367 ALA A O 1
ATOM 2782 N N . ARG A 1 368 ? -14.624 -2.928 39.545 1.00 90.75 368 ARG A N 1
ATOM 2783 C CA . ARG A 1 368 ? -14.307 -3.575 38.263 1.00 90.75 368 ARG A CA 1
ATOM 2784 C C . ARG A 1 368 ? -14.663 -5.055 38.238 1.00 90.75 368 ARG A C 1
ATOM 2786 O O . ARG A 1 368 ? -15.393 -5.505 37.362 1.00 90.75 368 ARG A O 1
ATOM 2793 N N . ARG A 1 369 ? -14.202 -5.809 39.242 1.00 88.38 369 ARG A N 1
ATOM 2794 C CA . ARG A 1 369 ? -14.515 -7.240 39.373 1.00 88.38 369 ARG A CA 1
ATOM 2795 C C . ARG A 1 369 ? -16.023 -7.476 39.475 1.00 88.38 369 ARG A C 1
ATOM 2797 O O . ARG A 1 369 ? -16.541 -8.382 38.833 1.00 88.38 369 ARG A O 1
ATOM 2804 N N . THR A 1 370 ? -16.712 -6.653 40.263 1.00 92.12 370 THR A N 1
ATOM 2805 C CA . THR A 1 370 ? -18.168 -6.745 40.456 1.00 92.12 370 THR A CA 1
ATOM 2806 C C . THR A 1 370 ? -18.915 -6.478 39.148 1.00 92.12 370 THR A C 1
ATOM 2808 O O . THR A 1 370 ? -19.793 -7.253 38.779 1.00 92.12 370 THR A O 1
ATOM 2811 N N . ALA A 1 371 ? -18.519 -5.438 38.407 1.00 92.31 371 ALA A N 1
ATOM 2812 C CA . ALA A 1 371 ? -19.080 -5.119 37.099 1.00 92.31 371 ALA A CA 1
ATOM 2813 C C . ALA A 1 371 ? -18.849 -6.251 36.087 1.00 92.31 371 ALA A C 1
ATOM 2815 O O . ALA A 1 371 ? -19.792 -6.664 35.419 1.00 92.31 371 ALA A O 1
ATOM 2816 N N . GLY A 1 372 ? -17.633 -6.805 36.025 1.00 92.69 372 GLY A N 1
ATOM 2817 C CA . GLY A 1 372 ? -17.318 -7.923 35.135 1.00 92.69 372 GLY A CA 1
ATOM 2818 C C . GLY A 1 372 ? -18.141 -9.180 35.431 1.00 92.69 372 GLY A C 1
ATOM 2819 O O . GLY A 1 372 ? -18.703 -9.767 34.511 1.00 92.69 372 GLY A O 1
ATOM 2820 N N . ILE A 1 373 ? -18.283 -9.564 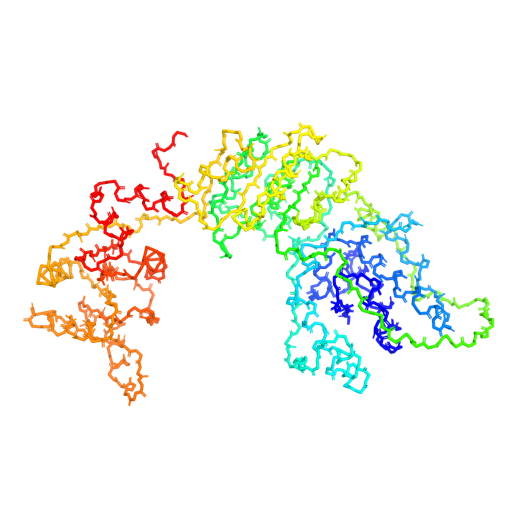36.707 1.00 94.25 373 ILE A N 1
ATOM 2821 C CA . ILE A 1 373 ? -19.122 -10.709 37.110 1.00 94.25 373 ILE A CA 1
ATOM 2822 C C . ILE A 1 373 ? -20.586 -10.474 36.728 1.00 94.25 373 ILE A C 1
ATOM 2824 O O . ILE A 1 373 ? -21.221 -11.373 36.179 1.00 94.25 373 ILE A O 1
ATOM 2828 N N . ARG A 1 374 ? -21.110 -9.269 36.982 1.00 95.31 374 ARG A N 1
ATOM 2829 C CA . ARG A 1 374 ? -22.487 -8.903 36.638 1.00 95.31 374 ARG A CA 1
ATOM 2830 C C . ARG A 1 374 ? -22.736 -8.988 35.130 1.00 95.31 374 ARG A C 1
ATOM 2832 O O . ARG A 1 374 ? -23.651 -9.691 34.718 1.00 95.31 374 ARG A O 1
ATOM 2839 N N . LEU A 1 375 ? -21.891 -8.348 34.318 1.00 94.69 375 LEU A N 1
ATOM 2840 C CA . LEU A 1 375 ? -22.028 -8.316 32.856 1.00 94.69 375 LEU A CA 1
ATOM 2841 C C . LEU A 1 375 ? -21.960 -9.717 32.237 1.00 94.69 375 LEU A C 1
ATOM 2843 O O . LEU A 1 375 ? -22.788 -10.066 31.401 1.00 94.69 375 LEU A O 1
ATOM 2847 N N . VAL A 1 376 ? -21.013 -10.546 32.686 1.00 95.88 376 VAL A N 1
ATOM 2848 C CA . VAL A 1 376 ? -20.929 -11.954 32.266 1.00 95.88 376 VAL A CA 1
ATOM 2849 C C . VAL A 1 376 ? -22.155 -12.740 32.733 1.00 95.88 376 VAL A C 1
ATOM 2851 O O . VAL A 1 376 ? -22.645 -13.613 32.024 1.00 95.88 376 VAL A O 1
ATOM 2854 N N . GLY A 1 377 ? -22.666 -12.442 33.927 1.00 95.56 377 GLY A N 1
ATOM 2855 C CA . GLY A 1 377 ? -23.875 -13.047 34.469 1.00 95.56 377 GLY A CA 1
ATOM 2856 C C . GLY A 1 377 ? -25.119 -12.760 33.625 1.00 95.56 377 GLY A C 1
ATOM 2857 O O . GLY A 1 377 ? -25.900 -13.686 33.410 1.00 95.56 377 GLY A O 1
ATOM 2858 N N . GLU A 1 378 ? -25.266 -11.525 33.147 1.00 94.88 378 GLU A N 1
ATOM 2859 C CA . GLU A 1 378 ? -26.382 -11.031 32.327 1.00 94.88 378 GLU A CA 1
ATOM 2860 C C . GLU A 1 378 ? -26.300 -11.504 30.866 1.00 94.88 378 GLU A C 1
ATOM 2862 O O . GLU A 1 378 ? -27.323 -11.824 30.262 1.00 94.88 378 GLU A O 1
ATOM 2867 N N . HIS A 1 379 ? -25.092 -11.594 30.302 1.00 93.75 379 HIS A N 1
ATOM 2868 C CA . HIS A 1 379 ? -24.883 -11.875 28.880 1.00 93.75 379 HIS A CA 1
ATOM 2869 C C . HIS A 1 379 ? -23.976 -13.088 28.668 1.00 93.75 379 HIS A C 1
ATOM 2871 O O . HIS A 1 379 ? -22.748 -12.983 28.636 1.00 93.75 379 HIS A O 1
ATOM 2877 N N . ARG A 1 380 ? -24.596 -14.261 28.491 1.00 93.56 380 ARG A N 1
ATOM 2878 C CA . ARG A 1 380 ? -23.895 -15.540 28.322 1.00 93.56 380 ARG A CA 1
ATOM 2879 C C . ARG A 1 380 ? -24.129 -16.153 26.942 1.00 93.56 380 ARG A C 1
ATOM 2881 O O . ARG A 1 380 ? -25.240 -16.088 26.423 1.00 93.56 380 ARG A O 1
ATOM 2888 N N . PRO A 1 381 ? -23.128 -16.859 26.395 1.00 95.69 381 PRO A N 1
ATOM 2889 C CA . PRO A 1 381 ? -21.788 -17.014 26.954 1.00 95.69 381 PRO A CA 1
ATOM 2890 C C . PRO A 1 381 ? -20.883 -15.827 26.614 1.00 95.69 381 PRO A C 1
ATOM 2892 O O . PRO A 1 381 ? -21.035 -15.217 25.556 1.00 95.69 381 PRO A O 1
ATOM 2895 N N . ALA A 1 382 ? -19.923 -15.547 27.493 1.00 96.75 382 ALA A N 1
ATOM 2896 C CA . ALA A 1 382 ? -19.014 -14.416 27.380 1.00 96.75 382 ALA A CA 1
ATOM 2897 C C . ALA A 1 382 ? -17.566 -14.840 27.091 1.00 96.75 382 ALA A C 1
ATOM 2899 O O . ALA A 1 382 ? -17.074 -15.848 27.604 1.00 96.75 382 ALA A O 1
ATOM 2900 N N . VAL A 1 383 ? -16.854 -14.026 26.322 1.00 96.56 383 VAL A N 1
ATOM 2901 C CA . VAL A 1 383 ? -15.390 -14.024 26.270 1.00 96.56 383 VAL A CA 1
ATOM 2902 C C . VAL A 1 383 ? -14.902 -12.809 27.038 1.00 96.56 383 VAL A C 1
ATOM 2904 O O . VAL A 1 383 ? -15.345 -11.696 26.774 1.00 96.56 383 VAL A O 1
ATOM 2907 N N . VAL A 1 384 ? -13.989 -13.016 27.983 1.00 96.44 384 VAL A N 1
ATOM 2908 C CA . VAL A 1 384 ? -13.405 -11.937 28.780 1.00 96.44 384 VAL A CA 1
ATOM 2909 C C . VAL A 1 384 ? -11.911 -11.861 28.512 1.00 96.44 384 VAL A C 1
ATOM 2911 O O . VAL A 1 384 ? -11.188 -12.825 28.764 1.00 96.44 384 VAL A O 1
ATOM 2914 N N . VAL A 1 385 ? -11.443 -10.716 28.028 1.00 95.62 385 VAL A N 1
ATOM 2915 C CA . VAL A 1 385 ? -10.019 -10.460 27.813 1.00 95.62 385 VAL A CA 1
ATOM 2916 C C . VAL A 1 385 ? -9.509 -9.592 28.944 1.00 95.62 385 VAL A C 1
ATOM 2918 O O . VAL A 1 385 ? -9.857 -8.420 29.055 1.00 95.62 385 VAL A O 1
ATOM 2921 N N . ALA A 1 386 ? -8.700 -10.206 29.798 1.00 93.25 386 ALA A N 1
ATOM 2922 C CA . ALA A 1 386 ? -7.981 -9.548 30.868 1.00 93.25 386 ALA A CA 1
ATOM 2923 C C . ALA A 1 386 ? -6.567 -9.187 30.390 1.00 93.25 386 ALA A C 1
ATOM 2925 O O . ALA A 1 386 ? -5.988 -9.871 29.559 1.00 93.25 386 ALA A O 1
ATOM 2926 N N . PRO A 1 387 ? -5.927 -8.166 30.943 1.00 90.69 387 PRO A N 1
ATOM 2927 C CA . PRO A 1 387 ? -4.692 -7.600 30.386 1.00 90.69 387 PRO A CA 1
ATOM 2928 C C . PRO A 1 387 ? -3.422 -8.339 30.844 1.00 90.69 387 PRO A C 1
ATOM 2930 O O . PRO A 1 387 ? -2.322 -8.028 30.406 1.00 90.69 387 PRO A O 1
ATOM 2933 N N . SER A 1 388 ? -3.543 -9.330 31.734 1.00 91.25 388 SER A N 1
ATOM 2934 C CA . SER A 1 388 ? -2.451 -10.253 32.054 1.00 91.25 388 SER A CA 1
ATOM 2935 C C . SER A 1 388 ? -2.981 -11.639 32.390 1.00 91.25 388 SER A C 1
ATOM 2937 O O . SER A 1 388 ? -4.141 -11.805 32.777 1.00 91.25 388 SER A O 1
ATOM 2939 N N . ARG A 1 389 ? -2.110 -12.648 32.291 1.00 91.56 389 ARG A N 1
ATOM 2940 C CA . ARG A 1 389 ? -2.454 -14.036 32.625 1.00 91.56 389 ARG A CA 1
ATOM 2941 C C . ARG A 1 389 ? -2.934 -14.183 34.066 1.00 91.56 389 ARG A C 1
ATOM 2943 O O . ARG A 1 389 ? -3.958 -14.806 34.317 1.00 91.56 389 ARG A O 1
ATOM 2950 N N . GLU A 1 390 ? -2.227 -13.567 35.002 1.00 91.56 390 GLU A N 1
ATOM 2951 C CA . GLU A 1 390 ? -2.574 -13.603 36.421 1.00 91.56 390 GLU A CA 1
ATOM 2952 C C . GLU A 1 390 ? -3.935 -12.927 36.688 1.00 91.56 390 GLU A C 1
ATOM 2954 O O . GLU A 1 390 ? -4.738 -13.399 37.495 1.00 91.56 390 GLU A O 1
ATOM 2959 N N . ARG A 1 391 ? -4.247 -11.831 35.975 1.00 90.75 391 ARG A N 1
ATOM 2960 C CA . ARG A 1 391 ? -5.578 -11.205 36.028 1.00 90.75 391 ARG A CA 1
ATOM 2961 C C . ARG A 1 391 ? -6.659 -12.114 35.438 1.00 90.75 391 ARG A C 1
ATOM 2963 O O . ARG A 1 391 ? -7.699 -12.264 36.075 1.00 90.75 391 ARG A O 1
ATOM 2970 N N . ALA A 1 392 ? -6.395 -12.771 34.309 1.00 92.94 392 ALA A N 1
ATOM 2971 C CA . ALA A 1 392 ? -7.318 -13.724 33.693 1.00 92.94 392 ALA A CA 1
ATOM 2972 C C . ALA A 1 392 ? -7.638 -14.907 34.627 1.00 92.94 392 ALA A C 1
ATOM 2974 O O . ALA A 1 392 ? -8.802 -15.243 34.836 1.00 92.94 392 ALA A O 1
ATOM 2975 N N . GLU A 1 393 ? -6.617 -15.501 35.253 1.00 92.81 393 GLU A N 1
ATOM 2976 C CA . GLU A 1 393 ? -6.776 -16.608 36.204 1.00 92.81 393 GLU A CA 1
ATOM 2977 C C . GLU A 1 393 ? -7.591 -16.182 37.439 1.00 92.81 393 GLU A C 1
ATOM 2979 O O . GLU A 1 393 ? -8.554 -16.859 37.811 1.00 92.81 393 GLU A O 1
ATOM 2984 N N . ARG A 1 394 ? -7.287 -15.017 38.029 1.00 92.94 394 ARG A N 1
ATOM 2985 C CA . ARG A 1 394 ? -8.061 -14.464 39.156 1.00 92.94 394 ARG A CA 1
ATOM 2986 C C . ARG A 1 394 ? -9.509 -14.145 38.802 1.00 92.94 394 ARG A C 1
ATOM 2988 O O . ARG A 1 394 ? -10.383 -14.287 39.660 1.00 92.94 394 ARG A O 1
ATOM 2995 N N . LEU A 1 395 ? -9.762 -13.654 37.592 1.00 93.38 395 LEU A N 1
ATOM 2996 C CA . LEU A 1 395 ? -11.106 -13.304 37.145 1.00 93.38 395 LEU A CA 1
ATOM 2997 C C . LEU A 1 395 ? -11.936 -14.561 36.868 1.00 93.38 395 LEU A C 1
ATOM 2999 O O . LEU A 1 395 ? -13.072 -14.635 37.326 1.00 93.38 395 LEU A O 1
ATOM 3003 N N . ALA A 1 396 ? -11.350 -15.582 36.234 1.00 95.12 396 ALA A N 1
ATOM 3004 C CA . ALA A 1 396 ? -11.990 -16.887 36.062 1.00 95.12 396 ALA A CA 1
ATOM 3005 C C . ALA A 1 396 ? -12.361 -17.527 37.410 1.00 95.12 396 ALA A C 1
ATOM 3007 O O . ALA A 1 396 ? -13.486 -17.994 37.575 1.00 95.12 396 ALA A O 1
ATOM 3008 N N . ALA A 1 397 ? -11.457 -17.483 38.396 1.00 94.94 397 ALA A N 1
ATOM 3009 C CA . ALA A 1 397 ? -11.741 -17.959 39.750 1.00 94.94 397 ALA A CA 1
ATOM 3010 C C . ALA A 1 397 ? -12.871 -17.159 40.423 1.00 94.94 397 ALA A C 1
ATOM 3012 O O . ALA A 1 397 ? -13.743 -17.740 41.064 1.00 94.94 397 ALA A O 1
ATOM 3013 N N . GLY A 1 398 ? -12.894 -15.833 40.241 1.00 95.31 398 GLY A N 1
ATOM 3014 C CA . GLY A 1 398 ? -13.963 -14.972 40.757 1.00 95.31 398 GLY A CA 1
ATOM 3015 C C . GLY A 1 398 ? -15.333 -15.268 40.140 1.00 95.31 398 GLY A C 1
ATOM 3016 O O . GLY A 1 398 ? -16.323 -15.319 40.862 1.00 95.31 398 GLY A O 1
ATOM 3017 N N . LEU A 1 399 ? -15.388 -15.511 38.828 1.00 96.69 399 LEU A N 1
ATOM 3018 C CA . LEU A 1 399 ? -16.610 -15.925 38.132 1.00 96.69 399 LEU A CA 1
ATOM 3019 C C . LEU A 1 399 ? -17.093 -17.296 38.627 1.00 96.69 399 LEU A C 1
ATOM 3021 O O . LEU A 1 399 ? -18.283 -17.476 38.871 1.00 96.69 399 LEU A O 1
ATOM 3025 N N . HIS A 1 400 ? -16.171 -18.240 38.834 1.00 95.69 400 HIS A N 1
ATOM 3026 C CA . HIS A 1 400 ? -16.499 -19.557 39.376 1.00 95.69 400 HIS A CA 1
ATOM 3027 C C . HIS A 1 400 ? -17.059 -19.483 40.802 1.00 95.69 400 HIS A C 1
ATOM 3029 O O . HIS A 1 400 ? -18.083 -20.096 41.090 1.00 95.69 400 HIS A O 1
ATOM 3035 N N . ALA A 1 401 ? -16.448 -18.673 41.674 1.00 96.19 401 ALA A N 1
ATOM 3036 C CA . ALA A 1 401 ? -16.943 -18.433 43.030 1.00 96.19 401 ALA A CA 1
ATOM 3037 C C . ALA A 1 401 ? -18.338 -17.777 43.053 1.00 96.19 401 ALA A C 1
ATOM 3039 O O . ALA A 1 401 ? -19.090 -17.969 44.002 1.00 96.19 401 ALA A O 1
ATOM 3040 N N . ALA A 1 402 ? -18.699 -17.040 41.999 1.00 95.50 402 ALA A N 1
ATOM 3041 C CA . ALA A 1 402 ? -20.035 -16.479 41.796 1.00 95.50 402 ALA A CA 1
ATOM 3042 C C . ALA A 1 402 ? -21.036 -17.469 41.154 1.00 95.50 402 ALA A C 1
ATOM 3044 O O . ALA A 1 402 ? -22.135 -17.068 40.778 1.00 95.50 402 ALA A O 1
ATOM 3045 N N . GLY A 1 403 ? -20.671 -18.748 41.004 1.00 96.56 403 GLY A N 1
ATOM 3046 C CA . GLY A 1 403 ? -21.543 -19.806 40.482 1.00 96.56 403 GLY A CA 1
ATOM 3047 C C . GLY A 1 403 ? -21.567 -19.944 38.955 1.00 96.56 403 GLY A C 1
ATOM 3048 O O . GLY A 1 403 ? -22.404 -20.672 38.425 1.00 96.56 403 GLY A O 1
ATOM 3049 N N . LEU A 1 404 ? -20.669 -19.271 38.226 1.00 97.12 404 LEU A N 1
ATOM 3050 C CA . LEU A 1 404 ? -20.592 -19.350 36.763 1.00 97.12 404 LEU A CA 1
ATOM 3051 C C . LEU A 1 404 ? -19.635 -20.456 36.308 1.00 97.12 404 LEU A C 1
ATOM 3053 O O . LEU A 1 404 ? -18.566 -20.674 36.885 1.00 97.12 404 LEU A O 1
ATOM 3057 N N . ARG A 1 405 ? -19.961 -21.121 35.197 1.00 97.56 405 ARG A N 1
ATOM 3058 C CA . ARG A 1 405 ? -19.058 -22.083 34.548 1.00 97.56 405 ARG A CA 1
ATOM 3059 C C . ARG A 1 405 ? -17.990 -21.325 33.762 1.00 97.56 405 ARG A C 1
ATOM 3061 O O . ARG A 1 405 ? -18.117 -21.129 32.555 1.00 97.56 405 ARG A O 1
ATOM 3068 N N . ALA A 1 406 ? -16.954 -20.865 34.455 1.00 96.88 406 ALA A N 1
ATOM 3069 C CA . ALA A 1 406 ? -15.858 -20.102 33.870 1.00 96.88 406 ALA A CA 1
ATOM 3070 C C . ALA A 1 406 ? -14.555 -20.907 33.825 1.00 96.88 406 ALA A C 1
ATOM 3072 O O . ALA A 1 406 ? -14.243 -21.656 34.749 1.00 96.88 406 ALA A O 1
ATOM 3073 N N . ALA A 1 407 ? -13.767 -20.718 32.768 1.00 94.94 407 ALA A N 1
ATOM 3074 C CA . ALA A 1 407 ? -12.414 -21.259 32.680 1.00 94.94 407 ALA A CA 1
ATOM 3075 C C . ALA A 1 407 ? -11.442 -20.209 32.137 1.00 94.94 407 ALA A C 1
ATOM 3077 O O . ALA A 1 407 ? -11.802 -19.406 31.276 1.00 94.94 407 ALA A O 1
ATOM 3078 N N . CYS A 1 408 ? -10.201 -20.243 32.625 1.00 93.88 408 CYS A N 1
ATOM 3079 C CA . CYS A 1 408 ? -9.115 -19.453 32.059 1.00 93.88 408 CYS A CA 1
ATOM 3080 C C . CYS A 1 408 ? -8.438 -20.239 30.931 1.00 93.88 408 CYS A C 1
ATOM 3082 O O . CYS A 1 408 ? -8.017 -21.384 31.123 1.00 93.88 408 CYS A O 1
ATOM 3084 N N . TRP A 1 409 ? -8.316 -19.614 29.766 1.00 93.06 409 TRP A N 1
ATOM 3085 C CA . TRP A 1 409 ? -7.466 -20.057 28.677 1.00 93.06 409 TRP A CA 1
ATOM 3086 C C . TRP A 1 409 ? -6.270 -19.117 28.560 1.00 93.06 409 TRP A C 1
ATOM 3088 O O . TRP A 1 409 ? -6.427 -17.910 28.418 1.00 93.06 409 TRP A O 1
ATOM 3098 N N . ALA A 1 410 ? -5.065 -19.675 28.601 1.00 85.75 410 ALA A N 1
ATOM 3099 C CA . ALA A 1 410 ? -3.833 -18.942 28.356 1.00 85.75 410 ALA A CA 1
ATOM 3100 C C . ALA A 1 410 ? -2.862 -19.840 27.575 1.00 85.75 410 ALA A C 1
ATOM 3102 O O . ALA A 1 410 ? -2.834 -21.053 27.823 1.00 85.75 410 ALA A O 1
ATOM 3103 N N . PRO A 1 411 ? -2.061 -19.282 26.650 1.00 73.00 411 PRO A N 1
ATOM 3104 C CA . PRO A 1 411 ? -1.048 -20.047 25.935 1.00 73.00 411 PRO A CA 1
ATOM 3105 C C . PRO A 1 411 ? -0.041 -20.654 26.934 1.00 73.00 411 PRO A C 1
ATOM 3107 O O . PRO A 1 411 ? 0.370 -19.984 27.890 1.00 73.00 411 PRO A O 1
ATOM 3110 N N . PRO A 1 412 ? 0.323 -21.942 26.795 1.00 66.38 412 PRO A N 1
ATOM 3111 C CA . PRO A 1 412 ? 1.165 -22.616 27.773 1.00 66.38 412 PRO A CA 1
ATOM 3112 C C . PRO A 1 412 ? 2.639 -22.219 27.606 1.00 66.38 412 PRO A C 1
ATOM 3114 O O . PRO A 1 412 ? 3.116 -22.159 26.479 1.00 66.38 412 PRO A O 1
ATOM 3117 N N . PRO A 1 413 ? 3.400 -22.098 28.708 1.00 58.47 413 PRO A N 1
ATOM 3118 C CA . PRO A 1 413 ? 4.833 -22.365 28.664 1.00 58.47 413 PRO A CA 1
ATOM 3119 C C . PRO A 1 413 ? 5.145 -23.841 28.984 1.00 58.47 413 PRO A C 1
ATOM 3121 O O . PRO A 1 413 ? 6.158 -24.344 28.524 1.00 58.47 413 PRO A O 1
ATOM 3124 N N . MET A 1 414 ? 4.288 -24.568 29.737 1.00 49.06 414 MET A N 1
ATOM 3125 C CA . MET A 1 414 ? 4.606 -25.941 30.206 1.00 49.06 414 MET A CA 1
ATOM 3126 C C . MET A 1 414 ? 3.425 -26.928 30.409 1.00 49.06 414 MET A C 1
ATOM 3128 O O . MET A 1 414 ? 3.671 -28.082 30.747 1.00 49.06 414 MET A O 1
ATOM 3132 N N . ARG A 1 415 ? 2.139 -26.558 30.235 1.00 61.25 415 ARG A N 1
ATOM 3133 C CA . ARG A 1 415 ? 1.001 -27.510 30.409 1.00 61.25 415 ARG A CA 1
ATOM 3134 C C . ARG A 1 415 ? -0.118 -27.335 29.364 1.00 61.25 415 ARG A C 1
ATOM 3136 O O . ARG A 1 415 ? -1.094 -26.634 29.636 1.00 61.25 415 ARG A O 1
ATOM 3143 N N . PRO A 1 416 ? -0.020 -27.997 28.196 1.00 71.12 416 PRO A N 1
ATOM 3144 C CA . PRO A 1 416 ? -0.986 -27.886 27.093 1.00 71.12 416 PRO A CA 1
ATOM 3145 C C . PRO A 1 416 ? -2.413 -28.344 27.442 1.00 71.12 416 PRO A C 1
ATOM 3147 O O . PRO A 1 416 ? -3.391 -27.841 26.892 1.00 71.12 416 PRO A O 1
ATOM 3150 N N . THR A 1 417 ? -2.552 -29.277 28.387 1.00 78.62 417 THR A N 1
ATOM 3151 C CA . THR A 1 417 ? -3.799 -30.007 28.662 1.00 78.62 417 THR A CA 1
ATOM 3152 C C . THR A 1 417 ? -4.921 -29.136 29.229 1.00 78.62 417 THR A C 1
ATOM 3154 O O . THR A 1 417 ? -6.071 -29.294 28.831 1.00 78.62 417 THR A O 1
ATOM 3157 N N . ARG A 1 418 ? -4.619 -28.184 30.127 1.00 81.62 418 ARG A N 1
ATOM 3158 C CA . ARG A 1 418 ? -5.649 -27.305 30.725 1.00 81.62 418 ARG A CA 1
ATOM 3159 C C . ARG A 1 418 ? -6.198 -26.289 29.724 1.00 81.62 418 ARG A C 1
ATOM 3161 O O . ARG A 1 418 ? -7.409 -26.104 29.654 1.00 81.62 418 ARG A O 1
ATOM 3168 N N . ALA A 1 419 ? -5.323 -25.677 28.927 1.00 85.44 419 ALA A N 1
ATOM 3169 C CA . ALA A 1 419 ? -5.731 -24.752 27.872 1.00 85.44 419 ALA A CA 1
ATOM 3170 C C . ALA A 1 419 ? -6.563 -25.477 26.799 1.00 85.44 419 ALA A C 1
ATOM 3172 O O . ALA A 1 419 ? -7.624 -24.993 26.404 1.00 85.44 419 ALA A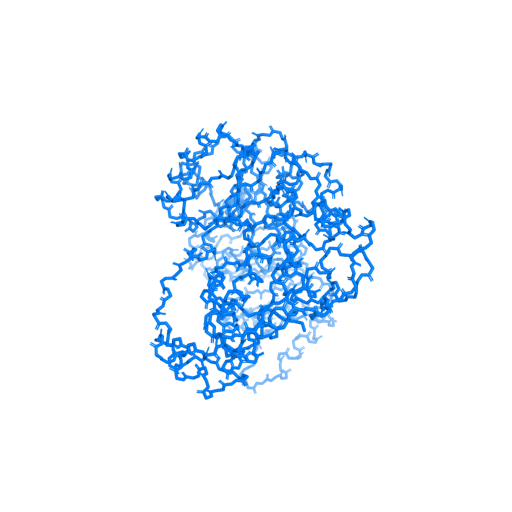 O 1
ATOM 3173 N N . ALA A 1 420 ? -6.140 -26.678 26.388 1.00 88.38 420 ALA A N 1
ATOM 3174 C CA . ALA A 1 420 ? -6.909 -27.511 25.467 1.00 88.38 420 ALA A CA 1
ATOM 3175 C C . ALA A 1 420 ? -8.296 -27.866 26.032 1.00 88.38 420 ALA A C 1
ATOM 3177 O O . ALA A 1 420 ? -9.292 -27.738 25.321 1.00 88.38 420 ALA A O 1
ATOM 3178 N N . ALA A 1 421 ? -8.382 -28.235 27.315 1.00 90.50 421 ALA A N 1
ATOM 3179 C CA . ALA A 1 421 ? -9.647 -28.549 27.975 1.00 90.50 421 ALA A CA 1
ATOM 3180 C C . ALA A 1 421 ? -10.593 -27.338 28.060 1.00 90.50 421 ALA A C 1
ATOM 3182 O O . ALA A 1 421 ? -11.775 -27.474 27.749 1.00 90.50 421 ALA A O 1
ATOM 3183 N N . ALA A 1 422 ? -10.086 -26.152 28.419 1.00 92.38 422 ALA A N 1
ATOM 3184 C CA . ALA A 1 422 ? -10.884 -24.924 28.465 1.00 92.38 422 ALA A CA 1
ATOM 3185 C C . ALA A 1 422 ? -11.460 -24.572 27.084 1.00 92.38 422 ALA A C 1
ATOM 3187 O O . ALA A 1 422 ? -12.655 -24.306 26.952 1.00 92.38 422 ALA A O 1
ATOM 3188 N N . LEU A 1 423 ? -10.634 -24.650 26.035 1.00 92.56 423 LEU A N 1
ATOM 3189 C CA . LEU A 1 423 ? -11.069 -24.367 24.668 1.00 92.56 423 LEU A CA 1
ATOM 3190 C C . LEU A 1 423 ? -12.045 -25.429 24.136 1.00 92.56 423 LEU A C 1
ATOM 3192 O O . LEU A 1 423 ? -13.009 -25.094 23.448 1.00 92.56 423 LEU A O 1
ATOM 3196 N N . ALA A 1 424 ? -11.837 -26.704 24.472 1.00 93.00 424 ALA A N 1
ATOM 3197 C CA . ALA A 1 424 ? -12.768 -27.776 24.134 1.00 93.00 424 ALA A CA 1
ATOM 3198 C C . ALA A 1 424 ? -14.126 -27.585 24.830 1.00 93.00 424 ALA A C 1
ATOM 3200 O O . ALA A 1 424 ? -15.166 -27.707 24.185 1.00 93.00 424 ALA A O 1
ATOM 3201 N N . ALA A 1 425 ? -14.131 -27.223 26.117 1.00 94.62 425 ALA A N 1
ATOM 3202 C CA . ALA A 1 425 ? -15.350 -26.932 26.868 1.00 94.62 425 ALA A CA 1
ATOM 3203 C C . ALA A 1 425 ? -16.097 -25.708 26.311 1.00 94.62 425 ALA A C 1
ATOM 3205 O O . ALA A 1 425 ? -17.323 -25.749 26.190 1.00 94.62 425 ALA A O 1
ATOM 3206 N N . TRP A 1 426 ? -15.368 -24.659 25.910 1.00 95.06 426 TRP A N 1
ATOM 3207 C CA . TRP A 1 426 ? -15.927 -23.495 25.217 1.00 95.06 426 TRP A CA 1
ATOM 3208 C C . TRP A 1 426 ? -16.625 -23.887 23.910 1.00 95.06 426 TRP A C 1
ATOM 3210 O O . TRP A 1 426 ? -17.811 -23.610 23.726 1.00 95.06 426 TRP A O 1
ATOM 3220 N N . ARG A 1 427 ? -15.918 -24.598 23.022 1.00 93.88 427 ARG A N 1
ATOM 3221 C CA . ARG A 1 427 ? -16.455 -25.045 21.724 1.00 93.88 427 ARG A CA 1
ATOM 3222 C C . ARG A 1 427 ? -17.647 -25.988 21.880 1.00 93.88 427 ARG A C 1
ATOM 3224 O O . ARG A 1 427 ? -18.568 -25.942 21.072 1.00 93.88 427 ARG A O 1
ATOM 3231 N N . ALA A 1 428 ? -17.654 -26.793 22.941 1.00 94.12 428 ALA A N 1
ATOM 3232 C CA . ALA A 1 428 ? -18.770 -27.656 23.317 1.00 94.12 428 ALA A CA 1
ATOM 3233 C C . ALA A 1 428 ? -19.913 -26.919 24.047 1.00 94.12 428 ALA A C 1
ATOM 3235 O O . ALA A 1 428 ? -20.857 -27.571 24.488 1.00 94.12 428 ALA A O 1
ATOM 3236 N N . ARG A 1 429 ? -19.837 -25.586 24.204 1.00 92.69 429 ARG A N 1
ATOM 3237 C CA . ARG A 1 429 ? -20.846 -24.735 24.867 1.00 92.69 429 ARG A CA 1
ATOM 3238 C C . ARG A 1 429 ? -21.136 -25.134 26.320 1.00 92.69 429 ARG A C 1
ATOM 3240 O O . ARG A 1 429 ? -22.250 -24.979 26.813 1.00 92.69 429 ARG A O 1
ATOM 3247 N N . ARG A 1 430 ? -20.115 -25.634 27.023 1.00 95.62 430 ARG A N 1
ATOM 3248 C CA . ARG A 1 430 ? -20.191 -26.033 28.442 1.00 95.62 430 ARG A CA 1
ATOM 3249 C C . ARG A 1 430 ? -19.757 -24.933 29.412 1.00 95.62 430 ARG A C 1
ATOM 3251 O O . ARG A 1 430 ? -19.862 -25.130 30.619 1.00 95.62 430 ARG A O 1
ATOM 3258 N N . LEU A 1 431 ? -19.263 -23.809 28.895 1.00 96.50 431 LEU A N 1
ATOM 3259 C CA . LEU A 1 431 ? -18.839 -22.653 29.679 1.00 96.50 431 LEU A CA 1
ATOM 3260 C C . LEU A 1 431 ? -19.815 -21.492 29.500 1.00 96.50 431 LEU A C 1
ATOM 3262 O O . LEU A 1 431 ? -20.281 -21.227 28.393 1.00 96.50 431 LEU A O 1
ATOM 3266 N N . ASP A 1 432 ? -20.057 -20.783 30.596 1.00 97.50 432 ASP A N 1
ATOM 3267 C CA . ASP A 1 432 ? -20.697 -19.471 30.613 1.00 97.50 432 ASP A CA 1
ATOM 3268 C C . ASP A 1 432 ? -19.687 -18.372 30.267 1.00 97.50 432 ASP A C 1
ATOM 3270 O O . ASP A 1 432 ? -20.063 -17.362 29.679 1.00 97.50 432 ASP A O 1
ATOM 3274 N N . ALA A 1 433 ? -18.406 -18.575 30.603 1.00 97.75 433 ALA A N 1
ATOM 3275 C CA . ALA A 1 433 ? -17.345 -17.617 30.325 1.00 97.75 433 ALA A CA 1
ATOM 3276 C C . ALA A 1 433 ? -16.000 -18.274 29.993 1.00 97.75 433 ALA A C 1
ATOM 3278 O O . ALA A 1 433 ? -15.526 -19.158 30.712 1.00 97.75 433 ALA A O 1
ATOM 3279 N N . LEU A 1 434 ? -15.351 -17.787 28.939 1.00 96.94 434 LEU A N 1
ATOM 3280 C CA . LEU A 1 434 ? -13.946 -18.061 28.653 1.00 96.94 434 LEU A CA 1
ATOM 3281 C C . LEU A 1 434 ? -13.126 -16.804 28.941 1.00 96.94 434 LEU A C 1
ATOM 3283 O O . LEU A 1 434 ? -13.311 -15.784 28.284 1.00 96.94 434 LEU A O 1
ATOM 3287 N N . VAL A 1 435 ? -12.222 -16.874 29.916 1.00 96.50 435 VAL A N 1
ATOM 3288 C CA . VAL A 1 435 ? -11.351 -15.751 30.292 1.00 96.50 435 VAL A CA 1
ATOM 3289 C C . VAL A 1 435 ? -9.960 -15.970 29.711 1.00 96.50 435 VAL A C 1
ATOM 3291 O O . VAL A 1 435 ? -9.447 -17.082 29.790 1.00 96.50 435 VAL A O 1
ATOM 3294 N N . MET A 1 436 ? -9.329 -14.944 29.149 1.00 94.94 436 MET A N 1
ATOM 3295 C CA . MET A 1 436 ? -7.997 -15.051 28.543 1.00 94.94 436 MET A CA 1
ATOM 3296 C C . MET A 1 436 ? -7.155 -13.786 28.723 1.00 94.94 436 MET A C 1
ATOM 3298 O O . MET A 1 436 ? -7.721 -12.715 28.937 1.00 94.94 436 MET A O 1
ATOM 3302 N N . PRO A 1 437 ? -5.813 -13.885 28.668 1.00 93.56 437 PRO A N 1
ATOM 3303 C CA . PRO A 1 437 ? -4.950 -12.715 28.642 1.00 93.56 437 PRO A CA 1
ATOM 3304 C C . PRO A 1 437 ? -4.999 -11.987 27.286 1.00 93.56 437 PRO A C 1
ATOM 3306 O O . PRO A 1 437 ? -5.195 -12.609 26.242 1.00 93.56 437 PRO A O 1
ATOM 3309 N N . ALA A 1 438 ? -4.748 -10.679 27.302 1.00 89.44 438 ALA A N 1
ATOM 3310 C CA . ALA A 1 438 ? -4.550 -9.854 26.118 1.00 89.44 438 ALA A CA 1
ATOM 3311 C C . ALA A 1 438 ? -3.404 -10.397 25.251 1.00 89.44 438 ALA A C 1
ATOM 3313 O O . ALA A 1 438 ? -2.479 -11.047 25.743 1.00 89.44 438 ALA A O 1
ATOM 3314 N N . GLY A 1 439 ? -3.495 -10.159 23.941 1.00 85.31 439 GLY A N 1
ATOM 3315 C CA . GLY A 1 439 ? -2.546 -10.692 22.960 1.00 85.31 439 GLY A CA 1
ATOM 3316 C C . GLY A 1 439 ? -2.697 -12.192 22.674 1.00 85.31 439 GLY A C 1
ATOM 3317 O O . GLY A 1 439 ? -1.956 -12.729 21.856 1.00 85.31 439 GLY A O 1
ATOM 3318 N N . ALA A 1 440 ? -3.655 -12.882 23.303 1.00 79.12 440 ALA A N 1
ATOM 3319 C CA . ALA A 1 440 ? -3.895 -14.300 23.085 1.00 79.12 440 ALA A CA 1
ATOM 3320 C C . ALA A 1 440 ? -5.358 -14.546 22.686 1.00 79.12 440 ALA A C 1
ATOM 3322 O O . ALA A 1 440 ? -6.246 -14.540 23.532 1.00 79.12 440 ALA A O 1
ATOM 3323 N N . LEU A 1 441 ? -5.607 -14.802 21.397 1.00 86.88 441 LEU A N 1
ATOM 3324 C CA . LEU A 1 441 ? -6.937 -15.141 20.885 1.00 86.88 441 LEU A CA 1
ATOM 3325 C C . LEU A 1 441 ? -6.907 -16.526 20.217 1.00 86.88 441 LEU A C 1
ATOM 3327 O O . LEU A 1 441 ? -6.325 -16.675 19.140 1.00 86.88 441 LEU A O 1
ATOM 3331 N N . PRO A 1 442 ? -7.502 -17.566 20.830 1.00 89.50 442 PRO A N 1
ATOM 3332 C CA . PRO A 1 442 ? -7.594 -18.874 20.201 1.00 89.50 442 PRO A CA 1
ATOM 3333 C C . PRO A 1 442 ? -8.708 -18.892 19.147 1.00 89.50 442 PRO A C 1
ATOM 3335 O O . PRO A 1 442 ? -9.639 -18.092 19.214 1.00 89.50 442 PRO A O 1
ATOM 3338 N N . PRO A 1 443 ? -8.712 -19.869 18.224 1.00 89.69 443 PRO A N 1
ATOM 3339 C CA . PRO A 1 443 ? -9.849 -20.085 17.337 1.00 89.69 443 PRO A CA 1
ATOM 3340 C C . PRO A 1 443 ? -11.092 -20.506 18.145 1.00 89.69 443 PRO A C 1
ATOM 3342 O O . PRO A 1 443 ? -11.239 -21.674 18.523 1.00 89.69 443 PRO A O 1
ATOM 3345 N N . LEU A 1 444 ? -11.986 -19.551 18.416 1.00 89.94 444 LEU A N 1
ATOM 3346 C CA . LEU A 1 444 ? -13.154 -19.705 19.296 1.00 89.94 444 LEU A CA 1
ATOM 3347 C C . LEU A 1 444 ? -14.249 -20.623 18.728 1.00 89.94 444 LEU A C 1
ATOM 3349 O O . LEU A 1 444 ? -15.044 -21.167 19.494 1.00 89.94 444 LEU A O 1
ATOM 3353 N N . GLY A 1 445 ? -14.261 -20.849 17.413 1.00 86.06 445 GLY A N 1
ATOM 3354 C CA . GLY A 1 445 ? -15.287 -21.620 16.702 1.00 86.06 445 GLY A CA 1
ATOM 3355 C C . GLY A 1 445 ? -16.120 -20.745 15.759 1.00 86.06 445 GLY A C 1
ATOM 3356 O O . GLY A 1 445 ? -15.801 -19.582 15.552 1.00 86.06 445 GLY A O 1
ATOM 3357 N N . ARG A 1 446 ? -17.175 -21.316 15.155 1.00 79.94 446 ARG A N 1
ATOM 3358 C CA . ARG A 1 446 ? -17.996 -20.641 14.123 1.00 79.94 446 ARG A CA 1
ATOM 3359 C C . ARG A 1 446 ? -19.057 -19.672 14.661 1.00 79.94 446 ARG A C 1
ATOM 3361 O O . ARG A 1 446 ? -19.593 -18.898 13.882 1.00 79.94 446 ARG A O 1
ATOM 3368 N N . ARG A 1 447 ? -19.417 -19.754 15.945 1.00 82.62 447 ARG A N 1
ATOM 3369 C CA . ARG A 1 447 ? -20.419 -18.877 16.575 1.00 82.62 447 ARG A CA 1
ATOM 3370 C C . ARG A 1 447 ? -19.733 -17.980 17.599 1.00 82.62 447 ARG A C 1
ATOM 3372 O O . ARG A 1 447 ? -19.033 -18.508 18.467 1.00 82.62 447 ARG A O 1
ATOM 3379 N N . GLY A 1 448 ? -19.960 -16.673 17.493 1.00 84.38 448 GLY A N 1
ATOM 3380 C CA . GLY A 1 448 ? -19.469 -15.678 18.443 1.00 84.38 448 GLY A CA 1
ATOM 3381 C C . GLY A 1 448 ? -20.091 -15.821 19.842 1.00 84.38 448 GLY A C 1
ATOM 3382 O O . GLY A 1 448 ? -21.068 -16.564 20.029 1.00 84.38 448 GLY A O 1
ATOM 3383 N N . PRO A 1 449 ? -19.498 -15.179 20.863 1.00 93.00 449 PRO A N 1
ATOM 3384 C CA . PRO A 1 449 ? -20.110 -15.052 22.179 1.00 93.00 449 PRO A CA 1
ATOM 3385 C C . PRO A 1 449 ? -21.247 -14.020 22.166 1.00 93.00 449 PRO A C 1
ATOM 3387 O O . PRO A 1 449 ? -21.265 -13.116 21.335 1.00 93.00 449 PRO A O 1
ATOM 3390 N N . ALA A 1 450 ? -22.147 -14.112 23.145 1.00 93.81 450 ALA A N 1
ATOM 3391 C CA . ALA A 1 450 ? -23.144 -13.065 23.374 1.00 93.81 450 ALA A CA 1
ATOM 3392 C C . ALA A 1 450 ? -22.488 -11.780 23.909 1.00 93.81 450 ALA A C 1
ATOM 3394 O O . ALA A 1 450 ? -22.972 -10.682 23.662 1.00 93.81 450 ALA A O 1
ATOM 3395 N N . LEU A 1 451 ? -21.377 -11.923 24.642 1.00 94.31 451 LEU A N 1
ATOM 3396 C CA . LEU A 1 451 ? -20.606 -10.812 25.188 1.00 94.31 451 LEU A CA 1
ATOM 3397 C C . LEU A 1 451 ? -19.110 -10.993 24.929 1.00 94.31 451 LEU A C 1
ATOM 3399 O O . LEU A 1 451 ? -18.526 -12.019 25.274 1.00 94.31 451 LEU A O 1
ATOM 3403 N N . LEU A 1 452 ? -18.474 -9.954 24.412 1.00 94.75 452 LEU A N 1
ATOM 3404 C CA . LEU A 1 452 ? -17.049 -9.708 24.535 1.00 94.75 452 LEU A CA 1
ATOM 3405 C C . LEU A 1 452 ? -16.830 -8.646 25.616 1.00 94.75 452 LEU A C 1
ATOM 3407 O O . LEU A 1 452 ? -17.324 -7.530 25.500 1.00 94.75 452 LEU A O 1
ATOM 3411 N N . LEU A 1 453 ? -16.076 -8.977 26.658 1.00 94.94 453 LEU A N 1
ATOM 3412 C CA . LEU A 1 453 ? -15.729 -8.055 27.734 1.00 94.94 453 LEU A CA 1
ATOM 3413 C C . LEU A 1 453 ? -14.226 -7.759 27.706 1.00 94.94 453 LEU A C 1
ATOM 3415 O O . LEU A 1 453 ? -13.416 -8.654 27.947 1.00 94.94 453 LEU A O 1
ATOM 3419 N N . GLY A 1 454 ? -13.857 -6.509 27.441 1.00 93.69 454 GLY A N 1
ATOM 3420 C CA . GLY A 1 454 ? -12.489 -6.017 27.596 1.00 93.69 454 GLY A CA 1
ATOM 3421 C C . GLY A 1 454 ? -12.286 -5.472 29.004 1.00 93.69 454 GLY A C 1
ATOM 3422 O O . GLY A 1 454 ? -12.741 -4.371 29.302 1.00 93.69 454 GLY A O 1
ATOM 3423 N N . ASP A 1 455 ? -11.621 -6.229 29.875 1.00 90.62 455 ASP A N 1
ATOM 3424 C CA . ASP A 1 455 ? -11.232 -5.756 31.208 1.00 90.62 455 ASP A CA 1
ATOM 3425 C C . ASP A 1 455 ? -9.969 -4.903 31.063 1.00 90.62 455 ASP A C 1
ATOM 3427 O O . ASP A 1 455 ? -8.873 -5.443 30.980 1.00 90.62 455 ASP A O 1
ATOM 3431 N N . GLU A 1 456 ? -10.116 -3.578 31.006 1.00 88.44 456 GLU A N 1
ATOM 3432 C CA . GLU A 1 456 ? -8.999 -2.624 30.982 1.00 88.44 456 GLU A CA 1
ATOM 3433 C C . GLU A 1 456 ? -7.994 -2.903 29.836 1.00 88.44 456 GLU A C 1
ATOM 3435 O O . GLU A 1 456 ? -6.828 -3.223 30.099 1.00 88.44 456 GLU A O 1
ATOM 3440 N N . PRO A 1 457 ? -8.434 -2.837 28.557 1.00 89.38 457 PRO A N 1
ATOM 3441 C CA . PRO A 1 457 ? -7.553 -3.067 27.414 1.00 89.38 457 PRO A CA 1
ATOM 3442 C C . PRO A 1 457 ? -6.420 -2.035 27.372 1.00 89.38 457 PRO A C 1
ATOM 3444 O O . PRO A 1 457 ? -6.567 -0.910 27.851 1.00 89.38 457 PRO A O 1
ATOM 3447 N N . ALA A 1 458 ? -5.290 -2.427 26.781 1.00 90.38 458 ALA A N 1
ATOM 3448 C CA . ALA A 1 458 ? -4.086 -1.599 26.744 1.00 90.38 458 ALA A CA 1
ATOM 3449 C C . ALA A 1 458 ? -4.203 -0.384 25.808 1.00 90.38 458 ALA A C 1
ATOM 3451 O O . ALA A 1 458 ? -3.482 0.589 26.001 1.00 90.38 458 ALA A O 1
ATOM 3452 N N . SER A 1 459 ? -5.113 -0.427 24.833 1.00 91.06 459 SER A N 1
ATOM 3453 C CA . SER A 1 459 ? -5.433 0.680 23.929 1.00 91.06 459 SER A CA 1
ATOM 3454 C C . SER A 1 459 ? -6.831 0.499 23.325 1.00 91.06 459 SER A C 1
ATOM 3456 O O . SER A 1 459 ? -7.410 -0.596 23.362 1.00 91.06 459 SER A O 1
ATOM 3458 N N . LEU A 1 460 ? -7.379 1.558 22.721 1.00 88.81 460 LEU A N 1
ATOM 3459 C CA . LEU A 1 460 ? -8.594 1.433 21.909 1.00 88.81 460 LEU A CA 1
ATOM 3460 C C . LEU A 1 460 ? -8.340 0.618 20.626 1.00 88.81 460 LEU A C 1
ATOM 3462 O O . LEU A 1 460 ? -9.239 -0.092 20.175 1.00 88.81 460 LEU A O 1
ATOM 3466 N N . ASP A 1 461 ? -7.128 0.645 20.062 1.00 86.62 461 ASP A N 1
ATOM 3467 C CA . ASP A 1 461 ? -6.768 -0.168 18.892 1.00 86.62 461 ASP A CA 1
ATOM 3468 C C . ASP A 1 461 ? -6.832 -1.670 19.179 1.00 86.62 461 ASP A C 1
ATOM 3470 O O . ASP A 1 461 ? -7.421 -2.425 18.398 1.00 86.62 461 ASP A O 1
ATOM 3474 N N . ASP A 1 462 ? -6.292 -2.100 20.322 1.00 87.38 462 ASP A N 1
ATOM 3475 C CA . ASP A 1 462 ? -6.391 -3.488 20.780 1.00 87.38 462 ASP A CA 1
ATOM 3476 C C . ASP A 1 462 ? -7.849 -3.903 20.952 1.00 87.38 462 ASP A C 1
ATOM 3478 O O . ASP A 1 462 ? -8.252 -4.992 20.536 1.00 87.38 462 ASP A O 1
ATOM 3482 N N . TRP A 1 463 ? -8.661 -3.006 21.515 1.00 89.19 463 TRP A N 1
ATOM 3483 C CA . TRP A 1 463 ? -10.088 -3.227 21.686 1.00 89.19 463 TRP A CA 1
ATOM 3484 C C . TRP A 1 463 ? -10.816 -3.386 20.345 1.00 89.19 463 TRP A C 1
ATOM 3486 O O . TRP A 1 463 ? -11.527 -4.371 20.146 1.00 89.19 463 TRP A O 1
ATOM 3496 N N . ARG A 1 464 ? -10.578 -2.490 19.380 1.00 87.31 464 ARG A N 1
ATOM 3497 C CA . ARG A 1 464 ? -11.126 -2.585 18.016 1.00 87.31 464 ARG A CA 1
ATOM 3498 C C . ARG A 1 464 ? -10.743 -3.896 17.332 1.00 87.31 464 ARG A C 1
ATOM 3500 O O . ARG A 1 464 ? -11.596 -4.541 16.718 1.00 87.31 464 ARG A O 1
ATOM 3507 N N . ASN A 1 465 ? -9.472 -4.286 17.415 1.00 85.81 465 ASN A N 1
ATOM 3508 C CA . ASN A 1 465 ? -8.975 -5.520 16.807 1.00 85.81 465 ASN A CA 1
ATOM 3509 C C . ASN A 1 465 ? -9.643 -6.751 17.416 1.00 85.81 465 ASN A C 1
ATOM 3511 O O . ASN A 1 465 ? -10.040 -7.663 16.692 1.00 85.81 465 ASN A O 1
ATOM 3515 N N . LEU A 1 466 ? -9.814 -6.751 18.736 1.00 87.88 466 LEU A N 1
ATOM 3516 C CA . LEU A 1 466 ? -10.483 -7.825 19.448 1.00 87.88 466 LEU A CA 1
ATOM 3517 C C . LEU A 1 466 ? -11.961 -7.939 19.051 1.00 87.88 466 LEU A C 1
ATOM 3519 O O . LEU A 1 466 ? -12.425 -9.037 18.749 1.00 87.88 466 LEU A O 1
ATOM 3523 N N . VAL A 1 467 ? -12.679 -6.817 18.987 1.00 88.50 467 VAL A N 1
ATOM 3524 C CA . VAL A 1 467 ? -14.089 -6.760 18.561 1.00 88.50 467 VAL A CA 1
ATOM 3525 C C . VAL A 1 467 ? -14.250 -7.328 17.152 1.00 88.50 467 VAL A C 1
ATOM 3527 O O . VAL A 1 467 ? -15.078 -8.213 16.931 1.00 88.50 467 VAL A O 1
ATOM 3530 N N . ALA A 1 468 ? -13.398 -6.891 16.220 1.00 83.62 468 ALA A N 1
ATOM 3531 C CA . ALA A 1 468 ? -13.403 -7.375 14.843 1.00 83.62 468 ALA A CA 1
ATOM 3532 C C . ALA A 1 468 ? -13.073 -8.876 14.732 1.00 83.62 468 ALA A C 1
ATOM 3534 O O . ALA A 1 468 ? -13.624 -9.563 13.874 1.00 83.62 468 ALA A O 1
ATOM 3535 N N . ALA A 1 469 ? -12.184 -9.394 15.584 1.00 85.44 469 ALA A N 1
ATOM 3536 C CA . ALA A 1 469 ? -11.746 -10.787 15.534 1.00 85.44 469 ALA A CA 1
ATOM 3537 C C . ALA A 1 469 ? -12.715 -11.768 16.216 1.00 85.44 469 ALA A C 1
ATOM 3539 O O . ALA A 1 469 ? -12.790 -12.932 15.822 1.00 85.44 469 ALA A O 1
ATOM 3540 N N . VAL A 1 470 ? -13.434 -11.328 17.252 1.00 88.44 470 VAL A N 1
ATOM 3541 C CA . VAL A 1 470 ? -14.327 -12.187 18.045 1.00 88.44 470 VAL A CA 1
ATOM 3542 C C . VAL A 1 470 ? -15.727 -12.273 17.438 1.00 88.44 470 VAL A C 1
ATOM 3544 O O . VAL A 1 470 ? -16.329 -13.347 17.490 1.00 88.44 470 VAL A O 1
ATOM 3547 N N . GLY A 1 471 ? -16.240 -11.170 16.878 1.00 84.75 471 GLY A N 1
ATOM 3548 C CA . GLY A 1 471 ? -17.591 -11.109 16.311 1.00 84.75 471 GLY A CA 1
ATOM 3549 C C . GLY A 1 471 ? -18.679 -11.420 17.344 1.00 84.75 471 GLY A C 1
ATOM 3550 O O . GLY A 1 471 ? -19.465 -12.345 17.147 1.00 84.75 471 GLY A O 1
ATOM 3551 N N . ALA A 1 472 ? -18.663 -10.711 18.475 1.00 88.62 472 ALA A N 1
ATOM 3552 C CA . ALA A 1 472 ? -19.655 -10.862 19.539 1.00 88.62 472 ALA A CA 1
ATOM 3553 C C . ALA A 1 472 ? -20.964 -10.122 19.225 1.00 88.62 472 ALA A C 1
ATOM 3555 O O . ALA A 1 472 ? -20.941 -9.117 18.518 1.00 88.62 472 ALA A O 1
ATOM 3556 N N . ASP A 1 473 ? -22.076 -10.576 19.814 1.00 89.56 473 ASP A N 1
ATOM 3557 C CA . ASP A 1 473 ? -23.361 -9.863 19.727 1.00 89.56 473 ASP A CA 1
ATOM 3558 C C . ASP A 1 473 ? -23.301 -8.522 20.479 1.00 89.56 473 ASP A C 1
ATOM 3560 O O . ASP A 1 473 ? -23.880 -7.527 20.042 1.00 89.56 473 ASP A O 1
ATOM 3564 N N . ARG A 1 474 ? -22.590 -8.503 21.619 1.00 90.38 474 ARG A N 1
ATOM 3565 C CA . ARG A 1 474 ? -22.314 -7.308 22.416 1.00 90.38 474 ARG A CA 1
ATOM 3566 C C . ARG A 1 474 ? -20.849 -7.209 22.806 1.00 90.38 474 ARG A C 1
ATOM 356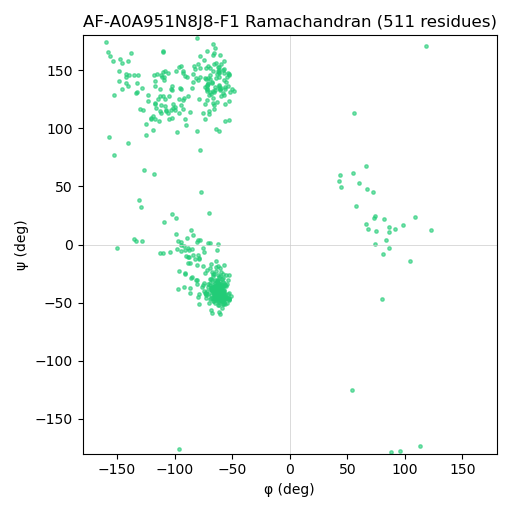8 O O . ARG A 1 474 ? -20.266 -8.198 23.239 1.00 90.38 474 ARG A O 1
ATOM 3575 N N . SER A 1 475 ? -20.270 -6.015 22.744 1.00 91.62 475 SER A N 1
ATOM 3576 C CA . SER A 1 475 ? -18.909 -5.737 23.210 1.00 91.62 475 SER A CA 1
ATOM 3577 C C . SER A 1 475 ? -18.907 -4.623 24.260 1.00 91.62 475 SER A C 1
ATOM 3579 O O . SER A 1 475 ? -19.383 -3.517 24.023 1.00 91.62 475 SER A O 1
ATOM 3581 N N . VAL A 1 476 ? -18.360 -4.901 25.442 1.00 91.88 476 VAL A N 1
ATOM 3582 C CA . VAL A 1 476 ? -18.282 -3.944 26.555 1.00 91.88 476 VAL A CA 1
ATOM 3583 C C . VAL A 1 476 ? -16.832 -3.770 26.978 1.00 91.88 476 VAL A C 1
ATOM 3585 O O . VAL A 1 476 ? -16.139 -4.744 27.274 1.00 91.88 476 VAL A O 1
ATOM 3588 N N . LEU A 1 477 ? -16.386 -2.523 27.062 1.00 92.06 477 LEU A N 1
ATOM 3589 C CA . LEU A 1 477 ? -15.106 -2.165 27.660 1.00 92.06 477 LEU A CA 1
ATOM 3590 C C . LEU A 1 477 ? -15.316 -1.759 29.123 1.00 92.06 477 LEU A C 1
ATOM 3592 O O . LEU A 1 477 ? -16.202 -0.963 29.421 1.00 92.06 477 LEU A O 1
ATOM 3596 N N . VAL A 1 478 ? -14.485 -2.245 30.043 1.00 91.69 478 VAL A N 1
ATOM 3597 C CA . VAL A 1 478 ? -14.474 -1.777 31.438 1.00 91.69 478 VAL A CA 1
ATOM 3598 C C . VAL A 1 478 ? -13.176 -1.027 31.711 1.00 91.69 478 VAL A C 1
ATOM 3600 O O . VAL A 1 478 ? -12.097 -1.602 31.597 1.00 91.69 478 VAL A O 1
ATOM 3603 N N . ALA A 1 479 ? -13.272 0.246 32.095 1.00 92.31 479 ALA A N 1
ATOM 3604 C CA . ALA A 1 479 ? -12.126 1.100 32.400 1.00 92.31 479 ALA A CA 1
ATOM 3605 C C . ALA A 1 479 ? -12.043 1.367 33.907 1.00 92.31 479 ALA A C 1
ATOM 3607 O O . ALA A 1 479 ? -12.969 1.922 34.497 1.00 92.31 479 ALA A O 1
ATOM 3608 N N . GLY A 1 480 ? -10.940 0.951 34.534 1.00 90.00 480 GLY A N 1
ATOM 3609 C CA . GLY A 1 480 ? -10.639 1.266 35.930 1.00 90.00 480 GLY A CA 1
ATOM 3610 C C . GLY A 1 480 ? -9.709 2.476 36.081 1.00 90.00 480 GLY A C 1
ATOM 3611 O O . GLY A 1 480 ? -9.309 3.073 35.085 1.00 90.00 480 GLY A O 1
ATOM 3612 N N . PRO A 1 481 ? -9.290 2.802 37.319 1.00 85.94 481 PRO A N 1
ATOM 3613 C CA . PRO A 1 481 ? -8.394 3.933 37.585 1.00 85.94 481 PRO A CA 1
ATOM 3614 C C . PRO A 1 481 ? -7.009 3.832 36.927 1.00 85.94 481 PRO A C 1
ATOM 3616 O O . PRO A 1 481 ? -6.313 4.834 36.834 1.00 85.94 481 PRO A O 1
ATOM 3619 N N . GLY A 1 482 ? -6.589 2.630 36.515 1.00 84.12 482 GLY A N 1
ATOM 3620 C CA . GLY A 1 482 ? -5.317 2.391 35.828 1.00 84.12 482 GLY A CA 1
ATOM 3621 C C . GLY A 1 482 ? -5.450 2.291 34.308 1.00 84.12 482 GLY A C 1
ATOM 3622 O O . GLY A 1 482 ? -4.491 1.885 33.654 1.00 84.12 482 GLY A O 1
ATOM 3623 N N . ALA A 1 483 ? -6.624 2.598 33.748 1.00 87.31 483 ALA A N 1
ATOM 3624 C CA . ALA A 1 483 ? -6.845 2.541 32.313 1.00 87.31 483 ALA A CA 1
ATOM 3625 C C . ALA A 1 483 ? -6.053 3.646 31.584 1.00 87.31 483 ALA A C 1
ATOM 3627 O O . ALA A 1 483 ? -5.929 4.755 32.112 1.00 87.31 483 ALA A O 1
ATOM 3628 N N . PRO A 1 484 ? -5.565 3.382 30.359 1.00 90.06 484 PRO A N 1
ATOM 3629 C CA . PRO A 1 484 ? -4.975 4.410 29.505 1.00 90.06 484 PRO A CA 1
ATOM 3630 C C . PRO A 1 484 ? -5.915 5.618 29.325 1.00 90.06 484 PRO A C 1
ATOM 3632 O O . PRO A 1 484 ? -7.135 5.419 29.267 1.00 90.06 484 PRO A O 1
ATOM 3635 N N . PRO A 1 485 ? -5.396 6.854 29.185 1.00 89.50 485 PRO A N 1
ATOM 3636 C CA . PRO A 1 485 ? -6.221 8.059 29.062 1.00 89.50 485 PRO A CA 1
ATOM 3637 C C . PRO A 1 485 ? -7.284 7.985 27.958 1.00 89.50 485 PRO A C 1
ATOM 3639 O O . PRO A 1 485 ? -8.429 8.365 28.193 1.00 89.50 485 PRO A O 1
ATOM 3642 N N . GLU A 1 486 ? -6.953 7.438 26.785 1.00 87.94 486 GLU A N 1
ATOM 3643 C CA . GLU A 1 486 ? -7.909 7.241 25.683 1.00 87.94 486 GLU A CA 1
ATOM 3644 C C . GLU A 1 486 ? -9.060 6.282 26.043 1.00 87.94 486 GLU A C 1
ATOM 3646 O O . GLU A 1 486 ? -10.220 6.528 25.712 1.00 87.94 486 GLU A O 1
ATOM 3651 N N . VAL A 1 487 ? -8.757 5.214 26.784 1.00 90.00 487 VAL A N 1
ATOM 3652 C CA . VAL A 1 487 ? -9.712 4.194 27.223 1.00 90.00 487 VAL A CA 1
ATOM 3653 C C . VAL A 1 487 ? -10.616 4.761 28.316 1.00 90.00 487 VAL A C 1
ATOM 3655 O O . VAL A 1 487 ? -11.832 4.571 28.276 1.00 90.00 487 VAL A O 1
ATOM 3658 N N . ALA A 1 488 ? -10.041 5.503 29.265 1.00 88.75 488 ALA A N 1
ATOM 3659 C CA . ALA A 1 488 ? -10.790 6.208 30.299 1.00 88.75 488 ALA A CA 1
ATOM 3660 C C . ALA A 1 488 ? -11.701 7.294 29.699 1.00 88.75 488 ALA A C 1
ATOM 3662 O O . ALA A 1 488 ? -12.873 7.387 30.063 1.00 88.75 488 ALA A O 1
ATOM 3663 N N . GLY A 1 489 ? -11.192 8.072 28.738 1.00 87.69 489 GLY A N 1
ATOM 3664 C CA . GLY A 1 489 ? -11.941 9.117 28.039 1.00 87.69 489 GLY A CA 1
ATOM 3665 C C . GLY A 1 489 ? -13.100 8.573 27.199 1.00 87.69 489 GLY A C 1
ATOM 3666 O O . GLY A 1 489 ? -14.163 9.197 27.148 1.00 87.69 489 GLY A O 1
ATOM 3667 N N . TYR A 1 490 ? -12.929 7.397 26.589 1.00 87.44 490 TYR A N 1
ATOM 3668 C CA . TYR A 1 490 ? -14.014 6.657 25.943 1.00 87.44 490 TYR A CA 1
ATOM 3669 C C . TYR A 1 490 ? -15.044 6.158 26.964 1.00 87.44 490 TYR A C 1
ATOM 3671 O O . TYR A 1 490 ? -16.241 6.367 26.780 1.00 87.44 490 TYR A O 1
ATOM 3679 N N . ALA A 1 491 ? -14.601 5.565 28.076 1.00 86.69 491 ALA A N 1
ATOM 3680 C CA . ALA A 1 491 ? -15.512 5.042 29.093 1.00 86.69 491 ALA A CA 1
ATOM 3681 C C . ALA A 1 491 ? -16.318 6.118 29.830 1.00 86.69 491 ALA A C 1
ATOM 3683 O O . ALA A 1 491 ? -17.426 5.852 30.292 1.00 86.69 491 ALA A O 1
ATOM 3684 N N . ALA A 1 492 ? -15.785 7.335 29.916 1.00 86.88 492 ALA A N 1
ATOM 3685 C CA . ALA A 1 492 ? -16.472 8.491 30.478 1.00 86.88 492 ALA A CA 1
ATOM 3686 C C . ALA A 1 492 ? -17.467 9.153 29.506 1.00 86.88 492 ALA A C 1
ATOM 3688 O O . ALA A 1 492 ? -18.206 10.043 29.915 1.00 86.88 492 ALA A O 1
ATOM 3689 N N . ALA A 1 493 ? -17.486 8.759 28.228 1.00 84.19 493 ALA A N 1
ATOM 3690 C CA . ALA A 1 493 ? -18.267 9.436 27.193 1.00 84.19 493 ALA A CA 1
ATOM 3691 C C . ALA A 1 493 ? -19.766 9.094 27.193 1.00 84.19 493 ALA A C 1
ATOM 3693 O O . ALA A 1 493 ? -20.529 9.777 26.513 1.00 84.19 493 ALA A O 1
ATOM 3694 N N . GLY A 1 494 ? -20.192 8.057 27.923 1.00 82.12 494 GLY A N 1
ATOM 3695 C CA . GLY A 1 494 ? -21.600 7.654 27.998 1.00 82.12 494 GLY A CA 1
ATOM 3696 C C . GLY A 1 494 ? -22.209 7.424 26.612 1.00 82.12 494 GLY A C 1
ATOM 3697 O O . GLY A 1 494 ? -21.647 6.688 25.802 1.00 82.12 494 GLY A O 1
ATOM 3698 N N . ASP A 1 495 ? -23.320 8.100 26.319 1.00 79.25 495 ASP A N 1
ATOM 3699 C CA . ASP A 1 495 ? -24.051 7.970 25.048 1.00 79.25 495 ASP A CA 1
ATOM 3700 C C . ASP A 1 495 ? -23.244 8.437 23.818 1.00 79.25 495 ASP A C 1
ATOM 3702 O O . ASP A 1 495 ? -23.522 8.025 22.689 1.00 79.25 495 ASP A O 1
ATOM 3706 N N . ASP A 1 496 ? -22.197 9.246 24.018 1.00 80.94 496 ASP A N 1
ATOM 3707 C CA . ASP A 1 496 ? -21.310 9.720 22.949 1.00 80.94 496 ASP A CA 1
ATOM 3708 C C . ASP A 1 496 ? -20.132 8.776 22.672 1.00 80.94 496 ASP A C 1
ATOM 3710 O O . ASP A 1 496 ? -19.355 9.012 21.742 1.00 80.94 496 ASP A O 1
ATOM 3714 N N . ALA A 1 497 ? -19.989 7.692 23.441 1.00 81.00 497 ALA A N 1
ATOM 3715 C CA . ALA A 1 497 ? -18.877 6.752 23.333 1.00 81.00 497 ALA A CA 1
ATOM 3716 C C . ALA A 1 497 ? -18.697 6.239 21.896 1.00 81.00 497 ALA A C 1
ATOM 3718 O O . ALA A 1 497 ? -17.597 6.305 21.342 1.00 81.00 497 ALA A O 1
ATOM 3719 N N . ARG A 1 498 ? -19.788 5.821 21.242 1.00 80.94 498 ARG A N 1
ATOM 3720 C CA . ARG A 1 498 ? -19.755 5.340 19.853 1.00 80.94 498 ARG A CA 1
ATOM 3721 C C . ARG A 1 498 ? -19.245 6.402 18.877 1.00 80.94 498 ARG A C 1
ATOM 3723 O O . ARG A 1 498 ? -18.426 6.081 18.021 1.00 80.94 498 ARG A O 1
ATOM 3730 N N . ALA A 1 499 ? -19.715 7.643 19.002 1.00 80.56 499 ALA A N 1
ATOM 3731 C CA . ALA A 1 499 ? -19.294 8.741 18.133 1.00 80.56 499 ALA A CA 1
ATOM 3732 C C . ALA A 1 499 ? -17.808 9.063 18.335 1.00 80.56 499 ALA A C 1
ATOM 3734 O O . ALA A 1 499 ? -17.061 9.112 17.364 1.00 80.56 499 ALA A O 1
ATOM 3735 N N . ARG A 1 500 ? -17.354 9.159 19.593 1.00 82.50 500 ARG A N 1
ATOM 3736 C CA . ARG A 1 500 ? -15.935 9.381 19.911 1.00 82.50 500 ARG A CA 1
ATOM 3737 C C . ARG A 1 500 ? -15.029 8.294 19.363 1.00 82.50 500 ARG A C 1
ATOM 3739 O O . ARG A 1 500 ? -13.903 8.572 18.975 1.00 82.50 500 ARG A O 1
ATOM 3746 N N . LEU A 1 501 ? -15.503 7.057 19.361 1.00 85.00 501 LEU A N 1
ATOM 3747 C CA . LEU A 1 501 ? -14.704 5.918 18.948 1.00 85.00 501 LEU A CA 1
ATOM 3748 C C . LEU A 1 501 ? -14.656 5.793 17.413 1.00 85.00 501 LEU A C 1
ATOM 3750 O O . LEU A 1 501 ? -13.599 5.478 16.873 1.00 85.00 501 LEU A O 1
ATOM 3754 N N . LEU A 1 502 ? -15.735 6.157 16.705 1.00 85.50 502 LEU A N 1
ATOM 3755 C CA . LEU A 1 502 ? -15.686 6.420 15.259 1.00 85.50 502 LEU A CA 1
ATOM 3756 C C . LEU A 1 502 ? -14.692 7.544 14.940 1.00 85.50 502 LEU A C 1
ATOM 3758 O O . LEU A 1 502 ? -13.809 7.356 14.106 1.00 85.50 502 LEU A O 1
ATOM 3762 N N . ASP A 1 503 ? -14.770 8.667 15.659 1.00 86.06 503 ASP A N 1
ATOM 3763 C CA . ASP A 1 503 ? -13.870 9.801 15.455 1.00 86.06 503 ASP A CA 1
ATOM 3764 C C . ASP A 1 503 ? -12.406 9.432 15.677 1.00 86.06 503 ASP A C 1
ATOM 3766 O O . ASP A 1 503 ? -11.569 9.703 14.820 1.00 86.06 503 ASP A O 1
ATOM 3770 N N . HIS A 1 504 ? -12.116 8.742 16.777 1.00 85.81 504 HIS A N 1
ATOM 3771 C CA . HIS A 1 504 ? -10.787 8.264 17.142 1.00 85.81 504 HIS A CA 1
ATOM 3772 C C . HIS A 1 504 ? -10.158 7.331 16.094 1.00 85.81 504 HIS A C 1
ATOM 3774 O O . HIS A 1 504 ? -8.935 7.289 15.949 1.00 85.81 504 HIS A O 1
ATOM 3780 N N . PHE A 1 505 ? -10.979 6.581 15.356 1.00 85.25 505 PHE A N 1
ATOM 3781 C CA . PHE A 1 505 ? -10.517 5.723 14.264 1.00 85.25 505 PHE A CA 1
ATOM 3782 C C . PHE A 1 505 ? -10.638 6.352 12.883 1.00 85.25 505 PHE A C 1
ATOM 3784 O O . PHE A 1 505 ? -10.300 5.688 11.904 1.00 85.25 505 PHE A O 1
ATOM 3791 N N . GLY A 1 506 ? -11.080 7.607 12.788 1.00 84.38 506 GLY A N 1
ATOM 3792 C CA . GLY A 1 506 ? -11.230 8.265 11.498 1.00 84.38 506 GLY A CA 1
ATOM 3793 C C . GLY A 1 506 ? -12.436 7.806 10.681 1.00 84.38 506 GLY A C 1
ATOM 3794 O O . GLY A 1 506 ? -12.510 8.113 9.497 1.00 84.38 506 GLY A O 1
ATOM 3795 N N . GLU A 1 507 ? -13.363 7.055 11.273 1.00 85.56 507 GLU A N 1
ATOM 3796 C CA . GLU A 1 507 ? -14.567 6.618 10.574 1.00 85.56 507 GLU A CA 1
ATOM 3797 C C . GLU A 1 507 ? -15.602 7.756 10.538 1.00 85.56 507 GLU A C 1
ATOM 3799 O O . GLU A 1 507 ? -15.761 8.481 11.528 1.00 85.56 507 GLU A O 1
ATOM 3804 N N . PRO A 1 508 ? -16.336 7.923 9.423 1.00 77.88 508 PRO A N 1
ATOM 3805 C CA . PRO A 1 508 ? -17.382 8.926 9.322 1.00 77.88 508 PRO A CA 1
ATOM 3806 C C . PRO A 1 508 ? -18.490 8.623 10.335 1.00 77.88 508 PRO A C 1
ATOM 3808 O O . PRO A 1 508 ? -19.085 7.540 10.353 1.00 77.88 508 PRO A O 1
ATOM 3811 N N . SER A 1 509 ? -18.754 9.596 11.202 1.00 68.31 509 SER A N 1
ATOM 3812 C CA . SER A 1 509 ? -19.832 9.535 12.181 1.00 68.31 509 SER A CA 1
ATOM 3813 C C . SER A 1 509 ? -21.144 9.978 11.528 1.00 68.31 509 SER A C 1
ATOM 3815 O O . SER A 1 509 ? -21.150 10.97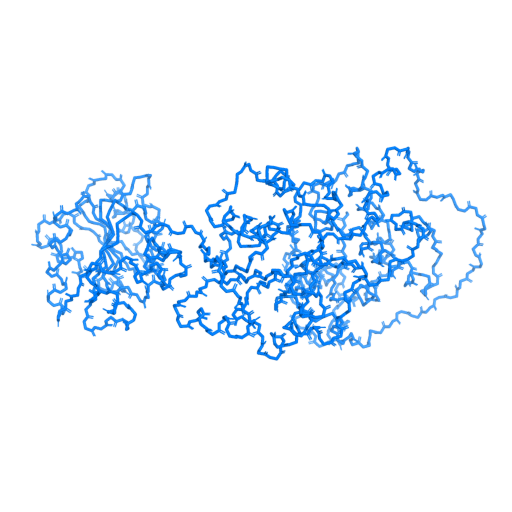2 10.810 1.00 68.31 509 SER A O 1
ATOM 3817 N N . PRO A 1 510 ? -22.288 9.328 11.811 1.00 55.97 510 PRO A N 1
ATOM 3818 C CA . PRO A 1 510 ? -23.597 9.791 11.338 1.00 55.97 510 PRO A CA 1
ATOM 3819 C C . PRO A 1 510 ? -24.008 11.168 11.898 1.00 55.97 510 PRO A C 1
ATOM 3821 O O . PRO A 1 510 ? -25.060 11.679 11.531 1.00 55.97 510 PRO A O 1
ATOM 3824 N N . ARG A 1 511 ? -23.218 11.756 12.812 1.00 48.53 511 ARG A N 1
ATOM 3825 C CA . ARG A 1 511 ? -23.410 13.118 13.334 1.00 48.53 511 ARG A CA 1
ATOM 3826 C C . ARG A 1 511 ? -22.670 14.201 12.543 1.00 48.53 511 ARG A C 1
ATOM 3828 O O . ARG A 1 511 ? -22.829 15.373 12.874 1.00 48.53 511 ARG A O 1
ATOM 3835 N N . THR A 1 512 ? -21.871 13.840 11.546 1.00 36.56 512 THR A N 1
ATOM 3836 C CA . THR A 1 512 ? -21.198 14.822 10.695 1.00 36.56 512 THR A CA 1
ATOM 3837 C C . THR A 1 512 ? -22.061 15.046 9.448 1.00 36.56 512 THR A C 1
ATOM 3839 O O . THR A 1 512 ? -22.354 14.054 8.777 1.00 36.56 512 THR A O 1
ATOM 3842 N N . PRO A 1 513 ? -22.542 16.276 9.183 1.00 35.69 513 PRO A N 1
ATOM 3843 C CA . PRO A 1 513 ? -23.257 16.585 7.946 1.00 35.69 513 PRO A CA 1
ATOM 3844 C C . PRO A 1 513 ? -22.387 16.372 6.703 1.00 35.69 513 PRO A C 1
ATOM 3846 O O . PRO A 1 513 ? -21.144 16.492 6.824 1.00 35.69 513 PRO A O 1
#

Foldseek 3Di:
DADQQLALELLLSQQQDDPVVLVVLLVVLVLLLCLQFPPPRPDVVPLRSQQCALQLLVSLLSNLSSQVLCVQQQHDDQRNQVSCLLQVSDRDDPGFDGLCRQQNLQSLQSLLCSCLVCVPSSQVQCVVVVPNPRHNDRHHDRDGHLFNDPPLFDAQDADDLCVLCVRNVHRDDDFLLVLLLVCLLVQAAAEEQAAPPLCLSVSLSSNLNRFGGAEEEEEQSRRDNDDPSPDGPGNHHDHYDDDDPDDDHPDDDDDPSSSVSSVSSSHGRSYHYYYLVCLVPDDDDDDAHQEYEYEQLVPRDLVSLVSQLVVCVVRVNTHYYYYHNWAFPVNVVVSCVSNVHDPHHFTYSNQDCQLAEAEAEDADPVRLLVVVLVVLVVFFQEEEEDADQVRQQVSQVSNVVVVFQEAEAEDDPPDPVRNVVLLVCQLVRVGSYYTYYQPDDDCNDDDAGQEYEYRQDQDLVSQSVCCVVRSHSYYYYYHYPPHDPRSNVLNVCGPCSSVSSCSRRSHDDPPPD

Sequence (513 aa):
MQTFLPYPDLRASCLMLDDRRLGKQRVETFQILRALTWPDYAWKNHPAVRMWRGFVPALVGYGLENCREWTRRGYADTVAPQLLGWSGGTEPVDPPLPQWFGLEALHLSHRSALLRKDPDWYGPLFASLGEPDLPADLPYLWPPAAFPRWPVRGGLGARAVPDALRVLGFDAARRGQAEVARAAADGRDVLLVARPGTGGSAAGLLAGLVTAGRTLWVSPMLGPRAAAVPPVPLPKPRPVAPTTPGVPPLARPPGPAELAAMRAESEPAEFLFVAADTLATFQPPSGPVGLVVVDRAHEVAKDDAARLRTLRADLGGPPLLLVTDRADPGERAVLFDRFGLRDPVHAGGGWDPGGVLDAVSVTSARARRTAGIRLVGEHRPAVVVAPSRERAERLAAGLHAAGLRAACWAPPPMRPTRAAAALAAWRARRLDALVMPAGALPPLGRRGPALLLGDEPASLDDWRNLVAAVGADRSVLVAGPGAPPEVAGYAAAGDDARARLLDHFGEPSPRTP

Radius of gyration: 28.44 Å; Cα contacts (8 Å, |Δi|>4): 940; chains: 1; bounding box: 64×55×85 Å

Secondary structure (DSSP, 8-state):
-----SSSSHHHHHHTS-HHHHHHHHHHHHHHHHHHH-TT-TTTT-HHHHTTTT-HHHHHHHHHHHHHHHHHTT----SHHHHGGGGTTSPPSSPPPPTTTT-HHHHHHHHHHHHHH-HHHHHHHHHHTT-TT--S-PPP--PPPSS-SS-----SSPPPHHHHHHHHT-SSPPTTHHHHHHHHHTT--EEEE--TTSSHHHHHHHHHHHSSSEEEEEESSSPPTT-------PPPPPPPPPPPTTPPPSSPPP-HHHHHHHHHHHSPPSEEEEEGGGTTT--PPSS-EEEEEETTTTTS-HHHHHHHHHHHHHTT---EEEEES---HHHHHHHHHHHT--SPEEEE----TTS-EEEEE-SSHHHHHHHHHHHHHHSSSEEEEESSHHHHHHHHHHHHHTT--EEE----SS-HHHHHHHHHHHHTT--SEEEEETT------SS--SEEEEES-S-HHHHHHHHHHH--SEEEEEE-TTS-HHHHHHHTTGGGHHHHHHHHTTPPPTT--

Nearest PDB structures (foldseek):
  4tmu-assembly1_A  TM=4.098E-01  e=2.644E-14  Cronobacter sakazakii ATCC BAA-894
  4q47-assembly1_A  TM=5.793E-01  e=1.706E-10  Deinococcus radiodurans R1 = ATCC 13939 = DSM 20539
  1oyy-assembly1_A  TM=4.009E-01  e=3.312E-12  Escherichia coli
  5lb8-assembly2_D  TM=3.905E-01  e=1.901E-12  Homo sapiens
  5lb8-assembly1_A  TM=3.744E-01  e=5.941E-11  Homo sapiens